Protein AF-K0JUK2-F1 (afdb_monomer)

Nearest PDB structures (foldseek):
  8p5g-assembly1_A  TM=8.159E-01  e=8.945E-15  Homo sapiens
  4c0t-assembly1_A  TM=7.786E-01  e=2.431E-13  Candida albicans SC5314
  4fr4-assembly3_C  TM=7.291E-01  e=4.539E-14  Homo sapiens
  4nif-assembly1_E  TM=7.071E-01  e=3.846E-12  Homo sapiens
  5nk5-assembly1_A  TM=7.119E-01  e=9.146E-12  Homo sapiens

Structure (mmCIF, N/CA/C/O backbone):
data_AF-K0JUK2-F1
#
_entry.id   AF-K0JUK2-F1
#
loop_
_atom_site.group_PDB
_atom_site.id
_atom_site.type_symbol
_atom_site.label_atom_id
_atom_site.label_alt_id
_atom_site.label_comp_id
_atom_site.label_asym_id
_atom_site.label_entity_id
_atom_site.label_seq_id
_atom_site.pdbx_PDB_ins_code
_atom_site.Cartn_x
_atom_site.Cartn_y
_atom_site.Cartn_z
_atom_site.occupancy
_atom_site.B_iso_or_equiv
_atom_site.auth_seq_id
_atom_site.auth_comp_id
_atom_site.auth_asym_id
_atom_site.auth_atom_id
_atom_site.pdbx_PDB_model_num
ATOM 1 N N . MET A 1 1 ? -3.966 -28.705 -1.233 1.00 78.25 1 MET A N 1
ATOM 2 C CA . MET A 1 1 ? -3.662 -28.950 0.194 1.00 78.25 1 MET A CA 1
ATOM 3 C C . MET A 1 1 ? -4.334 -30.261 0.580 1.00 78.25 1 MET A C 1
ATOM 5 O O . MET A 1 1 ? -5.478 -30.440 0.177 1.00 78.25 1 MET A O 1
ATOM 9 N N . PRO A 1 2 ? -3.663 -31.212 1.251 1.00 81.81 2 PRO A N 1
ATOM 10 C CA . PRO A 1 2 ? -4.298 -32.480 1.618 1.00 81.81 2 PRO A CA 1
ATOM 11 C C . PRO A 1 2 ? -5.577 -32.243 2.434 1.00 81.81 2 PRO A C 1
ATOM 13 O O . PRO A 1 2 ? -5.557 -31.454 3.370 1.00 81.81 2 PRO A O 1
ATOM 16 N N . GLY A 1 3 ? -6.685 -32.890 2.063 1.00 89.56 3 GLY A N 1
ATOM 17 C CA . GLY A 1 3 ? -7.969 -32.775 2.773 1.00 89.56 3 GLY A CA 1
ATOM 18 C C . GLY A 1 3 ? -8.834 -31.555 2.426 1.00 89.56 3 GLY A C 1
ATOM 19 O O . GLY A 1 3 ? -9.978 -31.505 2.877 1.00 89.56 3 GLY A O 1
ATOM 20 N N . TYR A 1 4 ? -8.350 -30.623 1.595 1.00 95.06 4 TYR A N 1
ATOM 21 C CA . TYR A 1 4 ? -9.084 -29.411 1.214 1.00 95.06 4 TYR A CA 1
ATOM 22 C C . TYR A 1 4 ? -9.078 -29.189 -0.303 1.00 95.06 4 TYR A C 1
ATOM 24 O O . TYR A 1 4 ? -8.020 -29.212 -0.941 1.00 95.06 4 TYR A O 1
ATOM 32 N N . SER A 1 5 ? -10.253 -28.921 -0.873 1.00 94.81 5 SER A N 1
ATOM 33 C CA . SER A 1 5 ? -10.425 -28.527 -2.273 1.00 94.81 5 SER A CA 1
ATOM 34 C C . SER A 1 5 ? -10.605 -27.017 -2.366 1.00 94.81 5 SER A C 1
ATOM 36 O O . SER A 1 5 ? -11.587 -26.489 -1.854 1.00 94.81 5 SER A O 1
ATOM 38 N N . ILE A 1 6 ? -9.666 -26.318 -3.005 1.00 95.19 6 ILE A N 1
ATOM 39 C CA . ILE A 1 6 ? -9.760 -24.866 -3.210 1.00 95.19 6 ILE A CA 1
ATOM 40 C C . ILE A 1 6 ? -10.859 -24.572 -4.234 1.00 95.19 6 ILE A C 1
ATOM 42 O O . ILE A 1 6 ? -10.893 -25.202 -5.290 1.00 95.19 6 ILE A O 1
ATOM 46 N N . VAL A 1 7 ? -11.738 -23.625 -3.914 1.00 93.69 7 VAL A N 1
ATOM 47 C CA . VAL A 1 7 ? -12.842 -23.187 -4.776 1.00 93.69 7 VAL A CA 1
ATOM 48 C C . VAL A 1 7 ? -12.440 -21.914 -5.514 1.00 93.69 7 VAL A C 1
ATOM 50 O O . VAL A 1 7 ? -12.345 -21.910 -6.737 1.00 93.69 7 VAL A O 1
ATOM 53 N N . ASP A 1 8 ? -12.158 -20.846 -4.771 1.00 92.56 8 ASP A N 1
ATOM 54 C CA . ASP A 1 8 ? -11.755 -19.546 -5.305 1.00 92.56 8 ASP A CA 1
ATOM 55 C C . ASP A 1 8 ? -10.981 -18.726 -4.261 1.00 92.56 8 ASP A C 1
ATOM 57 O O . ASP A 1 8 ? -10.713 -19.174 -3.142 1.00 92.56 8 ASP A O 1
ATOM 61 N N . VAL A 1 9 ? -10.551 -17.531 -4.663 1.00 91.31 9 VAL A N 1
ATOM 62 C CA . VAL A 1 9 ? -9.894 -16.558 -3.787 1.00 91.31 9 VAL A CA 1
ATOM 63 C C . VAL A 1 9 ? -10.959 -15.619 -3.226 1.00 91.31 9 VAL A C 1
ATOM 65 O O . VAL A 1 9 ? -11.607 -14.915 -3.993 1.00 91.31 9 VAL A O 1
ATOM 68 N N . VAL A 1 10 ? -11.087 -15.577 -1.898 1.00 81.69 10 VAL A N 1
ATOM 69 C CA . VAL A 1 10 ? -12.001 -14.669 -1.174 1.00 81.69 10 VAL A CA 1
ATOM 70 C C . VAL A 1 10 ? -11.372 -13.291 -1.026 1.00 81.69 10 VAL A C 1
ATOM 72 O O . VAL A 1 10 ? -12.044 -12.274 -1.140 1.00 81.69 10 VAL A O 1
ATOM 75 N N . GLY A 1 11 ? -10.059 -13.245 -0.799 1.00 69.00 11 GLY A N 1
ATOM 76 C CA . GLY A 1 11 ? -9.346 -11.990 -0.631 1.00 69.00 11 GLY A CA 1
ATOM 77 C C . GLY A 1 11 ? -7.841 -12.167 -0.728 1.00 69.00 11 GLY A C 1
ATOM 78 O O . GLY A 1 11 ? -7.279 -13.194 -0.354 1.00 69.00 11 GLY A O 1
ATOM 79 N N . ARG A 1 12 ? -7.163 -11.141 -1.234 1.00 72.81 12 ARG A N 1
ATOM 80 C CA . ARG A 1 12 ? -5.703 -11.008 -1.123 1.00 72.81 12 ARG A CA 1
ATOM 81 C C . ARG A 1 12 ? -5.414 -9.995 -0.017 1.00 72.81 12 ARG A C 1
ATOM 83 O O . ARG A 1 12 ? -6.243 -9.112 0.191 1.00 72.81 12 ARG A O 1
ATOM 90 N N . GLY A 1 13 ? -4.289 -10.122 0.680 1.00 56.16 13 GLY A N 1
ATOM 91 C CA . GLY A 1 13 ? -3.854 -9.374 1.868 1.00 56.16 13 GLY A CA 1
ATOM 92 C C . GLY A 1 13 ? -2.366 -9.008 1.789 1.00 56.16 13 GLY A C 1
ATOM 93 O O . GLY A 1 13 ? -1.621 -9.697 1.099 1.00 56.16 13 GLY A O 1
ATOM 94 N N . GLY A 1 14 ? -1.901 -7.998 2.539 1.00 49.03 14 GLY A N 1
ATOM 95 C CA . GLY A 1 14 ? -0.453 -7.762 2.725 1.00 49.03 14 GLY A CA 1
ATOM 96 C C . GLY A 1 14 ? 0.261 -8.937 3.418 1.00 49.03 14 GLY A C 1
ATOM 97 O O . GLY A 1 14 ? 1.453 -9.152 3.232 1.00 49.03 14 GLY A O 1
ATOM 98 N N . PHE A 1 15 ? -0.500 -9.759 4.148 1.00 57.62 15 PHE A N 1
ATOM 99 C CA . PHE A 1 15 ? -0.013 -10.920 4.896 1.00 57.62 15 PHE A CA 1
ATOM 100 C C . PHE A 1 15 ? -0.373 -12.265 4.260 1.00 57.62 15 PHE A C 1
ATOM 102 O O . PHE A 1 15 ? -0.250 -13.277 4.937 1.00 57.62 15 PHE A O 1
ATOM 109 N N . GLY A 1 16 ? -0.877 -12.314 3.019 1.00 71.44 16 GLY A N 1
ATOM 110 C CA . GLY A 1 16 ? -1.243 -13.592 2.398 1.00 71.44 16 GLY A CA 1
ATOM 111 C C . GLY A 1 16 ? -2.456 -13.574 1.475 1.00 71.44 16 GLY A C 1
ATOM 112 O O . GLY A 1 16 ? -2.998 -12.527 1.128 1.00 71.44 16 GLY A O 1
ATOM 113 N N . VAL A 1 17 ? -2.908 -14.763 1.087 1.00 82.75 17 VAL A N 1
ATOM 114 C CA . VAL A 1 17 ? -4.116 -14.976 0.277 1.00 82.75 17 VAL A CA 1
ATOM 115 C C . VAL A 1 17 ? -5.107 -15.828 1.061 1.00 82.75 17 VAL A C 1
ATOM 117 O O . VAL A 1 17 ? -4.730 -16.860 1.611 1.00 82.75 17 VAL A O 1
ATOM 120 N N . VAL A 1 18 ? -6.368 -15.402 1.101 1.00 88.69 18 VAL A N 1
ATOM 121 C CA . VAL A 1 18 ? -7.483 -16.140 1.697 1.00 88.69 18 VAL A CA 1
ATOM 122 C C . VAL A 1 18 ? -8.274 -16.820 0.587 1.00 88.69 18 VAL A C 1
ATOM 124 O O . VAL A 1 18 ? -8.777 -16.169 -0.330 1.00 88.69 18 VAL A O 1
ATOM 127 N N . TYR A 1 19 ? -8.384 -18.137 0.678 1.00 93.06 19 TYR A N 1
ATOM 128 C CA . TYR A 1 19 ? -9.115 -18.984 -0.253 1.00 93.06 19 TYR A CA 1
ATOM 129 C C . TYR A 1 19 ? -10.406 -19.477 0.383 1.00 93.06 19 TYR A C 1
ATOM 131 O O . TYR A 1 19 ? -10.408 -19.852 1.554 1.00 93.06 19 TYR A O 1
ATOM 139 N N . ARG A 1 20 ? -11.476 -19.569 -0.402 1.00 95.19 20 ARG A N 1
ATOM 140 C CA . ARG A 1 20 ? -12.616 -20.414 -0.057 1.00 95.19 20 ARG A CA 1
ATOM 141 C C . ARG A 1 20 ? -12.252 -21.835 -0.439 1.00 95.19 20 ARG A C 1
ATOM 143 O O . ARG A 1 20 ? -11.764 -22.081 -1.545 1.00 95.19 20 ARG A O 1
ATOM 150 N N . ALA A 1 21 ? -12.483 -22.774 0.459 1.00 96.31 21 ALA A N 1
ATOM 151 C CA . ALA A 1 21 ? -12.208 -24.176 0.211 1.00 96.31 21 ALA A CA 1
ATOM 152 C C . ALA A 1 21 ? -13.293 -25.061 0.816 1.00 96.31 21 ALA A C 1
ATOM 154 O O . ALA A 1 21 ? -14.003 -24.655 1.729 1.00 96.31 21 ALA A O 1
ATOM 155 N N . VAL A 1 22 ? -13.381 -26.294 0.330 1.00 96.44 22 VAL A N 1
ATOM 156 C CA . VAL A 1 22 ? -14.213 -27.345 0.917 1.00 96.44 22 VAL A CA 1
ATOM 157 C C . VAL A 1 22 ? -13.307 -28.347 1.620 1.00 96.44 22 VAL A C 1
ATOM 159 O O . VAL A 1 22 ? -12.409 -28.925 1.001 1.00 96.44 22 VAL A O 1
ATOM 162 N N . GLN A 1 23 ? -13.534 -28.569 2.912 1.00 95.81 23 GLN A N 1
ATOM 163 C CA . GLN A 1 23 ? -12.942 -29.668 3.664 1.00 95.81 23 GLN A CA 1
ATOM 164 C C . GLN A 1 23 ? -13.607 -30.981 3.234 1.00 95.81 23 GLN A C 1
ATOM 166 O O . GLN A 1 23 ? -14.760 -31.250 3.567 1.00 95.81 23 GLN A O 1
ATOM 171 N N . VAL A 1 24 ? -12.863 -31.807 2.498 1.00 93.44 24 VAL A N 1
ATOM 172 C CA . VAL A 1 24 ? -13.400 -32.944 1.726 1.00 93.44 24 VAL A CA 1
ATOM 173 C C . VAL A 1 24 ? -14.033 -34.018 2.614 1.00 93.44 24 VAL A C 1
ATOM 175 O O . VAL A 1 24 ? -15.006 -34.653 2.227 1.00 93.44 24 VAL A O 1
ATOM 178 N N . THR A 1 25 ? -13.494 -34.237 3.812 1.00 92.12 25 THR A N 1
ATOM 179 C CA . THR A 1 25 ? -13.929 -35.323 4.707 1.00 92.12 25 THR A CA 1
ATOM 180 C C . THR A 1 25 ? -15.320 -35.120 5.299 1.00 92.12 25 THR A C 1
ATOM 182 O O . THR A 1 25 ? -15.962 -36.097 5.677 1.00 92.12 25 THR A O 1
ATOM 185 N N . VAL A 1 26 ? -15.765 -33.870 5.416 1.00 93.25 26 VAL A N 1
ATOM 186 C CA . VAL A 1 26 ? -17.010 -33.490 6.102 1.00 93.25 26 VAL A CA 1
ATOM 187 C C . VAL A 1 26 ? -17.897 -32.579 5.255 1.00 93.25 26 VAL A C 1
ATOM 189 O O . VAL A 1 26 ? -18.898 -32.087 5.764 1.00 93.25 26 VAL A O 1
ATOM 192 N N . ASP A 1 27 ? -17.514 -32.343 3.998 1.00 93.50 27 ASP A N 1
ATOM 193 C CA . ASP A 1 27 ? -18.201 -31.464 3.048 1.00 93.50 27 ASP A CA 1
ATOM 194 C C . ASP A 1 27 ? -18.532 -30.079 3.639 1.00 93.50 27 ASP A C 1
ATOM 196 O O . ASP A 1 27 ? -19.664 -29.601 3.621 1.00 93.50 27 ASP A O 1
ATOM 200 N N . ARG A 1 28 ? -17.522 -29.451 4.257 1.00 94.56 28 ARG A N 1
ATOM 201 C CA . ARG A 1 28 ? -17.659 -28.160 4.948 1.00 94.56 28 ARG A CA 1
ATOM 202 C C . ARG A 1 28 ? -16.904 -27.068 4.212 1.00 94.56 28 ARG A C 1
ATOM 204 O O . ARG A 1 28 ? -15.703 -27.205 3.992 1.00 94.56 28 ARG A O 1
ATOM 211 N N . GLU A 1 29 ? -17.571 -25.957 3.924 1.00 95.38 29 GLU A N 1
ATOM 212 C CA . GLU A 1 29 ? -16.891 -24.752 3.450 1.00 95.38 29 GLU A CA 1
ATOM 213 C C . GLU A 1 29 ? -16.076 -24.089 4.567 1.00 95.38 29 GLU A C 1
ATOM 215 O O . GLU A 1 29 ? -16.545 -23.910 5.694 1.00 95.38 29 GLU A O 1
ATOM 220 N N . VAL A 1 30 ? -14.841 -23.723 4.240 1.00 95.69 30 VAL A N 1
ATOM 221 C CA . VAL A 1 30 ? -13.867 -23.100 5.135 1.00 95.69 30 VAL A CA 1
ATOM 222 C C . VAL A 1 30 ? -13.140 -21.973 4.409 1.00 95.69 30 VAL A C 1
ATOM 224 O O . VAL A 1 30 ? -13.023 -21.976 3.179 1.00 95.69 30 VAL A O 1
ATOM 227 N N . ALA A 1 31 ? -12.617 -21.022 5.173 1.00 94.31 31 ALA A N 1
ATOM 228 C CA . ALA A 1 31 ? -11.640 -20.068 4.675 1.00 94.31 31 ALA A CA 1
ATOM 229 C C . ALA A 1 31 ? -10.229 -20.575 5.004 1.00 94.31 31 ALA A C 1
ATOM 231 O O . ALA A 1 31 ? -9.961 -21.030 6.114 1.00 94.31 31 ALA A O 1
ATOM 232 N N . ILE A 1 32 ? -9.317 -20.520 4.036 1.00 93.56 32 ILE A N 1
ATOM 233 C CA . ILE A 1 32 ? -7.914 -20.903 4.209 1.00 93.56 32 ILE A CA 1
ATOM 234 C C . ILE A 1 32 ? -7.046 -19.691 3.917 1.00 93.56 32 ILE A C 1
ATOM 236 O O . ILE A 1 32 ? -6.901 -19.293 2.763 1.00 93.56 32 ILE A O 1
ATOM 240 N N . LYS A 1 33 ? -6.439 -19.121 4.954 1.00 89.94 33 LYS A N 1
ATOM 241 C CA . LYS A 1 33 ? -5.459 -18.042 4.826 1.00 89.94 33 LYS A CA 1
ATOM 242 C C . LYS A 1 33 ? -4.069 -18.647 4.685 1.00 89.94 33 LYS A C 1
ATOM 244 O O . LYS A 1 33 ? -3.645 -19.395 5.557 1.00 89.94 33 LYS A O 1
ATOM 249 N N . VAL A 1 34 ? -3.366 -18.328 3.604 1.00 88.81 34 VAL A N 1
ATOM 250 C CA . VAL A 1 34 ? -1.977 -18.738 3.346 1.00 88.81 34 VAL A CA 1
ATOM 251 C C . VAL A 1 34 ? -1.093 -17.502 3.412 1.00 88.81 34 VAL A C 1
ATOM 253 O O . VAL A 1 34 ? -1.304 -16.581 2.625 1.00 88.81 34 VAL A O 1
ATOM 256 N N . ASP A 1 35 ? -0.125 -17.478 4.329 1.00 81.69 35 ASP A N 1
ATOM 257 C CA . ASP A 1 35 ? 0.781 -16.339 4.510 1.00 81.69 35 ASP A CA 1
ATOM 258 C C . ASP A 1 35 ? 1.781 -16.238 3.346 1.00 81.69 35 ASP A C 1
ATOM 260 O O . ASP A 1 35 ? 2.184 -17.242 2.754 1.00 81.69 35 ASP A O 1
ATOM 264 N N . SER A 1 36 ? 2.158 -15.014 2.980 1.00 71.88 36 SER A N 1
ATOM 265 C CA . SER A 1 36 ? 3.154 -14.763 1.930 1.00 71.88 36 SER A CA 1
ATOM 266 C C . SER A 1 36 ? 4.585 -15.000 2.420 1.00 71.88 36 SER A C 1
ATOM 268 O O . SER A 1 36 ? 5.475 -15.257 1.610 1.00 71.88 36 SER A O 1
ATOM 270 N N . ARG A 1 37 ? 4.818 -14.909 3.734 1.00 70.75 37 ARG A N 1
ATOM 271 C CA . ARG A 1 37 ? 6.123 -15.119 4.360 1.00 70.75 37 ARG A CA 1
ATOM 272 C C . ARG A 1 37 ? 6.421 -16.606 4.459 1.00 70.75 37 ARG A C 1
ATOM 274 O O . ARG A 1 37 ? 5.569 -17.408 4.835 1.00 70.75 37 ARG A O 1
ATOM 281 N N . VAL A 1 38 ? 7.657 -16.962 4.143 1.00 72.19 38 VAL A N 1
ATOM 282 C CA . VAL A 1 38 ? 8.151 -18.331 4.268 1.00 72.19 38 VAL A CA 1
ATOM 283 C C . VAL A 1 38 ? 8.816 -18.471 5.628 1.00 72.19 38 VAL A C 1
ATOM 285 O O . VAL A 1 38 ? 9.658 -17.658 6.000 1.00 72.19 38 VAL A O 1
ATOM 288 N N . VAL A 1 39 ? 8.440 -19.508 6.362 1.00 71.25 39 VAL A N 1
ATOM 289 C CA . VAL A 1 39 ? 9.137 -19.922 7.574 1.00 71.25 39 VAL A CA 1
ATOM 290 C C . VAL A 1 39 ? 10.355 -20.737 7.150 1.00 71.25 39 VAL A C 1
ATOM 292 O O . VAL A 1 39 ? 10.210 -21.814 6.571 1.00 71.25 39 VAL A O 1
ATOM 295 N N . LEU A 1 40 ? 11.549 -20.191 7.385 1.00 65.38 40 LEU A N 1
ATOM 296 C CA . LEU A 1 40 ? 12.809 -20.757 6.890 1.00 65.38 40 LEU A CA 1
ATOM 297 C C . LEU A 1 40 ? 13.461 -21.733 7.878 1.00 65.38 40 LEU A C 1
ATOM 299 O O . LEU A 1 40 ? 14.225 -22.597 7.448 1.00 65.38 40 LEU A O 1
ATOM 303 N N . ASP A 1 41 ? 13.152 -21.628 9.174 1.00 74.38 41 ASP A N 1
ATOM 304 C CA . ASP A 1 41 ? 13.715 -22.488 10.214 1.00 74.38 41 ASP A CA 1
ATOM 305 C C . ASP A 1 41 ? 12.657 -23.181 11.101 1.00 74.38 41 ASP A C 1
ATOM 307 O O . ASP A 1 41 ? 11.458 -22.880 11.105 1.00 74.38 41 ASP A O 1
ATOM 311 N N . GLU A 1 42 ? 13.111 -24.191 11.845 1.00 74.62 42 GLU A N 1
ATOM 312 C CA . GLU A 1 42 ? 12.264 -24.991 12.734 1.00 74.62 42 GLU A CA 1
ATOM 313 C C . GLU A 1 42 ? 11.819 -24.240 13.998 1.00 74.62 42 GLU A C 1
ATOM 315 O O . GLU A 1 42 ? 10.821 -24.612 14.625 1.00 74.62 42 GLU A O 1
ATOM 320 N N . ASP A 1 43 ? 12.533 -23.189 14.395 1.00 73.19 43 ASP A N 1
ATOM 321 C CA . ASP A 1 43 ? 12.201 -22.384 15.570 1.00 73.19 43 ASP A CA 1
ATOM 322 C C . ASP A 1 43 ? 11.003 -21.477 15.294 1.00 73.19 43 ASP A C 1
ATOM 324 O O . ASP A 1 43 ? 10.039 -21.456 16.070 1.00 73.19 43 ASP A O 1
ATOM 328 N N . ASP A 1 44 ? 10.997 -20.837 14.134 1.00 69.94 44 ASP A N 1
ATOM 329 C CA . ASP A 1 44 ? 9.899 -20.056 13.594 1.00 69.94 44 ASP A CA 1
ATOM 330 C C . ASP A 1 44 ? 8.662 -20.909 13.364 1.00 69.94 44 ASP A C 1
ATOM 332 O O . ASP A 1 44 ? 7.554 -20.515 13.740 1.00 69.94 44 ASP A O 1
ATOM 336 N N . ARG A 1 45 ? 8.838 -22.134 12.854 1.00 79.44 45 ARG A N 1
ATOM 337 C CA . ARG A 1 45 ? 7.727 -23.078 12.695 1.00 79.44 45 ARG A CA 1
ATOM 338 C C . ARG A 1 45 ? 7.106 -23.437 14.039 1.00 79.44 45 ARG A C 1
ATOM 340 O O . ARG A 1 45 ? 5.882 -23.423 14.187 1.00 79.44 45 ARG A O 1
ATOM 347 N N . ARG A 1 46 ? 7.932 -23.745 15.045 1.00 78.31 46 ARG A N 1
ATOM 348 C CA . ARG A 1 46 ? 7.461 -24.050 16.406 1.00 78.31 46 ARG A CA 1
ATOM 349 C C . ARG A 1 46 ? 6.784 -22.850 17.059 1.00 78.31 46 ARG A C 1
ATOM 351 O O . ARG A 1 46 ? 5.794 -23.034 17.770 1.00 78.31 46 ARG A O 1
ATOM 358 N N . ARG A 1 47 ? 7.290 -21.640 16.820 1.00 75.00 47 ARG A N 1
ATOM 359 C CA . ARG A 1 47 ? 6.700 -20.384 17.293 1.00 75.00 47 ARG A CA 1
ATOM 360 C C . ARG A 1 47 ? 5.332 -20.133 16.665 1.00 75.00 47 ARG A C 1
ATOM 362 O O . ARG A 1 47 ? 4.375 -19.978 17.420 1.00 75.00 47 ARG A O 1
ATOM 369 N N . PHE A 1 48 ? 5.224 -20.205 15.339 1.00 80.62 48 PHE A N 1
ATOM 370 C CA . PHE A 1 48 ? 3.957 -20.073 14.618 1.00 80.62 48 PHE A CA 1
ATOM 371 C C . PHE A 1 48 ? 2.912 -21.064 15.139 1.00 80.62 48 PHE A C 1
ATOM 373 O O . PHE A 1 48 ? 1.822 -20.671 15.543 1.00 80.62 48 PHE A O 1
ATOM 380 N N . LEU A 1 49 ? 3.261 -22.353 15.221 1.00 81.44 49 LEU A N 1
ATOM 381 C CA . LEU A 1 49 ? 2.330 -23.379 15.697 1.00 81.44 49 LEU A CA 1
ATOM 382 C C . LEU A 1 49 ? 1.931 -23.177 17.165 1.00 81.44 49 LEU A C 1
ATOM 384 O O . LEU A 1 49 ? 0.814 -23.520 17.548 1.00 81.44 49 LEU A O 1
ATOM 388 N N . ARG A 1 50 ? 2.814 -22.630 18.008 1.00 78.88 50 ARG A N 1
ATOM 389 C CA . ARG A 1 50 ? 2.481 -22.289 19.399 1.00 78.88 50 ARG A CA 1
ATOM 390 C C . ARG A 1 50 ? 1.469 -21.146 19.464 1.00 78.88 50 ARG A C 1
ATOM 392 O O . ARG A 1 50 ? 0.532 -21.233 20.252 1.00 78.88 50 ARG A O 1
ATOM 399 N N . GLU A 1 51 ? 1.648 -20.110 18.652 1.00 76.25 51 GLU A N 1
ATOM 400 C CA . GLU A 1 51 ? 0.740 -18.959 18.582 1.00 76.25 51 GLU A CA 1
ATOM 401 C C . GLU A 1 51 ? -0.613 -19.347 17.981 1.00 76.25 51 GLU A C 1
ATOM 403 O O . GLU A 1 51 ? -1.647 -19.062 18.580 1.00 76.25 51 GLU A O 1
ATOM 408 N N . ALA A 1 52 ? -0.617 -20.119 16.892 1.00 81.50 52 ALA A N 1
ATOM 409 C CA . ALA A 1 52 ? -1.836 -20.665 16.302 1.00 81.50 52 ALA A CA 1
ATOM 410 C C . ALA A 1 52 ? -2.608 -21.554 17.292 1.00 81.50 52 ALA A C 1
ATOM 412 O O . ALA A 1 52 ? -3.826 -21.460 17.389 1.00 81.50 52 ALA A O 1
ATOM 413 N N . ARG A 1 53 ? -1.918 -22.370 18.103 1.00 81.81 53 ARG A N 1
ATOM 414 C CA . ARG A 1 53 ? -2.563 -23.146 19.181 1.00 81.81 53 ARG A CA 1
ATOM 415 C C . ARG A 1 53 ? -3.149 -22.264 20.278 1.00 81.81 53 ARG A C 1
ATOM 417 O O . ARG A 1 53 ? -4.170 -22.635 20.846 1.00 81.81 53 ARG A O 1
ATOM 424 N N . ALA A 1 54 ? -2.498 -21.151 20.615 1.00 78.12 54 ALA A N 1
ATOM 425 C CA . ALA A 1 54 ? -3.018 -20.212 21.603 1.00 78.12 54 ALA A CA 1
ATOM 426 C C . ALA A 1 54 ? -4.296 -19.535 21.086 1.00 78.12 54 ALA A C 1
ATOM 428 O O . ALA A 1 54 ? -5.296 -19.536 21.796 1.00 78.12 54 ALA A O 1
ATOM 429 N N . ALA A 1 55 ? -4.296 -19.077 19.830 1.00 79.00 55 ALA A N 1
ATOM 430 C CA . ALA A 1 55 ? -5.488 -18.555 19.163 1.00 79.00 55 ALA A CA 1
ATOM 431 C C . ALA A 1 55 ? -6.595 -19.619 19.044 1.00 79.00 55 ALA A C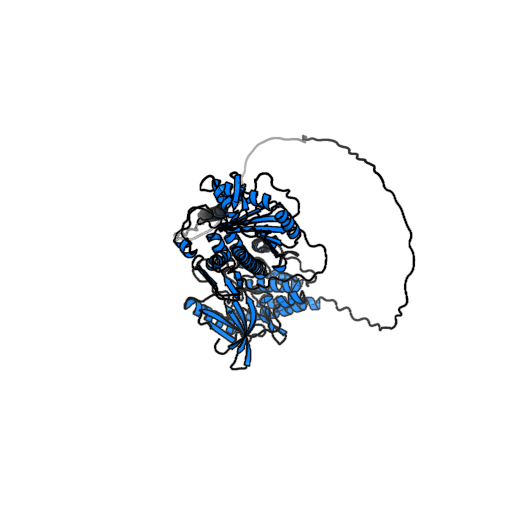 1
ATOM 433 O O . ALA A 1 55 ? -7.754 -19.343 19.326 1.00 79.00 55 ALA A O 1
ATOM 434 N N . GLY A 1 56 ? -6.237 -20.869 18.735 1.00 83.25 56 GLY A N 1
ATOM 435 C CA . GLY A 1 56 ? -7.186 -21.980 18.635 1.00 83.25 56 GLY A CA 1
ATOM 436 C C . GLY A 1 56 ? -7.951 -22.281 19.928 1.00 83.25 56 GLY A C 1
ATOM 437 O O . GLY A 1 56 ? -9.068 -22.784 19.851 1.00 83.25 56 GLY A O 1
ATOM 438 N N . ARG A 1 57 ? -7.412 -21.928 21.108 1.00 85.00 57 ARG A N 1
ATOM 439 C CA . ARG A 1 57 ? -8.122 -22.056 22.400 1.00 85.00 57 ARG A CA 1
ATOM 440 C C . ARG A 1 57 ? -9.300 -21.094 22.548 1.00 85.00 57 ARG A C 1
ATOM 442 O O . ARG A 1 57 ? -10.111 -21.301 23.442 1.00 85.00 57 ARG A O 1
ATOM 449 N N . LEU A 1 58 ? -9.371 -20.068 21.704 1.00 84.56 58 LEU A N 1
ATOM 450 C CA . LEU A 1 58 ? -10.482 -19.120 21.658 1.00 84.56 58 LEU A CA 1
ATOM 451 C C . LEU A 1 58 ? -11.635 -19.608 20.774 1.00 84.56 58 LEU A C 1
ATOM 453 O O . LEU A 1 58 ? -12.718 -19.026 20.823 1.00 84.56 58 LEU A O 1
ATOM 457 N N . SER A 1 59 ? -11.423 -20.679 19.999 1.00 79.94 59 SER A N 1
ATOM 458 C CA . SER A 1 59 ? -12.476 -21.285 19.178 1.00 79.94 59 SER A CA 1
ATOM 459 C C . SER A 1 59 ? -13.623 -21.763 20.069 1.00 79.94 59 SER A C 1
ATOM 461 O O . SER A 1 59 ? -13.399 -22.395 21.105 1.00 79.94 59 SER A O 1
ATOM 463 N N . GLY A 1 60 ? -14.854 -21.462 19.665 1.00 81.56 60 GLY A N 1
ATOM 464 C CA . GLY A 1 60 ? -16.066 -21.683 20.452 1.00 81.56 60 GLY A CA 1
ATOM 465 C C . GLY A 1 60 ? -16.572 -20.456 21.217 1.00 81.56 60 GLY A C 1
ATOM 466 O O . GLY A 1 60 ? -17.689 -20.501 21.736 1.00 81.56 60 GLY A O 1
ATOM 467 N N . HIS A 1 61 ? -15.818 -19.352 21.267 1.00 91.69 61 HIS A N 1
ATOM 468 C CA . HIS A 1 61 ? -16.373 -18.078 21.721 1.00 91.69 61 HIS A CA 1
ATOM 469 C C . HIS A 1 61 ? -17.299 -17.487 20.634 1.00 91.69 61 HIS A C 1
ATOM 471 O O . HIS A 1 61 ? -16.858 -17.347 19.496 1.00 91.69 61 HIS A O 1
ATOM 477 N N . PRO A 1 62 ? -18.543 -17.060 20.943 1.00 91.50 62 PRO A N 1
ATOM 478 C CA . PRO A 1 62 ? -19.517 -16.615 19.929 1.00 91.50 62 PRO A CA 1
ATOM 479 C C . PRO A 1 62 ? -19.081 -15.434 19.051 1.00 91.50 62 PRO A C 1
ATOM 481 O O . PRO A 1 62 ? -19.661 -15.203 17.992 1.00 91.50 62 PRO A O 1
ATOM 484 N N . HIS A 1 63 ? -18.100 -14.664 19.524 1.00 95.12 63 HIS A N 1
ATOM 485 C CA . HIS A 1 63 ? -17.573 -13.464 18.868 1.00 95.12 63 HIS A CA 1
ATOM 486 C C . HIS A 1 63 ? -16.094 -13.576 18.474 1.00 95.12 63 HIS A C 1
ATOM 488 O O . HIS A 1 63 ? -15.432 -12.563 18.261 1.00 95.12 63 HIS A O 1
ATOM 494 N N . VAL A 1 64 ? -15.572 -14.799 18.370 1.00 93.56 64 VAL A N 1
ATOM 495 C CA . VAL A 1 64 ? -14.256 -15.099 17.790 1.00 93.56 64 VAL A CA 1
ATOM 496 C C . VAL A 1 64 ? -14.469 -15.993 16.578 1.00 93.56 64 VAL A C 1
ATOM 498 O O . VAL A 1 64 ? -15.247 -16.937 16.644 1.00 93.56 64 VAL A O 1
ATOM 501 N N . VAL A 1 65 ? -13.793 -15.695 15.470 1.00 92.75 65 VAL A N 1
ATOM 502 C CA . VAL A 1 65 ? -13.819 -16.569 14.292 1.00 92.75 65 VAL A CA 1
ATOM 503 C C . VAL A 1 65 ? -13.073 -17.860 14.616 1.00 92.75 65 VAL A C 1
ATOM 505 O O . VAL A 1 65 ? -11.905 -17.823 15.011 1.00 92.75 65 VAL A O 1
ATOM 508 N N . ASP A 1 66 ? -13.742 -18.999 14.443 1.00 90.62 66 ASP A N 1
ATOM 509 C CA . ASP A 1 66 ? -13.166 -20.299 14.782 1.00 90.62 66 ASP A CA 1
ATOM 510 C C . ASP A 1 66 ? -11.928 -20.613 13.929 1.00 90.62 66 ASP A C 1
ATOM 512 O O . ASP A 1 66 ? -11.948 -20.485 12.701 1.00 90.62 66 ASP A O 1
ATOM 516 N N . LEU A 1 67 ? -10.872 -21.110 14.580 1.00 90.38 67 LEU A N 1
ATOM 517 C CA . LEU A 1 67 ? -9.682 -21.656 13.930 1.00 90.38 67 LEU A CA 1
ATOM 518 C C . LEU A 1 67 ? -9.749 -23.187 13.974 1.00 90.38 67 LEU A C 1
ATOM 520 O O . LEU A 1 67 ? -9.564 -23.803 15.023 1.00 90.38 67 LEU A O 1
ATOM 524 N N . TYR A 1 68 ? -10.001 -23.810 12.826 1.00 89.62 68 TYR A N 1
ATOM 525 C CA . TYR A 1 68 ? -10.153 -25.260 12.711 1.00 89.62 68 TYR A CA 1
ATOM 526 C C . TYR A 1 68 ? -8.820 -26.001 12.627 1.00 89.62 68 TYR A C 1
ATOM 528 O O . TYR A 1 68 ? -8.689 -27.087 13.189 1.00 89.62 68 TYR A O 1
ATOM 536 N N . ASP A 1 69 ? -7.847 -25.445 11.907 1.00 88.88 69 ASP A N 1
ATOM 537 C CA . ASP A 1 69 ? -6.546 -26.077 11.691 1.00 88.88 69 ASP A CA 1
ATOM 538 C C . ASP A 1 69 ? -5.474 -25.027 11.377 1.00 88.88 69 ASP A C 1
ATOM 540 O O . ASP A 1 69 ? -5.771 -23.915 10.938 1.00 88.88 69 ASP A O 1
ATOM 544 N N . ALA A 1 70 ? -4.211 -25.376 11.590 1.00 89.25 70 ALA A N 1
ATOM 545 C CA . ALA A 1 70 ? -3.073 -24.536 11.253 1.00 89.25 70 ALA A CA 1
ATOM 546 C C . ALA A 1 70 ? -1.866 -25.402 10.901 1.00 89.25 70 ALA A C 1
ATOM 548 O O . ALA A 1 70 ? -1.583 -26.408 11.555 1.00 89.25 70 ALA A O 1
ATOM 549 N N . GLY A 1 71 ? -1.102 -24.981 9.902 1.00 88.06 71 GLY A N 1
ATOM 550 C CA . GLY A 1 71 ? 0.051 -25.743 9.454 1.00 88.06 71 GLY A CA 1
ATOM 551 C C . GLY A 1 71 ? 1.005 -24.933 8.599 1.00 88.06 71 GLY A C 1
ATOM 552 O O . GLY A 1 71 ? 0.907 -23.713 8.497 1.00 88.06 71 GLY A O 1
ATOM 553 N N . VAL A 1 72 ? 1.954 -25.635 7.993 1.00 87.12 72 VAL A N 1
ATOM 554 C CA . VAL A 1 72 ? 2.923 -25.062 7.059 1.00 87.12 72 VAL A CA 1
ATOM 555 C C . VAL A 1 72 ? 2.904 -25.904 5.790 1.00 87.12 72 VAL A C 1
ATOM 557 O O . VAL A 1 72 ? 2.914 -27.135 5.852 1.00 87.12 72 VAL A O 1
ATOM 560 N N . LEU A 1 73 ? 2.814 -25.239 4.644 1.00 87.31 73 LEU A N 1
ATOM 561 C CA . LEU A 1 73 ? 2.850 -25.860 3.326 1.00 87.31 73 LEU A CA 1
ATOM 562 C C . LEU A 1 73 ? 4.250 -26.428 3.014 1.00 87.31 73 LEU A C 1
ATOM 564 O O . LEU A 1 73 ? 5.233 -26.026 3.637 1.00 87.31 73 LEU A O 1
ATOM 568 N N . PRO A 1 74 ? 4.384 -27.334 2.025 1.00 84.31 74 PRO A N 1
ATOM 569 C CA . PRO A 1 74 ? 5.686 -27.884 1.628 1.00 84.31 74 PRO A CA 1
ATOM 570 C C . PRO A 1 74 ? 6.712 -26.838 1.171 1.00 84.31 74 PRO A C 1
ATOM 572 O O . PRO A 1 74 ? 7.908 -27.092 1.234 1.00 84.31 74 PRO A O 1
ATOM 575 N N . ASP A 1 75 ? 6.246 -25.676 0.713 1.00 81.25 75 ASP A N 1
ATOM 576 C CA . ASP A 1 75 ? 7.070 -24.532 0.310 1.00 81.25 75 ASP A CA 1
ATOM 577 C C . ASP A 1 75 ? 7.430 -23.596 1.483 1.00 81.25 75 ASP A C 1
ATOM 579 O O . ASP A 1 75 ? 7.985 -22.524 1.266 1.00 81.25 75 ASP A O 1
ATOM 583 N N . GLY A 1 76 ? 7.107 -23.991 2.720 1.00 82.75 76 GLY A N 1
ATOM 584 C CA . GLY A 1 76 ? 7.432 -23.264 3.946 1.00 82.75 76 GLY A CA 1
ATOM 585 C C . GLY A 1 76 ? 6.451 -22.149 4.312 1.00 82.75 76 GLY A C 1
ATOM 586 O O . GLY A 1 76 ? 6.645 -21.492 5.334 1.00 82.75 76 GLY A O 1
ATOM 587 N N . ARG A 1 77 ? 5.379 -21.925 3.542 1.00 87.06 77 ARG A N 1
ATOM 588 C CA . ARG A 1 77 ? 4.380 -20.894 3.868 1.00 87.06 77 ARG A CA 1
ATOM 589 C C . ARG A 1 77 ? 3.383 -21.367 4.935 1.00 87.06 77 ARG A C 1
ATOM 591 O O . ARG A 1 77 ? 2.766 -22.422 4.757 1.00 87.06 77 ARG A O 1
ATOM 598 N N . PRO A 1 78 ? 3.179 -20.614 6.030 1.00 86.94 78 PRO A N 1
ATOM 599 C CA . PRO A 1 78 ? 2.127 -20.887 7.002 1.00 86.94 78 PRO A CA 1
ATOM 600 C C . PRO A 1 78 ? 0.729 -20.832 6.388 1.00 86.94 78 PRO A C 1
ATOM 602 O O . PRO A 1 78 ? 0.456 -20.023 5.500 1.00 86.94 78 PRO A O 1
ATOM 605 N N . TYR A 1 79 ? -0.182 -21.653 6.903 1.00 89.88 79 TYR A N 1
ATOM 606 C CA . TYR A 1 79 ? -1.601 -21.551 6.600 1.00 89.88 79 TYR A CA 1
ATOM 607 C C . TYR A 1 79 ? -2.470 -21.727 7.846 1.00 89.88 79 TYR A C 1
ATOM 609 O O . TYR A 1 79 ? -2.091 -22.396 8.809 1.00 89.88 79 TYR A O 1
ATOM 617 N N . LEU A 1 80 ? -3.660 -21.136 7.792 1.00 89.75 80 LEU A N 1
ATOM 618 C CA . LEU A 1 80 ? -4.696 -21.183 8.817 1.00 89.75 80 LEU A CA 1
ATOM 619 C C . LEU A 1 80 ? -6.011 -21.559 8.145 1.00 89.75 80 LEU A C 1
ATOM 621 O O . LEU A 1 80 ? -6.382 -20.952 7.141 1.00 89.75 80 LEU A O 1
ATOM 625 N N . VAL A 1 81 ? -6.710 -22.539 8.698 1.00 92.44 81 VAL A N 1
ATOM 626 C CA . VAL A 1 81 ? -8.047 -22.952 8.269 1.00 92.44 81 VAL A CA 1
ATOM 627 C C . VAL A 1 81 ? -9.036 -22.443 9.300 1.00 92.44 81 VAL A C 1
ATOM 629 O O . VAL A 1 81 ? -8.939 -22.793 10.473 1.00 92.44 81 VAL A O 1
ATOM 632 N N . MET A 1 82 ? -9.983 -21.626 8.867 1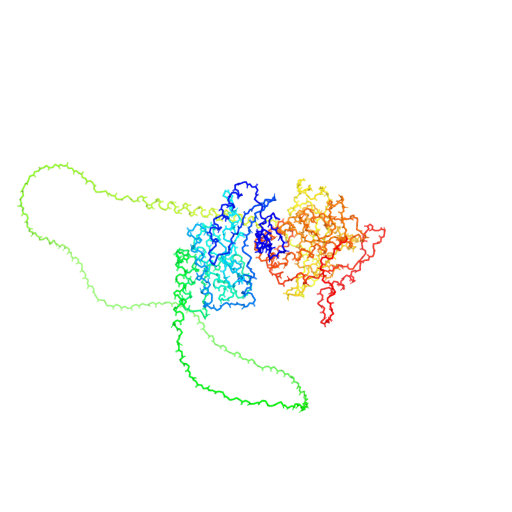.00 92.81 82 MET A N 1
ATOM 633 C CA . MET A 1 82 ? -10.902 -20.889 9.728 1.00 92.81 82 MET A CA 1
ATOM 634 C C . MET A 1 82 ? -12.347 -20.993 9.232 1.00 92.81 82 MET A C 1
ATOM 636 O O . MET A 1 82 ? -12.605 -21.433 8.103 1.00 92.81 82 MET A O 1
ATOM 640 N N . GLU A 1 83 ? -13.294 -20.598 10.082 1.00 93.06 83 GLU A N 1
ATOM 641 C CA . GLU A 1 83 ? -14.692 -20.427 9.684 1.00 93.06 83 GLU A CA 1
ATOM 642 C C . GLU A 1 83 ? -14.794 -19.500 8.463 1.00 93.06 83 GLU A C 1
ATOM 644 O O . GLU A 1 83 ? -14.162 -18.446 8.396 1.00 93.06 83 GLU A O 1
ATOM 649 N N . LEU A 1 84 ? -15.606 -19.896 7.478 1.00 93.75 84 LEU A N 1
ATOM 650 C CA . LEU A 1 84 ? -15.939 -19.027 6.357 1.00 93.75 84 LEU A CA 1
ATOM 651 C C . LEU A 1 84 ? -17.044 -18.044 6.769 1.00 93.75 84 LEU A C 1
ATOM 653 O O . LEU A 1 84 ? -18.218 -18.410 6.866 1.00 93.75 84 LEU A O 1
ATOM 657 N N . CYS A 1 85 ? -16.674 -16.782 6.963 1.00 93.88 85 CYS A N 1
ATOM 658 C CA . CYS A 1 85 ? -17.619 -15.699 7.220 1.00 93.88 85 CYS A CA 1
ATOM 659 C C . CYS A 1 85 ? -18.177 -15.139 5.901 1.00 93.88 85 CYS A C 1
ATOM 661 O O . CYS A 1 85 ? -17.517 -14.371 5.207 1.00 93.88 85 CYS A O 1
ATOM 663 N N . THR A 1 86 ? -19.394 -15.543 5.531 1.00 90.44 86 THR A N 1
ATOM 664 C CA . THR A 1 86 ? -19.997 -15.219 4.224 1.00 90.44 86 THR A CA 1
ATOM 665 C C . THR A 1 86 ? -20.584 -13.810 4.120 1.00 90.44 86 THR A C 1
ATOM 667 O O . THR A 1 86 ? -20.926 -13.386 3.023 1.00 90.44 86 THR A O 1
ATOM 670 N N . GLY A 1 87 ? -20.751 -13.099 5.237 1.00 88.56 87 GLY A N 1
ATOM 671 C CA . GLY A 1 87 ? -21.336 -11.756 5.284 1.00 88.56 87 GLY A CA 1
ATOM 672 C C . GLY A 1 87 ? -20.326 -10.616 5.115 1.00 88.56 87 GLY A C 1
ATOM 673 O O . GLY A 1 87 ? -20.697 -9.466 5.322 1.00 88.56 87 GLY A O 1
ATOM 674 N N . GLY A 1 88 ? -19.070 -10.922 4.774 1.00 90.00 88 GLY A N 1
ATOM 675 C CA . GLY A 1 88 ? -18.004 -9.927 4.630 1.00 90.00 88 GLY A CA 1
ATOM 676 C C . GLY A 1 88 ? -17.494 -9.393 5.970 1.00 90.00 88 GLY A C 1
ATOM 677 O O . GLY A 1 88 ? -17.683 -10.013 7.020 1.00 90.00 88 GLY A O 1
ATOM 678 N N . SER A 1 89 ? -16.813 -8.251 5.928 1.00 92.31 89 SER A N 1
ATOM 679 C CA . SER A 1 89 ? -16.282 -7.547 7.096 1.00 92.31 89 SER A CA 1
ATOM 680 C C . SER A 1 89 ? -17.093 -6.294 7.435 1.00 92.31 89 SER A C 1
ATOM 682 O O . SER A 1 89 ? -17.847 -5.769 6.614 1.00 92.31 89 SER A O 1
ATOM 684 N N . LEU A 1 90 ? -16.902 -5.747 8.639 1.00 94.06 90 LEU A N 1
ATOM 685 C CA . LEU A 1 90 ? -17.476 -4.445 8.978 1.00 94.06 90 LEU A CA 1
ATOM 686 C C . LEU A 1 90 ? -16.887 -3.297 8.155 1.00 94.06 90 LEU A C 1
ATOM 688 O O . LEU A 1 90 ? -17.512 -2.245 8.071 1.00 94.06 90 LEU A O 1
ATOM 692 N N . PHE A 1 91 ? -15.707 -3.475 7.554 1.00 89.62 91 PHE A N 1
ATOM 693 C CA . PHE A 1 91 ? -15.186 -2.509 6.589 1.00 89.62 91 PHE A CA 1
ATOM 694 C C . PHE A 1 91 ? -16.066 -2.467 5.338 1.00 89.62 91 PHE A C 1
ATOM 696 O O . PHE A 1 91 ? -16.486 -1.386 4.938 1.00 89.62 91 PHE A O 1
ATOM 703 N N . ASP A 1 92 ? -16.413 -3.632 4.786 1.00 86.31 92 ASP A N 1
ATOM 704 C CA . ASP A 1 92 ? -17.295 -3.734 3.617 1.00 86.31 92 ASP A CA 1
ATOM 705 C C . ASP A 1 92 ? -18.674 -3.141 3.944 1.00 86.31 92 ASP A C 1
ATOM 707 O O . ASP A 1 92 ? -19.175 -2.269 3.239 1.00 86.31 92 ASP A O 1
ATOM 711 N N . ARG A 1 93 ? -19.234 -3.490 5.113 1.00 90.38 93 ARG A N 1
ATOM 712 C CA . ARG A 1 93 ? -20.503 -2.924 5.601 1.00 90.38 93 ARG A CA 1
ATOM 713 C C . ARG A 1 93 ? -20.464 -1.401 5.762 1.00 90.38 93 ARG A C 1
ATOM 715 O O . ARG A 1 93 ? -21.482 -0.747 5.521 1.00 90.38 93 ARG A O 1
ATOM 722 N N . LEU A 1 94 ? -19.345 -0.844 6.225 1.00 87.88 94 LEU A N 1
ATOM 723 C CA . LEU A 1 94 ? -19.185 0.600 6.400 1.00 87.88 94 LEU A CA 1
ATOM 724 C C . LEU A 1 94 ? -19.118 1.320 5.049 1.00 87.88 94 LEU A C 1
ATOM 726 O O . LEU A 1 94 ? -19.693 2.396 4.919 1.00 87.88 94 LEU A O 1
ATOM 730 N N . GLN A 1 95 ? -18.468 0.721 4.049 1.00 82.94 95 GLN A N 1
ATOM 731 C CA . GLN A 1 95 ? -18.396 1.278 2.697 1.00 82.94 95 GLN A CA 1
ATOM 732 C C . GLN A 1 95 ? -19.739 1.201 1.968 1.00 82.94 95 GLN A C 1
ATOM 734 O O . GLN A 1 95 ? -20.176 2.182 1.372 1.00 82.94 95 GLN A O 1
ATOM 739 N N . ASP A 1 96 ? -20.421 0.059 2.058 1.00 86.44 96 ASP A N 1
ATOM 740 C CA . ASP A 1 96 ? -21.633 -0.197 1.277 1.00 86.44 96 ASP A CA 1
ATOM 741 C C . ASP A 1 96 ? -22.866 0.529 1.826 1.00 86.44 96 ASP A C 1
ATOM 743 O O . ASP A 1 96 ? -23.728 0.975 1.069 1.00 86.44 96 ASP A O 1
ATOM 747 N N . ALA A 1 97 ? -22.981 0.627 3.152 1.00 90.19 97 ALA A N 1
ATOM 748 C CA . ALA A 1 97 ? -24.183 1.135 3.816 1.00 90.19 97 ALA A CA 1
ATOM 749 C C . ALA A 1 97 ? -23.905 2.261 4.825 1.00 90.19 97 ALA A C 1
ATOM 751 O O . ALA A 1 97 ? -24.818 2.691 5.532 1.00 90.19 97 ALA A O 1
ATOM 752 N N . GLY A 1 98 ? -22.669 2.760 4.884 1.00 91.50 98 GLY A N 1
ATOM 753 C CA . GLY A 1 98 ? -22.302 3.900 5.717 1.00 91.50 98 GLY A CA 1
ATOM 754 C C . GLY A 1 98 ? -22.276 3.601 7.223 1.00 91.50 98 GLY A C 1
ATOM 755 O O . GLY A 1 98 ? -22.321 2.432 7.636 1.00 91.50 98 GLY A O 1
ATOM 756 N N . PRO A 1 99 ? -22.184 4.658 8.055 1.00 94.06 99 PRO A N 1
ATOM 757 C CA . PRO A 1 99 ? -22.041 4.536 9.502 1.00 94.06 99 PRO A CA 1
ATOM 758 C C . PRO A 1 99 ? -23.176 3.755 10.178 1.00 94.06 99 PRO A C 1
ATOM 760 O O . PRO A 1 99 ? -24.327 3.766 9.737 1.00 94.06 99 PRO A O 1
ATOM 763 N N . LEU A 1 100 ? -22.848 3.083 11.280 1.00 94.38 100 LEU A N 1
ATOM 764 C CA . LEU A 1 100 ? -23.791 2.353 12.116 1.00 94.38 100 LEU A CA 1
ATOM 765 C C . LEU A 1 100 ? -24.514 3.293 13.092 1.00 94.38 100 LEU A C 1
ATOM 767 O O . LEU A 1 100 ? -23.896 4.211 13.642 1.00 94.38 100 LEU A O 1
ATOM 771 N N . PRO A 1 101 ? -25.793 3.018 13.405 1.00 95.38 101 PRO A N 1
ATOM 772 C CA . PRO A 1 101 ? -26.457 3.624 14.549 1.00 95.38 101 PRO A CA 1
ATOM 773 C C . PRO A 1 101 ? -25.652 3.401 15.834 1.00 95.38 101 PRO A C 1
ATOM 775 O O . PRO A 1 101 ? -25.139 2.308 16.077 1.00 95.38 101 PRO A O 1
ATOM 778 N N . VAL A 1 102 ? -25.594 4.417 16.698 1.00 95.06 102 VAL A N 1
ATOM 779 C CA . VAL A 1 102 ? -24.789 4.380 17.932 1.00 95.06 102 VAL A CA 1
ATOM 780 C C . VAL A 1 102 ? -25.126 3.171 18.806 1.00 95.06 102 VAL A C 1
ATOM 782 O O . VAL A 1 102 ? -24.221 2.490 19.278 1.00 95.06 102 VAL A O 1
ATOM 785 N N . ALA A 1 103 ? -26.413 2.858 18.981 1.00 94.31 103 ALA A N 1
ATOM 786 C CA . ALA A 1 103 ? -26.848 1.706 19.771 1.00 94.31 103 ALA A CA 1
ATOM 787 C C . ALA A 1 103 ? -26.326 0.373 19.201 1.00 94.31 103 ALA A C 1
ATOM 789 O O . ALA A 1 103 ? -25.887 -0.498 19.954 1.00 94.31 103 ALA A O 1
ATOM 790 N N . GLU A 1 104 ? -26.315 0.231 17.872 1.00 95.06 104 GLU A N 1
ATOM 791 C CA . GLU A 1 104 ? -25.780 -0.954 17.198 1.00 95.06 104 GLU A CA 1
ATOM 792 C C . GLU A 1 104 ? -24.260 -1.052 17.379 1.00 95.06 104 GLU A C 1
ATOM 794 O O . GLU A 1 104 ? -23.751 -2.112 17.750 1.00 95.06 104 GLU A O 1
ATOM 799 N N . ALA A 1 105 ? -23.540 0.060 17.200 1.00 95.94 105 ALA A N 1
ATOM 800 C CA . ALA A 1 105 ? -22.098 0.118 17.415 1.00 95.94 105 ALA A CA 1
ATOM 801 C C . ALA A 1 105 ? -21.719 -0.200 18.873 1.00 95.94 105 ALA A C 1
ATOM 803 O O . ALA A 1 105 ? -20.785 -0.965 19.107 1.00 95.94 105 ALA A O 1
ATOM 804 N N . CYS A 1 106 ? -22.461 0.309 19.860 1.00 96.62 106 CYS A N 1
ATOM 805 C CA . CYS A 1 106 ? -22.248 -0.017 21.272 1.00 96.62 106 CYS A CA 1
ATOM 806 C C . CYS A 1 106 ? -22.484 -1.505 21.555 1.00 96.62 106 CYS A C 1
ATOM 808 O O . CYS A 1 106 ? -21.636 -2.154 22.169 1.00 96.62 106 CYS A O 1
ATOM 810 N N . ALA A 1 107 ? -23.595 -2.073 21.072 1.00 95.75 107 ALA A N 1
ATOM 811 C CA . ALA A 1 107 ? -23.896 -3.495 21.244 1.00 95.75 107 ALA A CA 1
ATOM 812 C C . ALA A 1 107 ? -22.822 -4.394 20.607 1.00 95.75 107 ALA A C 1
ATOM 814 O O . ALA A 1 107 ? -22.470 -5.438 21.159 1.00 95.75 107 ALA A O 1
ATOM 815 N N . LEU A 1 108 ? -22.275 -3.982 19.463 1.00 96.75 108 LEU A N 1
ATOM 816 C CA . LEU A 1 108 ? -21.139 -4.631 18.815 1.00 96.75 108 LEU A CA 1
ATOM 817 C C . LEU A 1 108 ? -19.860 -4.495 19.646 1.00 96.75 108 LEU A C 1
ATOM 819 O O . LEU A 1 108 ? -19.181 -5.489 19.893 1.00 96.75 108 LEU A O 1
ATOM 823 N N . GLY A 1 109 ? -19.554 -3.289 20.122 1.00 97.25 109 GLY A N 1
ATOM 824 C CA . GLY A 1 109 ? -18.381 -3.006 20.946 1.00 97.25 109 GLY A CA 1
ATOM 825 C C . GLY A 1 109 ? -18.333 -3.842 22.218 1.00 97.25 109 GLY A C 1
ATOM 826 O O . GLY A 1 109 ? -17.283 -4.390 22.540 1.00 97.25 109 GLY A O 1
ATOM 827 N N . VAL A 1 110 ? -19.475 -4.026 22.885 1.00 98.06 110 VAL A N 1
ATOM 828 C CA . VAL A 1 110 ? -19.604 -4.904 24.059 1.00 98.06 110 VAL A CA 1
ATOM 829 C C . VAL A 1 110 ? -19.239 -6.351 23.708 1.00 98.06 110 VAL A C 1
ATOM 831 O O . VAL A 1 110 ? -18.441 -6.970 24.406 1.00 98.06 110 VAL A O 1
ATOM 834 N N . LYS A 1 111 ? -19.760 -6.879 22.595 1.00 97.00 111 LYS A N 1
ATOM 835 C CA . LYS A 1 111 ? -19.499 -8.255 22.133 1.00 97.00 111 LYS A CA 1
ATOM 836 C C . LYS A 1 111 ? -18.032 -8.494 21.768 1.00 97.00 111 LYS A C 1
ATOM 838 O O . LYS A 1 111 ? -17.471 -9.536 22.099 1.00 97.00 111 LYS A O 1
ATOM 843 N N . ILE A 1 112 ? -17.399 -7.530 21.098 1.00 97.81 112 ILE A N 1
ATOM 844 C CA . ILE A 1 112 ? -15.982 -7.627 20.725 1.00 97.81 112 ILE A CA 1
ATOM 845 C C . ILE A 1 112 ? -15.077 -7.434 21.950 1.00 97.81 112 ILE A C 1
ATOM 847 O O . ILE A 1 112 ? -14.087 -8.147 22.089 1.00 97.81 112 ILE A O 1
ATOM 851 N N . ALA A 1 113 ? -15.425 -6.544 22.883 1.00 97.94 113 ALA A N 1
ATOM 852 C CA . ALA A 1 113 ? -14.693 -6.392 24.142 1.00 97.94 113 ALA A CA 1
ATOM 853 C C . ALA A 1 113 ? -14.765 -7.656 25.020 1.00 97.94 113 ALA A C 1
ATOM 855 O O . ALA A 1 113 ? -13.794 -7.997 25.697 1.00 97.94 113 ALA A O 1
ATOM 856 N N . ASP A 1 114 ? -15.879 -8.387 24.970 1.00 97.06 114 ASP A N 1
ATOM 857 C CA . ASP A 1 114 ? -16.018 -9.699 25.607 1.00 97.06 114 ASP A CA 1
ATOM 858 C C . ASP A 1 114 ? -15.063 -10.742 24.997 1.00 97.06 114 ASP A C 1
ATOM 860 O O . ASP A 1 114 ? -14.305 -11.391 25.719 1.00 97.06 114 ASP A O 1
ATOM 864 N N . ALA A 1 115 ? -14.977 -10.801 23.662 1.00 95.31 115 ALA A N 1
ATOM 865 C CA . ALA A 1 115 ? -14.006 -11.648 22.962 1.00 95.31 115 ALA A CA 1
ATOM 866 C C . ALA A 1 115 ? -12.548 -11.301 23.318 1.00 95.31 115 ALA A C 1
ATOM 868 O O . ALA A 1 115 ? -11.724 -12.194 23.520 1.00 95.31 115 ALA A O 1
ATOM 869 N N . LEU A 1 116 ? -12.222 -10.008 23.431 1.00 95.81 116 LEU A N 1
ATOM 870 C CA . LEU A 1 116 ? -10.895 -9.558 23.866 1.00 95.81 116 LEU A CA 1
ATOM 871 C C . LEU A 1 116 ? -10.602 -9.945 25.315 1.00 95.81 116 LEU A C 1
ATOM 873 O O . LEU A 1 116 ? -9.474 -10.313 25.621 1.00 95.81 116 LEU A O 1
ATOM 877 N N . THR A 1 117 ? -11.608 -9.910 26.188 1.00 96.31 117 THR A N 1
ATOM 878 C CA . THR A 1 117 ? -11.465 -10.334 27.585 1.00 96.31 117 THR A CA 1
ATOM 879 C C . THR A 1 117 ? -11.072 -11.811 27.645 1.00 96.31 117 THR A C 1
ATOM 881 O O . THR A 1 117 ? -10.047 -12.141 28.241 1.00 96.31 117 THR A O 1
ATOM 884 N N . ALA A 1 118 ? -11.792 -12.680 26.927 1.00 93.62 118 ALA A N 1
ATOM 885 C CA . ALA A 1 118 ? -11.460 -14.104 26.824 1.00 93.62 118 ALA A CA 1
ATOM 886 C C . ALA A 1 118 ? -10.053 -14.343 26.235 1.00 93.62 118 ALA A C 1
ATOM 888 O O . ALA A 1 118 ? -9.311 -15.209 26.704 1.00 93.62 118 ALA A O 1
ATOM 889 N N . ALA A 1 119 ? -9.648 -13.551 25.235 1.00 91.75 119 ALA A N 1
ATOM 890 C CA . ALA A 1 119 ? -8.304 -13.610 24.657 1.00 91.75 119 ALA A CA 1
ATOM 891 C C . ALA A 1 119 ? -7.206 -13.219 25.654 1.00 91.75 119 ALA A C 1
ATOM 893 O O . ALA A 1 119 ? -6.205 -13.929 25.798 1.00 91.75 119 ALA A O 1
ATOM 894 N N . HIS A 1 120 ? -7.405 -12.120 26.380 1.00 92.94 120 HIS A N 1
ATOM 895 C CA . HIS A 1 120 ? -6.443 -11.611 27.355 1.00 92.94 120 HIS A CA 1
ATOM 896 C C . HIS A 1 120 ? -6.263 -12.577 28.534 1.00 92.94 120 HIS A C 1
ATOM 898 O O . HIS A 1 120 ? -5.134 -12.756 28.992 1.00 92.94 120 HIS A O 1
ATOM 904 N N . GLU A 1 121 ? -7.321 -13.269 28.966 1.00 91.38 121 GLU A N 1
ATOM 905 C CA . GLU A 1 121 ? -7.269 -14.290 30.028 1.00 91.38 121 GLU A CA 1
ATOM 906 C C . GLU A 1 121 ? -6.370 -15.484 29.681 1.00 91.38 121 GLU A C 1
ATOM 908 O O . GLU A 1 121 ? -5.690 -16.033 30.552 1.00 91.38 121 GLU A O 1
ATOM 913 N N . VAL A 1 122 ? -6.307 -15.867 28.403 1.00 87.56 122 VAL A N 1
ATOM 914 C CA . VAL A 1 122 ? -5.410 -16.931 27.922 1.00 87.56 122 VAL A CA 1
ATOM 915 C C . VAL A 1 122 ? -4.050 -16.402 27.445 1.00 87.56 122 VAL A C 1
ATOM 917 O O . VAL A 1 122 ? -3.246 -17.165 26.902 1.00 87.56 122 VAL A O 1
ATOM 920 N N . GLY A 1 123 ? -3.771 -15.113 27.668 1.00 85.38 123 GLY A N 1
ATOM 921 C CA . GLY A 1 123 ? -2.499 -14.460 27.351 1.00 85.38 123 GLY A CA 1
ATOM 922 C C . GLY A 1 123 ? -2.308 -14.105 25.874 1.00 85.38 123 GLY A C 1
ATOM 923 O O . GLY A 1 123 ? -1.171 -13.914 25.439 1.00 85.38 123 GLY A O 1
ATOM 924 N N . VAL A 1 124 ? -3.388 -14.032 25.092 1.00 86.69 124 VAL A N 1
ATOM 925 C CA . VAL A 1 124 ? -3.362 -13.673 23.668 1.00 86.69 124 VAL A CA 1
ATOM 926 C C . VAL A 1 124 ? -3.788 -12.216 23.503 1.00 86.69 124 VAL A C 1
ATOM 928 O O . VAL A 1 124 ? -4.869 -11.836 23.927 1.00 86.69 124 VAL A O 1
ATOM 931 N N . LEU A 1 125 ? -2.949 -11.403 22.856 1.00 87.56 125 LEU A N 1
ATOM 932 C CA . LEU A 1 125 ? -3.286 -10.034 22.439 1.00 87.56 125 LEU A CA 1
ATOM 933 C C . LEU A 1 125 ? -3.656 -10.025 20.954 1.00 87.56 125 LEU A C 1
ATOM 935 O O . LEU A 1 125 ? -3.024 -10.738 20.171 1.00 87.56 125 LEU A O 1
ATOM 939 N N . HIS A 1 126 ? -4.615 -9.190 20.558 1.00 88.94 126 HIS A N 1
ATOM 940 C CA . HIS A 1 126 ? -5.080 -9.136 19.174 1.00 88.94 126 HIS A CA 1
ATOM 941 C C . HIS A 1 126 ? -4.128 -8.352 18.258 1.00 88.94 126 HIS A C 1
ATOM 943 O O . HIS A 1 126 ? -3.685 -8.880 17.239 1.00 88.94 126 HIS A O 1
ATOM 949 N N . ARG A 1 127 ? -3.761 -7.121 18.649 1.00 84.50 127 ARG A N 1
ATOM 950 C CA . ARG A 1 127 ? -2.774 -6.219 18.009 1.00 84.50 127 ARG A CA 1
ATOM 951 C C . ARG A 1 127 ? -3.154 -5.561 16.677 1.00 84.50 127 ARG A C 1
ATOM 953 O O . ARG A 1 127 ? -2.507 -4.587 16.313 1.00 84.50 127 ARG A O 1
ATOM 960 N N . ASP A 1 128 ? -4.180 -6.034 15.972 1.00 84.19 128 ASP A N 1
ATOM 961 C CA . ASP A 1 128 ? -4.653 -5.413 14.715 1.00 84.19 128 ASP A CA 1
ATOM 962 C C . ASP A 1 128 ? -6.189 -5.301 14.673 1.00 84.19 128 ASP A C 1
ATOM 964 O O . ASP A 1 128 ? -6.848 -5.838 13.789 1.00 84.19 128 ASP A O 1
ATOM 968 N N . ILE A 1 129 ? -6.806 -4.687 15.687 1.00 92.19 129 ILE A N 1
ATOM 969 C CA . ILE A 1 129 ? -8.272 -4.523 15.716 1.00 92.19 129 ILE A CA 1
ATOM 970 C C . ILE A 1 129 ? -8.666 -3.375 14.785 1.00 92.19 129 ILE A C 1
ATOM 972 O O . ILE A 1 129 ? -8.172 -2.258 14.925 1.00 92.19 129 ILE A O 1
ATOM 976 N N . LYS A 1 130 ? -9.560 -3.667 13.837 1.00 91.56 130 LYS A N 1
ATOM 977 C CA . LYS A 1 130 ? -10.087 -2.731 12.835 1.00 91.56 130 LYS A CA 1
ATOM 978 C C . LYS A 1 130 ? -11.371 -3.290 12.212 1.00 91.56 130 LYS A C 1
ATOM 980 O O . LYS A 1 130 ? -11.574 -4.506 12.287 1.00 91.56 130 LYS A O 1
ATOM 985 N N . PRO A 1 131 ? -12.191 -2.477 11.517 1.00 92.94 131 PRO A N 1
ATOM 986 C CA . PRO A 1 131 ? -13.419 -2.961 10.879 1.00 92.94 131 PRO A CA 1
ATOM 987 C C . PRO A 1 131 ? -13.206 -4.163 9.943 1.00 92.94 131 PRO A C 1
ATOM 989 O O . PRO A 1 131 ? -14.017 -5.082 9.929 1.00 92.94 131 PRO A O 1
ATOM 992 N N . ALA A 1 132 ? -12.085 -4.211 9.216 1.00 88.69 132 ALA A N 1
ATOM 993 C CA . ALA A 1 132 ? -11.780 -5.301 8.283 1.00 88.69 132 ALA A CA 1
ATOM 994 C C . ALA A 1 132 ? -11.535 -6.665 8.962 1.00 88.69 132 ALA A C 1
ATOM 996 O O . ALA A 1 132 ? -11.672 -7.695 8.312 1.00 88.69 132 ALA A O 1
ATOM 997 N N . ASN A 1 133 ? -11.198 -6.679 10.258 1.00 91.94 133 ASN A N 1
ATOM 998 C CA . ASN A 1 133 ? -10.954 -7.910 11.020 1.00 91.94 133 ASN A CA 1
ATOM 999 C C . ASN A 1 133 ? -12.168 -8.327 11.867 1.00 91.94 133 ASN A C 1
ATOM 1001 O O . ASN A 1 133 ? -12.105 -9.330 12.574 1.00 91.94 133 ASN A O 1
ATOM 1005 N N . ILE A 1 134 ? -13.278 -7.584 11.803 1.00 95.38 134 ILE A N 1
ATOM 1006 C CA . ILE A 1 134 ? -14.548 -7.990 12.409 1.00 95.38 134 ILE A CA 1
ATOM 1007 C C . ILE A 1 134 ? -15.442 -8.494 11.282 1.00 95.38 134 ILE A C 1
ATOM 1009 O O . ILE A 1 134 ? -15.938 -7.715 10.468 1.00 95.38 134 ILE A O 1
ATOM 1013 N N . LEU A 1 135 ? -15.602 -9.810 11.214 1.00 94.44 135 LEU A N 1
ATOM 1014 C CA . LEU A 1 135 ? -16.293 -10.503 10.137 1.00 94.44 135 LEU A CA 1
ATOM 1015 C C . LEU A 1 135 ? -17.731 -10.841 10.520 1.00 94.44 135 LEU A C 1
ATOM 1017 O O . LEU A 1 135 ? -18.057 -11.001 11.696 1.00 94.44 135 LEU A O 1
ATOM 1021 N N . VAL A 1 136 ? -18.585 -10.979 9.512 1.00 93.62 136 VAL A N 1
ATOM 1022 C CA . VAL A 1 136 ? -19.989 -11.361 9.660 1.00 93.62 136 VAL A CA 1
ATOM 1023 C C . VAL A 1 136 ? -20.165 -12.785 9.147 1.00 93.62 136 VAL A C 1
ATOM 1025 O O . VAL A 1 136 ? -19.938 -13.077 7.970 1.00 93.62 136 VAL A O 1
ATOM 1028 N N . ASN A 1 137 ? -20.566 -13.703 10.023 1.00 89.94 137 ASN A N 1
ATOM 1029 C CA . ASN A 1 137 ? -20.799 -15.085 9.617 1.00 89.94 137 ASN A CA 1
ATOM 1030 C C . ASN A 1 137 ? -22.179 -15.284 8.964 1.00 89.94 137 ASN A C 1
ATOM 1032 O O . ASN A 1 137 ? -23.004 -14.371 8.883 1.00 89.94 137 ASN A O 1
ATOM 1036 N N . ARG A 1 138 ? -22.455 -16.513 8.512 1.00 89.00 138 ARG A N 1
ATOM 1037 C CA . ARG A 1 138 ? -23.723 -16.875 7.846 1.00 89.00 138 ARG A CA 1
ATOM 1038 C C . ARG A 1 138 ? -24.981 -16.681 8.704 1.00 89.00 138 ARG A C 1
ATOM 1040 O O . ARG A 1 138 ? -26.085 -16.732 8.175 1.00 89.00 138 ARG A O 1
ATOM 1047 N N . TYR A 1 139 ? -24.820 -16.497 10.013 1.00 89.06 139 TYR A N 1
ATOM 1048 C CA . TYR A 1 139 ? -25.901 -16.252 10.968 1.00 89.06 139 TYR A CA 1
ATOM 1049 C C . TYR A 1 139 ? -26.013 -14.773 11.359 1.00 89.06 139 TYR A C 1
ATOM 1051 O O . TYR A 1 139 ? -26.668 -14.456 12.349 1.00 89.06 139 TYR A O 1
ATOM 1059 N N . SER A 1 140 ? -25.355 -13.876 10.614 1.00 87.94 140 SER A N 1
ATOM 1060 C CA . SER A 1 140 ? -25.308 -12.435 10.893 1.00 87.94 140 SER A CA 1
ATOM 1061 C C . SER A 1 140 ? -24.698 -12.095 12.258 1.00 87.94 140 SER A C 1
ATOM 1063 O O . SER A 1 140 ? -24.995 -11.052 12.839 1.00 87.94 140 SER A O 1
ATOM 1065 N N . MET A 1 141 ? -23.835 -12.971 12.778 1.00 90.88 141 MET A N 1
ATOM 1066 C CA . MET A 1 141 ? -23.091 -12.734 14.010 1.00 90.88 141 MET A CA 1
ATOM 1067 C C . MET A 1 141 ? -21.711 -12.165 13.691 1.00 90.88 141 MET A C 1
ATOM 1069 O O . MET A 1 141 ? -21.053 -12.603 12.745 1.00 90.88 141 MET A O 1
ATOM 1073 N N . TYR A 1 142 ? -21.280 -11.202 14.506 1.00 93.25 142 TYR A N 1
ATOM 1074 C CA . TYR A 1 142 ? -19.955 -10.594 14.423 1.00 93.25 142 TYR A CA 1
ATOM 1075 C C . TYR A 1 142 ? -18.913 -11.473 15.112 1.00 93.25 142 TYR A C 1
ATOM 1077 O O . TYR A 1 142 ? -19.116 -11.863 16.265 1.00 93.25 142 TYR A O 1
ATOM 1085 N N . GLY A 1 143 ? -17.801 -11.734 14.429 1.00 93.56 143 GLY A N 1
ATOM 1086 C CA . GLY A 1 143 ? -16.655 -12.471 14.950 1.00 93.56 143 GLY A CA 1
ATOM 1087 C C . GLY A 1 143 ? -15.349 -11.729 14.690 1.00 93.56 143 GLY A C 1
ATOM 1088 O O . GLY A 1 143 ? -15.115 -11.239 13.588 1.00 93.56 143 GLY A O 1
ATOM 1089 N N . LEU A 1 144 ? -14.489 -11.648 15.703 1.00 94.06 144 LEU A N 1
ATOM 1090 C CA . LEU A 1 144 ? -13.145 -11.096 15.573 1.00 94.06 144 LEU A CA 1
ATOM 1091 C C . LEU A 1 144 ? -12.204 -12.153 14.970 1.00 94.06 144 LEU A C 1
ATOM 1093 O O . LEU A 1 144 ? -12.110 -13.269 15.489 1.00 94.06 144 LEU A O 1
ATOM 1097 N N . ALA A 1 145 ? -11.537 -11.810 13.872 1.00 90.06 145 ALA A N 1
ATOM 1098 C CA . ALA A 1 145 ? -10.591 -12.656 13.145 1.00 90.06 145 ALA A CA 1
ATOM 1099 C C . ALA A 1 145 ? -9.145 -12.163 13.318 1.00 90.06 145 ALA A C 1
ATOM 1101 O O . ALA A 1 145 ? -8.925 -11.027 13.708 1.00 90.06 145 ALA A O 1
ATOM 1102 N N . ASP A 1 146 ? -8.158 -12.985 12.943 1.00 79.38 146 ASP A N 1
ATOM 1103 C CA . ASP A 1 146 ? -6.737 -12.595 12.857 1.00 79.38 146 ASP A CA 1
ATOM 1104 C C . ASP A 1 146 ? -6.026 -12.249 14.188 1.00 79.38 146 ASP A C 1
ATOM 1106 O O . ASP A 1 146 ? -5.093 -11.445 14.226 1.00 79.38 146 ASP A O 1
ATOM 1110 N N . PHE A 1 147 ? -6.369 -12.945 15.278 1.00 74.69 147 PHE A N 1
ATOM 1111 C CA . PHE A 1 147 ? -5.671 -12.827 16.567 1.00 74.69 147 PHE A CA 1
ATOM 1112 C C . PHE A 1 147 ? -4.152 -13.034 16.461 1.00 74.69 147 PHE A C 1
ATOM 1114 O O . PHE A 1 147 ? -3.693 -14.158 16.285 1.00 74.69 147 PHE A O 1
ATOM 1121 N N . GLY A 1 148 ? -3.359 -11.975 16.666 1.00 59.66 148 GLY A N 1
ATOM 1122 C CA . GLY A 1 148 ? -1.956 -12.058 17.095 1.00 59.66 148 GLY A CA 1
ATOM 1123 C C . GLY A 1 148 ? -0.948 -12.728 16.146 1.00 59.66 148 GLY A C 1
ATOM 1124 O O . GLY A 1 148 ? 0.229 -12.805 16.492 1.00 59.66 148 GLY A O 1
ATOM 1125 N N . LEU A 1 149 ? -1.342 -13.160 14.944 1.00 56.91 149 LEU A N 1
ATOM 1126 C CA . LEU A 1 149 ? -0.482 -13.917 14.012 1.00 56.91 149 LEU A CA 1
ATOM 1127 C C . LEU A 1 149 ? 0.489 -13.033 13.199 1.00 56.91 149 LEU A C 1
ATOM 1129 O O . LEU A 1 149 ? 1.256 -13.514 12.365 1.00 56.91 149 LEU A O 1
ATOM 1133 N N . ALA A 1 150 ? 0.523 -11.729 13.486 1.00 47.69 150 ALA A N 1
ATOM 1134 C CA . ALA A 1 150 ? 1.555 -10.809 13.008 1.00 47.69 150 ALA A CA 1
ATOM 1135 C C . ALA A 1 150 ? 2.893 -10.935 13.778 1.00 47.69 150 ALA A C 1
ATOM 1137 O O . ALA A 1 150 ? 3.880 -10.312 13.395 1.00 47.69 150 ALA A O 1
ATOM 1138 N N . ALA A 1 151 ? 2.960 -11.754 14.836 1.00 37.91 151 ALA A N 1
ATOM 1139 C CA . ALA A 1 151 ? 4.100 -11.855 15.754 1.00 37.91 151 ALA A CA 1
ATOM 1140 C C . ALA A 1 151 ? 5.281 -12.734 15.281 1.00 37.91 151 ALA A C 1
ATOM 1142 O O . ALA A 1 151 ? 6.151 -13.082 16.080 1.00 37.91 151 ALA A O 1
ATOM 1143 N N . LEU A 1 152 ? 5.398 -13.007 13.977 1.00 38.81 152 LEU A N 1
ATOM 1144 C CA . LEU A 1 152 ? 6.614 -13.595 13.392 1.00 38.81 152 LEU A CA 1
ATOM 1145 C C . LEU A 1 152 ? 7.834 -12.642 13.397 1.00 38.81 152 LEU A C 1
ATOM 1147 O O . LEU A 1 152 ? 8.873 -12.980 12.841 1.00 38.81 152 LEU A O 1
ATOM 1151 N N . ALA A 1 153 ? 7.768 -11.482 14.060 1.00 34.50 153 ALA A N 1
ATOM 1152 C CA . ALA A 1 153 ? 8.925 -10.610 14.272 1.00 34.50 153 ALA A CA 1
ATOM 1153 C C . ALA A 1 153 ? 9.978 -11.311 15.154 1.00 34.50 153 ALA A C 1
ATOM 1155 O O . ALA A 1 153 ? 9.698 -11.693 16.291 1.00 34.50 153 ALA A O 1
ATOM 1156 N N . GLU A 1 154 ? 11.163 -11.567 14.599 1.00 35.09 154 GLU A N 1
ATOM 1157 C CA . GLU A 1 154 ? 12.274 -12.289 15.235 1.00 35.09 154 GLU A CA 1
ATOM 1158 C C . GLU A 1 154 ? 12.727 -11.682 16.579 1.00 35.09 154 GLU A C 1
ATOM 1160 O O . GLU A 1 154 ? 12.787 -10.458 16.715 1.00 35.09 154 GLU A O 1
ATOM 1165 N N . PRO A 1 155 ? 13.131 -12.495 17.573 1.00 29.11 155 PRO A N 1
ATOM 1166 C CA . PRO A 1 155 ? 13.891 -12.003 18.711 1.00 29.11 155 PRO A CA 1
ATOM 1167 C C . PRO A 1 155 ? 15.374 -11.873 18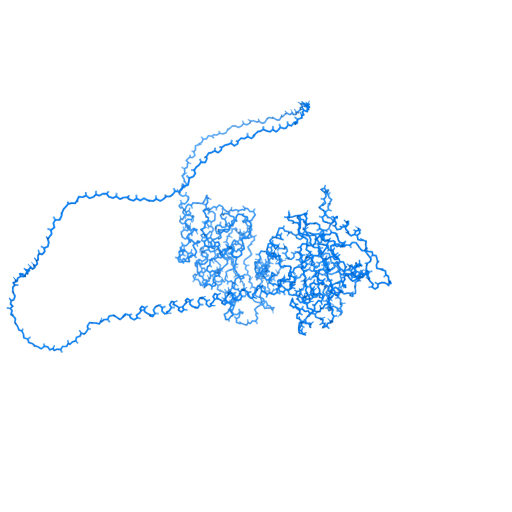.327 1.00 29.11 155 PRO A C 1
ATOM 1169 O O . PRO A 1 155 ? 16.064 -12.877 18.188 1.00 29.11 155 PRO A O 1
ATOM 1172 N N . GLY A 1 156 ? 15.882 -10.641 18.203 1.00 35.38 156 GLY A N 1
ATOM 1173 C CA . GLY A 1 156 ? 17.329 -10.374 18.098 1.00 35.38 156 GLY A CA 1
ATOM 1174 C C . GLY A 1 156 ? 17.809 -9.637 16.843 1.00 35.38 156 GLY A C 1
ATOM 1175 O O . GLY A 1 156 ? 18.989 -9.302 16.769 1.00 35.38 156 GLY A O 1
ATOM 1176 N N . ARG A 1 157 ? 16.921 -9.310 15.900 1.00 30.72 157 ARG A N 1
ATOM 1177 C CA . ARG A 1 157 ? 17.153 -8.278 14.879 1.00 30.72 157 ARG A CA 1
ATOM 1178 C C . ARG A 1 157 ? 16.305 -7.058 15.209 1.00 30.72 157 ARG A C 1
ATOM 1180 O O . ARG A 1 157 ? 15.111 -7.194 15.447 1.00 30.72 157 ARG A O 1
ATOM 1187 N N . GLU A 1 158 ? 16.940 -5.889 15.252 1.00 30.73 158 GLU A N 1
ATOM 1188 C CA . GLU A 1 158 ? 16.287 -4.593 15.451 1.00 30.73 158 GLU A CA 1
ATOM 1189 C C . GLU A 1 158 ? 15.097 -4.457 14.491 1.00 30.73 158 GLU A C 1
ATOM 1191 O O . GLU A 1 158 ? 15.225 -4.555 13.267 1.00 30.73 158 GLU A O 1
ATOM 1196 N N . SER A 1 159 ? 13.910 -4.338 15.082 1.00 29.80 159 SER A N 1
ATOM 1197 C CA . SER A 1 159 ? 12.633 -4.569 14.425 1.00 29.80 159 SER A CA 1
ATOM 1198 C C . SER A 1 159 ? 12.239 -3.434 13.479 1.00 29.80 159 SER A C 1
ATOM 1200 O O . SER A 1 159 ? 11.417 -2.583 13.805 1.00 29.80 159 SER A O 1
ATOM 1202 N N . SER A 1 160 ? 12.742 -3.483 12.247 1.00 26.12 160 SER A N 1
ATOM 1203 C CA . SER A 1 160 ? 12.148 -2.785 11.094 1.00 26.12 160 SER A CA 1
ATOM 1204 C C . SER A 1 160 ? 10.802 -3.402 10.664 1.00 26.12 160 SER A C 1
ATOM 1206 O O . SER A 1 160 ? 10.072 -2.799 9.884 1.00 26.12 160 SER A O 1
ATOM 1208 N N . ALA A 1 161 ? 10.456 -4.594 11.170 1.00 28.47 161 ALA A N 1
ATOM 1209 C CA . ALA A 1 161 ? 9.288 -5.380 10.755 1.00 28.47 161 ALA A CA 1
ATOM 1210 C C . ALA A 1 161 ? 8.038 -5.218 11.653 1.00 28.47 161 ALA A C 1
ATOM 1212 O O . ALA A 1 161 ? 7.007 -5.829 11.381 1.00 28.47 161 ALA A O 1
ATOM 1213 N N . SER A 1 162 ? 8.098 -4.404 12.716 1.00 30.52 162 SER A N 1
ATOM 1214 C CA . SER A 1 162 ? 6.954 -4.180 13.625 1.00 30.52 162 SER A CA 1
ATOM 1215 C C . SER A 1 162 ? 5.999 -3.071 13.161 1.00 30.52 162 SER A C 1
ATOM 1217 O O . SER A 1 162 ? 4.889 -2.976 13.674 1.00 30.52 162 SER A O 1
ATOM 1219 N N . LEU A 1 163 ? 6.410 -2.241 12.194 1.00 30.25 163 LEU A N 1
ATOM 1220 C CA . LEU A 1 163 ? 5.596 -1.144 11.646 1.00 30.25 163 LEU A CA 1
ATOM 1221 C C . LEU A 1 163 ? 4.739 -1.582 10.447 1.00 30.25 163 LEU A C 1
ATOM 1223 O O . LEU A 1 163 ? 3.719 -0.965 10.169 1.00 30.25 163 LEU A O 1
ATOM 1227 N N . THR A 1 164 ? 5.107 -2.684 9.788 1.00 30.00 164 THR A N 1
ATOM 1228 C CA . THR A 1 164 ? 4.386 -3.276 8.646 1.00 30.00 164 THR A CA 1
ATOM 1229 C C . THR A 1 164 ? 3.058 -3.929 9.057 1.00 30.00 164 THR A C 1
ATOM 1231 O O . THR A 1 164 ? 2.207 -4.180 8.212 1.00 30.00 164 THR A O 1
ATOM 1234 N N . ALA A 1 165 ? 2.877 -4.226 10.351 1.00 33.09 165 ALA A N 1
ATOM 1235 C CA . ALA A 1 165 ? 1.723 -4.945 10.902 1.00 33.09 165 ALA A CA 1
ATOM 1236 C C . ALA A 1 165 ? 0.587 -4.047 11.417 1.00 33.09 165 ALA A C 1
ATOM 1238 O O . ALA A 1 165 ? -0.478 -4.555 11.761 1.00 33.09 165 ALA A O 1
ATOM 1239 N N . LEU A 1 166 ? 0.806 -2.735 11.507 1.00 43.75 166 LEU A N 1
ATOM 1240 C CA . LEU A 1 166 ? -0.176 -1.811 12.057 1.00 43.75 166 LEU A CA 1
ATOM 1241 C C . LEU A 1 166 ? -0.963 -1.179 10.921 1.00 43.75 166 LEU A C 1
ATOM 1243 O O . LEU A 1 166 ? -0.383 -0.584 10.021 1.00 43.75 166 LEU A O 1
ATOM 1247 N N . THR A 1 167 ? -2.289 -1.255 10.996 1.00 62.62 167 THR A N 1
ATOM 1248 C CA . THR A 1 167 ? -3.159 -0.349 10.240 1.00 62.62 167 THR A CA 1
ATOM 1249 C C . THR A 1 167 ? -3.115 1.001 10.959 1.00 62.62 167 THR A C 1
ATOM 1251 O O . THR A 1 167 ? -3.776 1.127 11.994 1.00 62.62 167 THR A O 1
ATOM 1254 N N . PRO A 1 168 ? -2.340 2.005 10.495 1.00 73.12 168 PRO A N 1
ATOM 1255 C CA . PRO A 1 168 ? -1.950 3.138 11.342 1.00 73.12 168 PRO A CA 1
ATOM 1256 C C . PRO A 1 168 ? -3.146 3.935 11.872 1.00 73.12 168 PRO A C 1
ATOM 1258 O O . PRO A 1 168 ? -3.096 4.480 12.964 1.00 73.12 168 PRO A O 1
ATOM 1261 N N . ALA A 1 169 ? -4.254 3.920 11.132 1.00 81.19 169 ALA A N 1
ATOM 1262 C CA . ALA A 1 169 ? -5.502 4.581 11.488 1.00 81.19 169 ALA A CA 1
ATOM 1263 C C . ALA A 1 169 ? -6.161 4.111 12.796 1.00 81.19 169 ALA A C 1
ATOM 1265 O O . ALA A 1 169 ? -6.910 4.871 13.406 1.00 81.19 169 ALA A O 1
ATOM 1266 N N . TYR A 1 170 ? -5.907 2.871 13.218 1.00 89.69 170 TYR A N 1
ATOM 1267 C CA . TYR A 1 170 ? -6.503 2.276 14.422 1.00 89.69 170 TYR A CA 1
ATOM 1268 C C . TYR A 1 170 ? -5.456 1.955 15.494 1.00 89.69 170 TYR A C 1
ATOM 1270 O O . TYR A 1 170 ? -5.805 1.551 16.603 1.00 89.69 170 TYR A O 1
ATOM 1278 N N . ALA A 1 171 ? -4.173 2.117 15.167 1.00 88.88 171 ALA A N 1
ATOM 1279 C CA . ALA A 1 171 ? -3.079 1.799 16.064 1.00 88.88 171 ALA A CA 1
ATOM 1280 C C . ALA A 1 171 ? -2.956 2.855 17.176 1.00 88.88 171 ALA A C 1
ATOM 1282 O O . ALA A 1 171 ? -3.125 4.049 16.918 1.00 88.88 171 ALA A O 1
ATOM 1283 N N . PRO A 1 172 ? -2.651 2.445 18.417 1.00 90.50 172 PRO A N 1
ATOM 1284 C CA . PRO A 1 172 ? -2.411 3.392 19.491 1.00 90.50 172 PRO A CA 1
ATOM 1285 C C . PRO A 1 172 ? -1.035 4.074 19.352 1.00 90.50 172 PRO A C 1
ATOM 1287 O O . PRO A 1 172 ? -0.121 3.494 18.759 1.00 90.50 172 PRO A O 1
ATOM 1290 N N . PRO A 1 173 ? -0.839 5.266 19.947 1.00 87.50 173 PRO A N 1
ATOM 1291 C CA . PRO A 1 173 ? 0.398 6.043 19.822 1.00 87.50 173 PRO A CA 1
ATOM 1292 C C . PRO A 1 173 ? 1.671 5.268 20.199 1.00 87.50 173 PRO A C 1
ATOM 1294 O O . PRO A 1 173 ? 2.706 5.388 19.542 1.00 87.50 173 PRO A O 1
ATOM 1297 N N . GLU A 1 174 ? 1.611 4.448 21.249 1.00 86.19 174 GLU A N 1
ATOM 1298 C CA . GLU A 1 174 ? 2.739 3.641 21.724 1.00 86.19 174 GLU A CA 1
ATOM 1299 C C . GLU A 1 174 ? 3.160 2.534 20.743 1.00 86.19 174 GLU A C 1
ATOM 1301 O O . GLU A 1 174 ? 4.310 2.088 20.771 1.00 86.19 174 GLU A O 1
ATOM 1306 N N . ALA A 1 175 ? 2.279 2.131 19.819 1.00 82.56 175 ALA A N 1
ATOM 1307 C CA . ALA A 1 175 ? 2.603 1.136 18.803 1.00 82.56 175 ALA A CA 1
ATOM 1308 C C . ALA A 1 175 ? 3.649 1.664 17.801 1.00 82.56 175 ALA A C 1
ATOM 1310 O O . ALA A 1 175 ? 4.503 0.907 17.340 1.00 82.56 175 ALA A O 1
ATOM 1311 N N . PHE A 1 176 ? 3.662 2.977 17.537 1.00 78.38 176 PHE A N 1
ATOM 1312 C CA . PHE A 1 176 ? 4.664 3.629 16.680 1.00 78.38 176 PHE A CA 1
ATOM 1313 C C . PHE A 1 176 ? 6.018 3.825 17.372 1.00 78.38 176 PHE A C 1
ATOM 1315 O O . PHE A 1 176 ? 7.035 4.001 16.705 1.00 78.38 176 PHE A O 1
ATOM 1322 N N . ARG A 1 177 ? 6.048 3.758 18.708 1.00 72.94 177 ARG A N 1
ATOM 1323 C CA . ARG A 1 177 ? 7.272 3.845 19.525 1.00 72.94 177 ARG A CA 1
ATOM 1324 C C . ARG A 1 177 ? 7.917 2.480 19.779 1.00 72.94 177 ARG A C 1
ATOM 1326 O O . ARG A 1 177 ? 8.907 2.402 20.499 1.00 72.94 177 ARG A O 1
ATOM 1333 N N . GLN A 1 178 ? 7.360 1.418 19.189 1.00 60.53 178 GLN A N 1
ATOM 1334 C CA . GLN A 1 178 ? 7.782 0.028 19.385 1.00 60.53 178 GLN A CA 1
ATOM 1335 C C . GLN A 1 178 ? 7.760 -0.418 20.858 1.00 60.53 178 GLN A C 1
ATOM 1337 O O . GLN A 1 178 ? 8.549 -1.266 21.282 1.00 60.53 178 GLN A O 1
ATOM 1342 N N . GLU A 1 179 ? 6.847 0.144 21.653 1.00 72.56 179 GLU A N 1
ATOM 1343 C CA . GLU A 1 179 ? 6.632 -0.300 23.028 1.00 72.56 179 GLU A CA 1
ATOM 1344 C C . GLU A 1 179 ? 6.004 -1.706 23.056 1.00 72.56 179 GLU A C 1
ATOM 1346 O O . GLU A 1 179 ? 5.431 -2.187 22.074 1.00 72.56 179 GLU A O 1
ATOM 1351 N N . LYS A 1 180 ? 6.128 -2.410 24.190 1.00 71.81 180 LYS A N 1
ATOM 1352 C CA . LYS A 1 180 ? 5.555 -3.757 24.323 1.00 71.81 180 LYS A CA 1
ATOM 1353 C C . LYS A 1 180 ? 4.026 -3.682 24.194 1.00 71.81 180 LYS A C 1
ATOM 1355 O O . LYS A 1 180 ? 3.420 -2.941 24.964 1.00 71.81 180 LYS A O 1
ATOM 1360 N N . PRO A 1 181 ? 3.394 -4.477 23.309 1.00 75.31 181 PRO A N 1
ATOM 1361 C CA . PRO A 1 181 ? 1.939 -4.513 23.195 1.00 75.31 181 PRO A CA 1
ATOM 1362 C C . PRO A 1 181 ? 1.268 -4.867 24.527 1.00 75.31 181 PRO A C 1
ATOM 1364 O O . PRO A 1 181 ? 1.744 -5.747 25.249 1.00 75.31 181 PRO A O 1
ATOM 1367 N N . THR A 1 182 ? 0.147 -4.214 24.829 1.00 88.38 182 THR A N 1
ATOM 1368 C CA . THR A 1 182 ? -0.616 -4.393 26.074 1.00 88.38 182 THR A CA 1
ATOM 1369 C C . THR A 1 182 ? -2.100 -4.627 25.786 1.00 88.38 182 THR A C 1
ATOM 1371 O O . THR A 1 182 ? -2.584 -4.332 24.697 1.00 88.38 182 THR A O 1
ATOM 1374 N N . ALA A 1 183 ? -2.856 -5.105 26.778 1.00 91.69 183 ALA A N 1
ATOM 1375 C CA . ALA A 1 183 ? -4.319 -5.178 26.687 1.00 91.69 183 ALA A CA 1
ATOM 1376 C C . ALA A 1 183 ? -4.958 -3.797 26.427 1.00 91.69 183 ALA A C 1
ATOM 1378 O O . ALA A 1 183 ? -5.962 -3.688 25.729 1.00 91.69 183 ALA A O 1
ATOM 1379 N N . GLN A 1 184 ? -4.341 -2.727 26.937 1.00 95.38 184 GLN A N 1
ATOM 1380 C CA . GLN A 1 184 ? -4.799 -1.348 26.743 1.00 95.38 184 GLN A CA 1
ATOM 1381 C C . GLN A 1 184 ? -4.600 -0.846 25.304 1.00 95.38 184 GLN A C 1
ATOM 1383 O O . GLN A 1 184 ? -5.300 0.075 24.876 1.00 95.38 184 GLN A O 1
ATOM 1388 N N . ALA A 1 185 ? -3.671 -1.444 24.551 1.00 92.81 185 ALA A N 1
ATOM 1389 C CA . ALA A 1 185 ? -3.518 -1.196 23.120 1.00 92.81 185 ALA A CA 1
ATOM 1390 C C . ALA A 1 185 ? -4.708 -1.767 22.328 1.00 92.81 185 ALA A C 1
ATOM 1392 O O . ALA A 1 185 ? -5.251 -1.087 21.459 1.00 92.81 185 ALA A O 1
ATOM 1393 N N . ASP A 1 186 ? -5.172 -2.971 22.682 1.00 94.31 186 ASP A N 1
ATOM 1394 C CA . ASP A 1 186 ? -6.372 -3.572 22.086 1.00 94.31 186 ASP A CA 1
ATOM 1395 C C . ASP A 1 186 ? -7.638 -2.762 22.436 1.00 94.31 186 ASP A C 1
ATOM 1397 O O . ASP A 1 186 ? -8.483 -2.521 21.574 1.00 94.31 186 ASP A O 1
ATOM 1401 N N . VAL A 1 187 ? -7.749 -2.261 23.674 1.00 97.75 187 VAL A N 1
ATOM 1402 C CA . VAL A 1 187 ? -8.849 -1.362 24.083 1.00 97.75 187 VAL A CA 1
ATOM 1403 C C . VAL A 1 187 ? -8.883 -0.090 23.231 1.00 97.75 187 VAL A C 1
ATOM 1405 O O . VAL A 1 187 ? -9.950 0.303 22.758 1.00 97.75 187 VAL A O 1
ATOM 1408 N N . TYR A 1 188 ? -7.727 0.537 22.998 1.00 96.62 188 TYR A N 1
ATOM 1409 C CA . TYR A 1 188 ? -7.635 1.714 22.132 1.00 96.62 188 TYR A CA 1
ATOM 1410 C C . TYR A 1 188 ? -8.092 1.399 20.706 1.00 96.62 188 TYR A C 1
ATOM 1412 O O . TYR A 1 188 ? -8.922 2.116 20.148 1.00 96.62 188 TYR A O 1
ATOM 1420 N N . ALA A 1 189 ? -7.574 0.317 20.121 1.00 95.50 189 ALA A N 1
ATOM 1421 C CA . ALA A 1 189 ? -7.878 -0.057 18.744 1.00 95.50 189 ALA A CA 1
ATOM 1422 C C . ALA A 1 189 ? -9.367 -0.404 18.556 1.00 95.50 189 ALA A C 1
ATOM 1424 O O . ALA A 1 189 ? -9.971 -0.040 17.542 1.00 95.50 189 ALA A O 1
ATOM 1425 N N . LEU A 1 190 ? -10.002 -1.021 19.561 1.00 97.50 190 LEU A N 1
ATOM 1426 C CA . LEU A 1 190 ? -11.450 -1.224 19.574 1.00 97.50 190 LEU A CA 1
ATOM 1427 C C . LEU A 1 190 ? -12.212 0.107 19.641 1.00 97.50 190 LEU A C 1
ATOM 1429 O O . LEU A 1 190 ? -13.145 0.308 18.867 1.00 97.50 190 LEU A O 1
ATOM 1433 N N . ALA A 1 191 ? -11.811 1.046 20.498 1.00 97.56 191 ALA A N 1
ATOM 1434 C CA . ALA A 1 191 ? -12.458 2.357 20.566 1.00 97.56 191 ALA A CA 1
ATOM 1435 C C . ALA A 1 191 ? -12.303 3.159 19.260 1.00 97.56 191 ALA A C 1
ATOM 1437 O O . ALA A 1 191 ? -13.265 3.773 18.797 1.00 97.56 191 ALA A O 1
ATOM 1438 N N . ALA A 1 192 ? -11.135 3.096 18.612 1.00 96.00 192 ALA A N 1
ATOM 1439 C CA . ALA A 1 192 ? -10.903 3.694 17.296 1.00 96.00 192 ALA A CA 1
ATOM 1440 C C . ALA A 1 192 ? -11.771 3.038 16.208 1.00 96.00 192 ALA A C 1
ATOM 1442 O O . ALA A 1 192 ? -12.304 3.718 15.330 1.00 96.00 192 ALA A O 1
ATOM 1443 N N . THR A 1 193 ? -11.960 1.720 16.297 1.00 96.44 193 THR A N 1
ATOM 1444 C CA . THR A 1 193 ? -12.859 0.962 15.418 1.00 96.44 193 THR A CA 1
ATOM 1445 C C . THR A 1 193 ? -14.308 1.407 15.595 1.00 96.44 193 THR A C 1
ATOM 1447 O O . THR A 1 193 ? -14.973 1.708 14.609 1.00 96.44 193 THR A O 1
ATOM 1450 N N . LEU A 1 194 ? -14.791 1.527 16.835 1.00 97.06 194 LEU A N 1
ATOM 1451 C CA . LEU A 1 194 ? -16.145 2.005 17.127 1.00 97.06 194 LEU A CA 1
ATOM 1452 C C . LEU A 1 194 ? -16.360 3.448 16.667 1.00 97.06 194 LEU A C 1
ATOM 1454 O O . LEU A 1 194 ? -17.392 3.744 16.072 1.00 97.06 194 LEU A O 1
ATOM 1458 N N . HIS A 1 195 ? -15.371 4.323 16.861 1.00 95.19 195 HIS A N 1
ATOM 1459 C CA . HIS A 1 195 ? -15.404 5.681 16.319 1.00 95.19 195 HIS A CA 1
ATOM 1460 C C . HIS A 1 195 ? -15.613 5.666 14.798 1.00 95.19 195 HIS A C 1
ATOM 1462 O O . HIS A 1 195 ? -16.481 6.377 14.293 1.00 95.19 195 HIS A O 1
ATOM 1468 N N . ALA A 1 196 ? -14.868 4.832 14.066 1.00 93.56 196 ALA A N 1
ATOM 1469 C CA . ALA A 1 196 ? -15.025 4.703 12.617 1.00 93.56 196 ALA A CA 1
ATOM 1470 C C . ALA A 1 196 ? -16.382 4.148 12.203 1.00 93.56 196 ALA A C 1
ATOM 1472 O O . ALA A 1 196 ? -16.977 4.655 11.258 1.00 93.56 196 ALA A O 1
ATOM 1473 N N . LEU A 1 197 ? -16.906 3.167 12.930 1.00 95.12 197 LEU A N 1
ATOM 1474 C CA . LEU A 1 197 ? -18.229 2.626 12.646 1.00 95.12 197 LEU A CA 1
ATOM 1475 C C . LEU A 1 197 ? -19.335 3.656 12.890 1.00 95.12 197 LEU A C 1
ATOM 1477 O O . LEU A 1 197 ? -20.295 3.675 12.136 1.00 95.12 197 LEU A O 1
ATOM 1481 N N . ILE A 1 198 ? -19.201 4.528 13.891 1.00 95.31 198 ILE A N 1
ATOM 1482 C CA . ILE A 1 198 ? -20.213 5.542 14.230 1.00 95.31 198 ILE A CA 1
ATOM 1483 C C . ILE A 1 198 ? -20.128 6.774 13.320 1.00 95.31 198 ILE A C 1
ATOM 1485 O O . ILE A 1 198 ? -21.148 7.357 12.965 1.00 95.31 198 ILE A O 1
ATOM 1489 N N . THR A 1 199 ? -18.918 7.198 12.953 1.00 92.06 199 THR A N 1
ATOM 1490 C CA . THR A 1 199 ? -18.694 8.468 12.235 1.00 92.06 199 THR A CA 1
ATOM 1491 C C . THR A 1 199 ? -18.353 8.295 10.759 1.00 92.06 199 THR A C 1
ATOM 1493 O O . THR A 1 199 ? -18.264 9.283 10.035 1.00 92.06 199 THR A O 1
ATOM 1496 N N . GLY A 1 200 ? -18.115 7.061 10.310 1.00 89.56 200 GLY A N 1
ATOM 1497 C CA . GLY A 1 200 ? -17.590 6.753 8.979 1.00 89.56 200 GLY A CA 1
ATOM 1498 C C . GLY A 1 200 ? -16.065 6.812 8.874 1.00 89.56 200 GLY A C 1
ATOM 1499 O O . GLY A 1 200 ? -15.521 6.402 7.853 1.00 89.56 200 GLY A O 1
ATOM 1500 N N . ARG A 1 201 ? -15.353 7.301 9.902 1.00 87.19 201 ARG A N 1
ATOM 1501 C CA . ARG A 1 201 ? -13.906 7.566 9.823 1.00 87.19 201 ARG A CA 1
ATOM 1502 C C . ARG A 1 201 ? -13.142 7.327 11.132 1.00 87.19 201 ARG A C 1
ATOM 1504 O O . ARG A 1 201 ? -13.700 7.507 12.215 1.00 87.19 201 ARG A O 1
ATOM 1511 N N . PRO A 1 202 ? -11.855 6.949 11.075 1.00 89.56 202 PRO A N 1
ATOM 1512 C CA . PRO A 1 202 ? -11.026 6.785 12.271 1.00 89.56 202 PRO A CA 1
ATOM 1513 C C . PRO A 1 202 ? -10.911 8.081 13.099 1.00 89.56 202 PRO A C 1
ATOM 1515 O O . PRO A 1 202 ? -11.127 9.180 12.575 1.00 89.56 202 PRO A O 1
ATOM 1518 N N . PRO A 1 203 ? -10.568 7.990 14.396 1.00 89.69 203 PRO A N 1
ATOM 1519 C CA . PRO A 1 203 ? -10.459 9.165 15.253 1.00 89.69 203 PRO A CA 1
ATOM 1520 C C . PRO A 1 203 ? -9.363 10.109 14.752 1.00 89.69 203 PRO A C 1
ATOM 1522 O O . PRO A 1 203 ? -8.260 9.668 14.441 1.00 89.69 203 PRO A O 1
ATOM 1525 N N . ARG A 1 204 ? -9.651 11.418 14.754 1.00 87.06 204 ARG A N 1
ATOM 1526 C CA . ARG A 1 204 ? -8.736 12.509 14.350 1.00 87.06 204 ARG A CA 1
ATOM 1527 C C . ARG A 1 204 ? -8.411 12.586 12.850 1.00 87.06 204 ARG A C 1
ATOM 1529 O O . ARG A 1 204 ? -7.659 13.465 12.449 1.00 87.06 204 ARG A O 1
ATOM 1536 N N . PHE A 1 205 ? -8.986 11.717 12.018 1.00 81.75 205 PHE A N 1
ATOM 1537 C CA . PHE A 1 205 ? -8.749 11.748 10.574 1.00 81.75 205 PHE A CA 1
ATOM 1538 C C . PHE A 1 205 ? -9.493 12.922 9.899 1.00 81.75 205 PHE A C 1
ATOM 1540 O O . PHE A 1 205 ? -10.652 13.193 10.253 1.00 81.75 205 PHE A O 1
ATOM 1547 N N . PRO A 1 206 ? -8.859 13.606 8.924 1.00 72.38 206 PRO A N 1
ATOM 1548 C CA . PRO A 1 206 ? -9.459 14.730 8.206 1.00 72.38 206 PRO A CA 1
ATOM 1549 C C . PRO A 1 206 ? -10.695 14.308 7.392 1.00 72.38 206 PRO A C 1
ATOM 1551 O O . PRO A 1 206 ? -10.909 13.128 7.123 1.00 72.38 206 PRO A O 1
ATOM 1554 N N . GLU A 1 207 ? -11.541 15.280 7.029 1.00 66.12 207 GLU A N 1
ATOM 1555 C CA . GLU A 1 207 ? -12.762 15.039 6.230 1.00 66.12 207 GLU A CA 1
ATOM 1556 C C . GLU A 1 207 ? -12.474 14.680 4.773 1.00 66.12 207 GLU A C 1
ATOM 1558 O O . GLU A 1 207 ? -13.258 13.968 4.152 1.00 66.12 207 GLU A O 1
ATOM 1563 N N . ALA A 1 208 ? -11.348 15.152 4.243 1.00 53.94 208 ALA A N 1
ATOM 1564 C CA . ALA A 1 208 ? -10.896 14.870 2.892 1.00 53.94 208 ALA A CA 1
ATOM 1565 C C . ALA A 1 208 ? -9.429 14.429 2.912 1.00 53.94 208 ALA A C 1
ATOM 1567 O O . ALA A 1 208 ? -8.625 14.944 3.691 1.00 53.94 208 ALA A O 1
ATOM 1568 N N . GLY A 1 209 ? -9.094 13.496 2.021 1.00 52.09 209 GLY A N 1
ATOM 1569 C CA . GLY A 1 209 ? -7.756 12.923 1.905 1.00 52.09 209 GLY A CA 1
ATOM 1570 C C . GLY A 1 209 ? -7.477 11.794 2.900 1.00 52.09 209 GLY A C 1
ATOM 1571 O O . GLY A 1 209 ? -8.211 11.560 3.858 1.00 52.09 209 GLY A O 1
ATOM 1572 N N . VAL A 1 210 ? -6.390 11.066 2.649 1.00 55.84 210 VAL A N 1
ATOM 1573 C CA . VAL A 1 210 ? -5.875 10.036 3.558 1.00 55.84 210 VAL A CA 1
ATOM 1574 C C . VAL A 1 210 ? -4.610 10.592 4.209 1.00 55.84 210 VAL A C 1
ATOM 1576 O O . VAL A 1 210 ? -3.647 10.857 3.478 1.00 55.84 210 VAL A O 1
ATOM 1579 N N . PRO A 1 211 ? -4.592 10.789 5.542 1.00 63.47 211 PRO A N 1
ATOM 1580 C CA . PRO A 1 211 ? -3.451 11.388 6.214 1.00 63.47 211 PRO A CA 1
ATOM 1581 C C . PRO A 1 211 ? -2.215 10.498 6.071 1.00 63.47 211 PRO A C 1
ATOM 1583 O O . PRO A 1 211 ? -2.291 9.267 6.123 1.00 63.47 211 PRO A O 1
ATOM 1586 N N . SER A 1 212 ? -1.060 11.128 5.876 1.00 63.59 212 SER A N 1
ATOM 1587 C CA . SER A 1 212 ? 0.222 10.415 5.782 1.00 63.59 212 SER A CA 1
ATOM 1588 C C . SER A 1 212 ? 0.615 9.783 7.127 1.00 63.59 212 SER A C 1
ATOM 1590 O O . SER A 1 212 ? 0.153 10.214 8.177 1.00 63.59 212 SER A O 1
ATOM 1592 N N . LEU A 1 213 ? 1.510 8.788 7.153 1.00 67.62 213 LEU A N 1
ATOM 1593 C CA . LEU A 1 213 ? 1.947 8.184 8.424 1.00 67.62 213 LEU A CA 1
ATOM 1594 C C . LEU A 1 213 ? 2.537 9.209 9.428 1.00 67.62 213 LEU A C 1
ATOM 1596 O O . LEU A 1 213 ? 2.146 9.166 10.595 1.00 67.62 213 LEU A O 1
ATOM 1600 N N . PRO A 1 214 ? 3.408 10.163 9.030 1.00 67.06 214 PRO A N 1
ATOM 1601 C CA . PRO A 1 214 ? 3.861 11.224 9.934 1.00 67.06 214 PRO A CA 1
ATOM 1602 C C . PRO A 1 214 ? 2.718 12.110 10.429 1.00 67.06 214 PRO A C 1
ATOM 1604 O O . PRO A 1 214 ? 2.735 12.558 11.571 1.00 67.06 214 PRO A O 1
ATOM 1607 N N . GLU A 1 215 ? 1.719 12.355 9.584 1.00 73.88 215 GLU A N 1
ATOM 1608 C CA . GLU A 1 215 ? 0.527 13.105 9.961 1.00 73.88 215 GLU A CA 1
ATOM 1609 C C . GLU A 1 215 ? -0.313 12.332 10.975 1.00 73.88 215 GLU A C 1
ATOM 1611 O O . GLU A 1 215 ? -0.654 12.904 11.995 1.00 73.88 215 GLU A O 1
ATOM 1616 N N . ILE A 1 216 ? -0.542 11.029 10.792 1.00 76.06 216 ILE A N 1
ATOM 1617 C CA . ILE A 1 216 ? -1.221 10.167 11.776 1.00 76.06 216 ILE A CA 1
ATOM 1618 C C . ILE A 1 216 ? -0.491 10.194 13.125 1.00 76.06 216 ILE A C 1
ATOM 1620 O O . ILE A 1 216 ? -1.121 10.373 14.166 1.00 76.06 216 ILE A O 1
ATOM 1624 N N . ILE A 1 217 ? 0.843 10.087 13.110 1.00 79.88 217 ILE A N 1
ATOM 1625 C CA . ILE A 1 217 ? 1.660 10.176 14.328 1.00 79.88 217 ILE A CA 1
ATOM 1626 C C . ILE A 1 217 ? 1.459 11.529 15.020 1.00 79.88 217 ILE A C 1
ATOM 1628 O O . ILE A 1 217 ? 1.281 11.561 16.234 1.00 79.88 217 ILE A O 1
ATOM 1632 N N . ARG A 1 218 ? 1.447 12.634 14.265 1.00 82.69 218 ARG A N 1
ATOM 1633 C CA . ARG A 1 218 ? 1.187 13.978 14.809 1.00 82.69 218 ARG A CA 1
ATOM 1634 C C . ARG A 1 218 ? -0.246 14.138 15.305 1.00 82.69 218 ARG A C 1
ATOM 1636 O O . ARG A 1 218 ? -0.459 14.746 16.347 1.00 82.69 218 ARG A O 1
ATOM 1643 N N . LEU A 1 219 ? -1.218 13.573 14.592 1.00 85.31 219 LEU A N 1
ATOM 1644 C CA . LEU A 1 219 ? -2.630 13.645 14.949 1.00 85.31 219 LEU A CA 1
ATOM 1645 C C . LEU A 1 219 ? -2.880 13.013 16.317 1.00 85.31 219 LEU A C 1
ATOM 1647 O O . LEU A 1 219 ? -3.765 13.472 17.016 1.00 85.31 219 LEU A O 1
ATOM 1651 N N . HIS A 1 220 ? -2.100 12.030 16.771 1.00 85.50 220 HIS A N 1
ATOM 1652 C CA . HIS A 1 220 ? -2.265 11.472 18.120 1.00 85.50 220 HIS A CA 1
ATOM 1653 C C . HIS A 1 220 ? -2.083 12.472 19.274 1.00 85.50 220 HIS A C 1
ATOM 1655 O O . HIS A 1 220 ? -2.578 12.199 20.373 1.00 85.50 220 HIS A O 1
ATOM 1661 N N . ASP A 1 221 ? -1.417 13.601 19.034 1.00 83.12 221 ASP A N 1
ATOM 1662 C CA . ASP A 1 221 ? -1.274 14.683 20.011 1.00 83.12 221 ASP A CA 1
ATOM 1663 C C . ASP A 1 221 ? -2.459 15.669 19.978 1.00 83.12 221 ASP A C 1
ATOM 1665 O O . ASP A 1 221 ? -2.639 16.454 20.909 1.00 83.12 221 ASP A O 1
ATOM 1669 N N . GLU A 1 222 ? -3.307 15.601 18.949 1.00 86.69 222 GLU A N 1
ATOM 1670 C CA . GLU A 1 222 ? -4.514 16.417 18.824 1.00 86.69 222 GLU A CA 1
ATOM 1671 C C . GLU A 1 222 ? -5.672 15.842 19.664 1.00 86.69 222 GLU A C 1
ATOM 1673 O O . GLU A 1 222 ? -5.769 14.621 19.880 1.00 86.69 222 GLU A O 1
ATOM 1678 N N . PRO A 1 223 ? -6.603 16.686 20.144 1.00 85.69 223 PRO A N 1
ATOM 1679 C CA . PRO A 1 223 ? -7.807 16.200 20.803 1.00 85.69 223 PRO A CA 1
ATOM 1680 C C . PRO A 1 223 ? -8.648 15.360 19.833 1.00 85.69 223 PRO A C 1
ATOM 1682 O O . PRO A 1 223 ? -8.757 15.659 18.644 1.00 85.69 223 PRO A O 1
ATOM 1685 N N . VAL A 1 224 ? -9.282 14.302 20.346 1.00 86.31 224 VAL A N 1
ATOM 1686 C CA . VAL A 1 224 ? -10.285 13.573 19.558 1.00 86.31 224 VAL A CA 1
ATOM 1687 C C . VAL A 1 224 ? -11.457 14.525 19.287 1.00 86.31 224 VAL A C 1
ATOM 1689 O O . VAL A 1 224 ? -11.948 15.138 20.241 1.00 86.31 224 VAL A O 1
ATOM 1692 N N . PRO A 1 225 ? -11.911 14.669 18.027 1.00 81.94 225 PRO A N 1
ATOM 1693 C CA . PRO A 1 225 ? -13.055 15.510 17.700 1.00 81.94 225 PRO A CA 1
ATOM 1694 C C . PRO A 1 225 ? -14.299 15.139 18.511 1.00 81.94 225 PRO A C 1
ATOM 1696 O O . PRO A 1 225 ? -14.504 13.977 18.869 1.00 81.94 225 PRO A O 1
ATOM 1699 N N . ALA A 1 226 ? -15.152 16.130 18.772 1.00 80.00 226 ALA A N 1
ATOM 1700 C CA . ALA A 1 226 ? -16.456 15.873 19.367 1.00 80.00 226 ALA A CA 1
ATOM 1701 C C . ALA A 1 226 ? -17.271 14.923 18.474 1.00 80.00 226 ALA A C 1
ATOM 1703 O O . ALA A 1 226 ? -17.161 14.962 17.248 1.00 80.00 226 ALA A O 1
ATOM 1704 N N . LEU A 1 227 ? -18.110 14.100 19.101 1.00 86.31 227 LEU A N 1
ATOM 1705 C CA . LEU A 1 227 ? -18.992 13.146 18.434 1.00 86.31 227 LEU A CA 1
ATOM 1706 C C . LEU A 1 227 ? -20.437 13.680 18.437 1.00 86.31 227 LEU A C 1
ATOM 1708 O O . LEU A 1 227 ? -21.234 13.290 19.295 1.00 86.31 227 LEU A O 1
ATOM 1712 N N . PRO A 1 228 ? -20.801 14.617 17.537 1.00 81.25 228 PRO A N 1
ATOM 1713 C CA . PRO A 1 228 ? -22.154 15.157 17.492 1.00 81.25 228 PRO A CA 1
ATOM 1714 C C . PRO A 1 228 ? -23.164 14.042 17.195 1.00 81.25 228 PRO A C 1
ATOM 1716 O O . PRO A 1 228 ? -22.948 13.208 16.320 1.00 81.25 228 PRO A O 1
ATOM 1719 N N . GLY A 1 229 ? -24.274 14.027 17.933 1.00 84.69 229 GLY A N 1
ATOM 1720 C CA . GLY A 1 229 ? -25.302 12.987 17.810 1.00 84.69 229 GLY A CA 1
ATOM 1721 C C . GLY A 1 229 ? -25.004 11.693 18.577 1.00 84.69 229 GLY A C 1
ATOM 1722 O O . GLY A 1 229 ? -25.839 10.790 18.570 1.00 84.69 229 GLY A O 1
ATOM 1723 N N . VAL A 1 230 ? -23.867 11.602 19.276 1.00 92.75 230 VAL A N 1
ATOM 1724 C CA . VAL A 1 230 ? -23.548 10.492 20.184 1.00 92.75 230 VAL A CA 1
ATOM 1725 C C . VAL A 1 230 ? -23.863 10.908 21.630 1.00 92.75 230 VAL A C 1
ATOM 1727 O O . VAL A 1 230 ? -23.463 11.998 22.041 1.00 92.75 230 VAL A O 1
ATOM 1730 N N . PRO A 1 231 ? -24.558 10.073 22.429 1.00 94.25 231 PRO A N 1
ATOM 1731 C CA . PRO A 1 231 ? -24.829 10.356 23.837 1.00 94.25 231 PRO A CA 1
ATOM 1732 C C . PRO A 1 231 ? -23.551 10.667 24.626 1.00 94.25 231 PRO A C 1
ATOM 1734 O O . PRO A 1 231 ? -22.508 10.042 24.412 1.00 94.25 231 PRO A O 1
ATOM 1737 N N . GLU A 1 232 ? -23.633 11.609 25.567 1.00 92.50 232 GLU A N 1
ATOM 1738 C CA . GLU A 1 232 ? -22.472 12.088 26.333 1.00 92.50 232 GLU A CA 1
ATOM 1739 C C . GLU A 1 232 ? -21.780 10.955 27.104 1.00 92.50 232 GLU A C 1
ATOM 1741 O O . GLU A 1 232 ? -20.556 10.840 27.060 1.00 92.50 232 GLU A O 1
ATOM 1746 N N . ALA A 1 233 ? -22.559 10.057 27.718 1.00 94.12 233 ALA A N 1
ATOM 1747 C CA . ALA A 1 233 ? -22.037 8.889 28.425 1.00 94.12 233 ALA A CA 1
ATOM 1748 C C . ALA A 1 233 ? -21.199 7.978 27.505 1.00 94.12 233 ALA A C 1
ATOM 1750 O O . ALA A 1 233 ? -20.099 7.562 27.869 1.00 94.12 233 ALA A O 1
ATOM 1751 N N . VAL A 1 234 ? -21.673 7.715 26.280 1.00 95.19 234 VAL A N 1
ATOM 1752 C CA . VAL A 1 234 ? -20.952 6.894 25.288 1.00 95.19 234 VAL A CA 1
ATOM 1753 C C . VAL A 1 234 ? -19.694 7.618 24.807 1.00 95.19 234 VAL A C 1
ATOM 1755 O O . VAL A 1 234 ? -18.621 7.019 24.722 1.00 95.19 234 VAL A O 1
ATOM 1758 N N . THR A 1 235 ? -19.803 8.923 24.551 1.00 95.12 235 THR A N 1
ATOM 1759 C CA . THR A 1 235 ? -18.670 9.768 24.155 1.00 95.12 235 THR A CA 1
ATOM 1760 C C . THR A 1 235 ? -17.570 9.741 25.217 1.00 95.12 235 THR A C 1
ATOM 1762 O O . THR A 1 235 ? -16.407 9.527 24.882 1.00 95.12 235 THR A O 1
ATOM 1765 N N . ALA A 1 236 ? -17.917 9.873 26.500 1.00 94.81 236 ALA A N 1
ATOM 1766 C CA . ALA A 1 236 ? -16.955 9.840 27.599 1.00 94.81 236 ALA A CA 1
ATOM 1767 C C . ALA A 1 236 ? -16.179 8.512 27.670 1.00 94.81 236 ALA A C 1
ATOM 1769 O O . ALA A 1 236 ? -14.960 8.518 27.861 1.00 94.81 236 ALA A O 1
ATOM 1770 N N . VAL A 1 237 ? -16.859 7.378 27.461 1.00 97.19 237 VAL A N 1
ATOM 1771 C CA . VAL A 1 237 ? -16.227 6.047 27.435 1.00 97.19 237 VAL A CA 1
ATOM 1772 C C . VAL A 1 237 ? -15.260 5.911 26.255 1.00 97.19 237 VAL A C 1
ATOM 1774 O O . VAL A 1 237 ? -14.117 5.486 26.439 1.00 97.19 237 VAL A O 1
ATOM 1777 N N . LEU A 1 238 ? -15.675 6.319 25.049 1.00 96.19 238 LEU A N 1
ATOM 1778 C CA . LEU A 1 238 ? -14.817 6.261 23.860 1.00 96.19 238 LEU A CA 1
ATOM 1779 C C . LEU A 1 238 ? -13.593 7.176 23.990 1.00 96.19 238 LEU A C 1
ATOM 1781 O O . LEU A 1 238 ? -12.476 6.747 23.705 1.00 96.19 238 LEU A O 1
ATOM 1785 N N . LEU A 1 239 ? -13.773 8.410 24.471 1.00 94.88 239 LEU A N 1
ATOM 1786 C CA . LEU A 1 239 ? -12.676 9.361 24.668 1.00 94.88 239 LEU A CA 1
ATOM 1787 C C . LEU A 1 239 ? -11.661 8.866 25.702 1.00 94.88 239 LEU A C 1
ATOM 1789 O O . LEU A 1 239 ? -10.457 8.986 25.476 1.00 94.88 239 LEU A O 1
ATOM 1793 N N . LYS A 1 240 ? -12.126 8.252 26.798 1.00 96.12 240 LYS A N 1
ATOM 1794 C CA . LYS A 1 240 ? -11.241 7.637 27.793 1.00 96.12 240 LYS A CA 1
ATOM 1795 C C . LYS A 1 240 ? -10.414 6.502 27.187 1.00 96.12 240 LYS A C 1
ATOM 1797 O O . LYS A 1 240 ? -9.212 6.423 27.425 1.00 96.12 240 LYS A O 1
ATOM 1802 N N . ALA A 1 241 ? -11.026 5.634 26.383 1.00 97.12 241 ALA A N 1
ATOM 1803 C CA . ALA A 1 241 ? -10.312 4.553 25.703 1.00 97.12 241 ALA A CA 1
ATOM 1804 C C . ALA A 1 241 ? -9.331 5.053 24.618 1.00 97.12 241 ALA A C 1
ATOM 1806 O O . ALA A 1 241 ? -8.317 4.402 24.374 1.00 97.12 241 ALA A O 1
ATOM 1807 N N . LEU A 1 242 ? -9.589 6.222 24.019 1.00 96.06 242 LEU A N 1
ATOM 1808 C CA . LEU A 1 242 ? -8.752 6.877 23.001 1.00 96.06 242 LEU A CA 1
ATOM 1809 C C . LEU A 1 242 ? -7.672 7.820 23.566 1.00 96.06 242 LEU A C 1
ATOM 1811 O O . LEU A 1 242 ? -7.029 8.552 22.798 1.00 96.06 242 LEU A O 1
ATOM 1815 N N . ALA A 1 243 ? -7.461 7.815 24.886 1.00 94.44 243 ALA A N 1
ATOM 1816 C CA . ALA A 1 243 ? -6.432 8.619 25.534 1.00 94.44 243 ALA A CA 1
ATOM 1817 C C . ALA A 1 243 ? -5.028 8.258 25.017 1.00 94.44 243 ALA A C 1
ATOM 1819 O O . ALA A 1 243 ? -4.697 7.084 24.835 1.00 94.44 243 ALA A O 1
ATOM 1820 N N . THR A 1 244 ? -4.183 9.266 24.793 1.00 90.25 244 THR A N 1
ATOM 1821 C CA . THR A 1 244 ? -2.823 9.066 24.268 1.00 90.25 244 THR A CA 1
ATOM 1822 C C . THR A 1 244 ? -1.958 8.268 25.247 1.00 90.25 244 THR A C 1
ATOM 1824 O O . THR A 1 244 ? -1.234 7.370 24.827 1.00 90.25 244 THR A O 1
ATOM 1827 N N . ASP A 1 245 ? -2.091 8.531 26.549 1.00 90.38 245 ASP A N 1
ATOM 1828 C CA . ASP A 1 245 ? -1.431 7.782 27.625 1.00 90.38 245 ASP A CA 1
ATOM 1829 C C . ASP A 1 245 ? -2.221 6.500 27.975 1.00 90.38 245 ASP A C 1
ATOM 1831 O O . ASP A 1 245 ? -3.374 6.605 28.414 1.00 90.38 245 ASP A O 1
ATOM 1835 N N . PRO A 1 246 ? -1.628 5.294 27.838 1.00 91.88 246 PRO A N 1
ATOM 1836 C CA . PRO A 1 246 ? -2.273 4.037 28.218 1.00 91.88 246 PRO A CA 1
ATOM 1837 C C . PRO A 1 246 ? -2.784 4.017 29.663 1.00 91.88 246 PRO A C 1
ATOM 1839 O O . PRO A 1 246 ? -3.845 3.451 29.924 1.00 91.88 246 PRO A O 1
ATOM 1842 N N . ALA A 1 247 ? -2.102 4.682 30.602 1.00 92.44 247 ALA A N 1
ATOM 1843 C CA . ALA A 1 247 ? -2.504 4.709 32.010 1.00 92.44 247 ALA A CA 1
ATOM 1844 C C . ALA A 1 247 ? -3.835 5.446 32.254 1.00 92.44 247 ALA A C 1
ATOM 1846 O O . ALA A 1 247 ? -4.468 5.249 33.291 1.00 92.44 247 ALA A O 1
ATOM 1847 N N . GLN A 1 248 ? -4.273 6.277 31.304 1.00 94.31 248 GLN A N 1
ATOM 1848 C CA . GLN A 1 248 ? -5.538 7.016 31.373 1.00 94.31 248 GLN A CA 1
ATOM 1849 C C . GLN A 1 248 ? -6.714 6.243 30.754 1.00 94.31 248 GLN A C 1
ATOM 1851 O O . GLN A 1 248 ? -7.871 6.638 30.924 1.00 94.31 248 GLN A O 1
ATOM 1856 N N . ARG A 1 249 ? -6.437 5.129 30.063 1.00 95.94 249 ARG A N 1
ATOM 1857 C CA . ARG A 1 249 ? -7.449 4.273 29.433 1.00 95.94 249 ARG A CA 1
ATOM 1858 C C . ARG A 1 249 ? -8.121 3.356 30.456 1.00 95.94 249 ARG A C 1
ATOM 1860 O O . ARG A 1 249 ? -7.773 3.319 31.635 1.00 95.94 249 ARG A O 1
ATOM 1867 N N . HIS A 1 250 ? -9.110 2.590 30.002 1.00 96.88 250 HIS A N 1
ATOM 1868 C CA . HIS A 1 250 ? -9.627 1.467 30.785 1.00 96.88 250 HIS A CA 1
ATOM 1869 C C . HIS A 1 250 ? -8.500 0.452 31.038 1.00 96.88 250 HIS A C 1
ATOM 1871 O O . HIS A 1 250 ? -7.648 0.234 30.173 1.00 96.88 250 HIS A O 1
ATOM 1877 N N . ALA A 1 251 ? -8.459 -0.134 32.236 1.00 94.62 251 ALA A N 1
ATOM 1878 C CA . ALA A 1 251 ? -7.364 -1.022 32.626 1.00 94.62 251 ALA A CA 1
ATOM 1879 C C . ALA A 1 251 ? -7.413 -2.363 31.874 1.00 94.62 251 ALA A C 1
ATOM 1881 O O . ALA A 1 251 ? -6.368 -2.954 31.602 1.00 94.62 251 ALA A O 1
ATOM 1882 N N . SER A 1 252 ? -8.612 -2.811 31.493 1.00 97.25 252 SER A N 1
ATOM 1883 C CA . SER A 1 252 ? -8.843 -4.053 30.757 1.00 97.25 252 SER A CA 1
ATOM 1884 C C . SER A 1 252 ? -9.963 -3.928 29.718 1.00 97.25 252 SER A C 1
ATOM 1886 O O . SER A 1 252 ? -10.753 -2.979 29.734 1.00 97.25 252 SER A O 1
ATOM 1888 N N . ALA A 1 253 ? -10.056 -4.918 28.823 1.00 97.31 253 ALA A N 1
ATOM 1889 C CA . ALA A 1 253 ? -11.182 -5.050 27.900 1.00 97.31 253 ALA A CA 1
ATOM 1890 C C . ALA A 1 253 ? -12.521 -5.255 28.634 1.00 97.31 253 ALA A C 1
ATOM 1892 O O . ALA A 1 253 ? -13.535 -4.723 28.187 1.00 97.31 253 ALA A O 1
ATOM 1893 N N . ALA A 1 254 ? -12.516 -5.929 29.790 1.00 98.12 254 ALA A N 1
ATOM 1894 C CA . ALA A 1 254 ? -13.699 -6.101 30.632 1.00 98.12 254 ALA A CA 1
ATOM 1895 C C . ALA A 1 254 ? -14.190 -4.761 31.204 1.00 98.12 254 ALA A C 1
ATOM 1897 O O . ALA A 1 254 ? -15.372 -4.446 31.103 1.00 98.12 254 ALA A O 1
ATOM 1898 N N . ASP A 1 255 ? -13.277 -3.921 31.707 1.00 98.00 255 ASP A N 1
ATOM 1899 C CA . ASP A 1 255 ? -13.634 -2.587 32.215 1.00 98.00 255 ASP A CA 1
ATOM 1900 C C . ASP A 1 255 ? -14.197 -1.683 31.112 1.00 98.00 255 ASP A C 1
ATOM 1902 O O . ASP A 1 255 ? -15.044 -0.827 31.371 1.00 98.00 255 ASP A O 1
ATOM 1906 N N . PHE A 1 256 ? -13.699 -1.829 29.881 1.00 98.44 256 PHE A N 1
ATOM 1907 C CA . PHE A 1 256 ? -14.231 -1.111 28.725 1.00 98.44 256 PHE A CA 1
ATOM 1908 C C . PHE A 1 256 ? -15.613 -1.640 28.320 1.00 98.44 256 PHE A C 1
ATOM 1910 O O . PHE A 1 256 ? -16.524 -0.842 28.104 1.00 98.44 256 PHE A O 1
ATOM 1917 N N . ARG A 1 257 ? -15.793 -2.968 28.275 1.00 98.19 257 ARG A N 1
ATOM 1918 C CA . ARG A 1 257 ? -17.074 -3.636 27.996 1.00 98.19 257 ARG A CA 1
ATOM 1919 C C . ARG A 1 257 ? -18.166 -3.153 28.946 1.00 98.19 257 ARG A C 1
ATOM 1921 O O . ARG A 1 257 ? -19.227 -2.729 28.492 1.00 98.19 257 ARG A O 1
ATOM 1928 N N . ASP A 1 258 ? -17.896 -3.205 30.247 1.00 98.06 258 ASP A N 1
ATOM 1929 C CA . ASP A 1 258 ? -18.880 -2.900 31.284 1.00 98.06 258 ASP A CA 1
ATOM 1930 C C . ASP A 1 258 ? -19.230 -1.403 31.285 1.00 98.06 258 ASP A C 1
ATOM 1932 O O . ASP A 1 258 ? -20.402 -1.038 31.386 1.00 98.06 258 ASP A O 1
ATOM 1936 N N . ALA A 1 259 ? -18.236 -0.530 31.072 1.00 98.00 259 ALA A N 1
ATOM 1937 C CA . ALA A 1 259 ? -18.462 0.907 30.928 1.00 98.00 259 ALA A CA 1
ATOM 1938 C C . ALA A 1 259 ? -19.284 1.252 29.675 1.00 98.00 259 ALA A C 1
ATOM 1940 O O . ALA A 1 259 ? -20.196 2.073 29.749 1.00 98.00 259 ALA A O 1
ATOM 1941 N N . LEU A 1 260 ? -18.996 0.614 28.535 1.00 97.75 260 LEU A N 1
ATOM 1942 C CA . LEU A 1 260 ? -19.735 0.829 27.290 1.00 97.75 260 LEU A CA 1
ATOM 1943 C C . LEU A 1 260 ? -21.184 0.331 27.399 1.00 97.75 260 LEU A C 1
ATOM 1945 O O . LEU A 1 260 ? -22.100 1.005 26.931 1.00 97.75 260 LEU A O 1
ATOM 1949 N N . ALA A 1 261 ? -21.400 -0.815 28.053 1.00 96.81 261 ALA A N 1
ATOM 1950 C CA . ALA A 1 261 ? -22.732 -1.355 28.308 1.00 96.81 261 ALA A CA 1
ATOM 1951 C C . ALA A 1 261 ? -23.559 -0.436 29.224 1.00 96.81 261 ALA A C 1
ATOM 1953 O O . ALA A 1 261 ? -24.718 -0.153 28.919 1.00 96.81 261 ALA A O 1
ATOM 1954 N N . ALA A 1 262 ? -22.964 0.072 30.308 1.00 95.88 262 ALA A N 1
ATOM 1955 C CA . ALA A 1 262 ? -23.623 1.024 31.200 1.00 95.88 262 ALA A CA 1
ATOM 1956 C C . ALA A 1 262 ? -23.984 2.331 30.473 1.00 95.88 262 ALA A C 1
ATOM 1958 O O . ALA A 1 262 ? -25.129 2.775 30.539 1.00 95.88 262 ALA A O 1
ATOM 1959 N N . ALA A 1 263 ? -23.048 2.893 29.703 1.00 93.88 263 ALA A N 1
ATOM 1960 C CA . ALA A 1 263 ? -23.271 4.118 28.938 1.00 93.88 263 ALA A CA 1
ATOM 1961 C C . ALA A 1 263 ? -24.379 3.980 27.876 1.00 93.88 263 ALA A C 1
ATOM 1963 O O . ALA A 1 263 ? -25.126 4.928 27.635 1.00 93.88 263 ALA A O 1
ATOM 1964 N N . ALA A 1 264 ? -24.508 2.805 27.251 1.00 91.31 264 ALA A N 1
ATOM 1965 C CA . ALA A 1 264 ? -25.585 2.528 26.301 1.00 91.31 264 ALA A CA 1
ATOM 1966 C C . ALA A 1 264 ? -26.967 2.486 26.982 1.00 91.31 264 ALA A C 1
ATOM 1968 O O . ALA A 1 264 ? -27.924 3.048 26.456 1.00 91.31 264 ALA A O 1
ATOM 1969 N N . LEU A 1 265 ? -27.068 1.893 28.178 1.00 90.25 265 LEU A N 1
ATOM 1970 C CA . LEU A 1 265 ? -28.314 1.866 28.959 1.00 90.25 265 LEU A CA 1
ATOM 1971 C C . LEU A 1 265 ? -28.722 3.263 29.459 1.00 90.25 265 LEU A C 1
ATOM 1973 O O . LEU A 1 265 ? -29.905 3.611 29.471 1.00 90.25 265 LEU A O 1
ATOM 1977 N N . GLU A 1 266 ? -27.751 4.086 29.858 1.00 88.25 266 GLU A N 1
ATOM 1978 C CA . GLU A 1 266 ? -27.998 5.480 30.245 1.00 88.25 266 GLU A CA 1
ATOM 1979 C C . GLU A 1 266 ? -28.522 6.313 29.066 1.00 88.25 266 GLU A C 1
ATOM 1981 O O . GLU A 1 266 ? -29.468 7.084 29.222 1.00 88.25 266 GLU A O 1
ATOM 1986 N N . ALA A 1 267 ? -27.975 6.111 27.865 1.00 81.19 267 ALA A N 1
ATOM 1987 C CA . ALA A 1 267 ? -28.451 6.777 26.654 1.00 81.19 267 ALA A CA 1
ATOM 1988 C C . ALA A 1 267 ? -29.912 6.433 26.307 1.00 81.19 267 ALA A C 1
ATOM 1990 O O . ALA A 1 267 ? -30.680 7.319 25.923 1.00 81.19 267 ALA A O 1
ATOM 1991 N N . ASP A 1 268 ? -30.310 5.172 26.491 1.00 77.81 268 ASP A N 1
ATOM 1992 C CA . ASP A 1 268 ? -31.686 4.724 26.251 1.00 77.81 268 ASP A CA 1
ATOM 1993 C C . ASP A 1 268 ? -32.674 5.311 27.274 1.00 77.81 268 ASP A C 1
ATOM 1995 O O . ASP A 1 268 ? -33.813 5.635 26.934 1.00 77.81 268 ASP A O 1
ATOM 1999 N N . THR A 1 269 ? -32.245 5.504 28.526 1.00 72.50 269 THR A N 1
ATOM 2000 C CA . THR A 1 269 ? -33.092 6.064 29.598 1.00 72.50 269 THR A CA 1
ATOM 2001 C C . THR A 1 269 ? -33.164 7.594 29.598 1.00 72.50 269 THR A C 1
ATOM 2003 O O . THR A 1 269 ? -34.143 8.156 30.089 1.00 72.50 269 THR A O 1
ATOM 2006 N N . ALA A 1 270 ? -32.172 8.275 29.015 1.00 59.31 270 ALA A N 1
ATOM 2007 C CA . ALA A 1 270 ? -32.129 9.732 28.885 1.00 59.31 270 ALA A CA 1
ATOM 2008 C C . ALA A 1 270 ? -32.977 10.283 27.719 1.00 59.31 270 ALA A C 1
ATOM 2010 O O . ALA A 1 270 ? -33.155 11.499 27.617 1.00 59.31 270 ALA A O 1
ATOM 2011 N N . THR A 1 271 ? -33.537 9.422 26.860 1.00 48.06 271 THR A N 1
ATOM 2012 C CA . THR A 1 271 ? -34.517 9.835 25.843 1.00 48.06 271 THR A CA 1
ATOM 2013 C C . THR A 1 271 ? -35.869 10.094 26.522 1.00 48.06 271 THR A C 1
ATOM 2015 O O . THR A 1 271 ? -36.479 9.149 27.028 1.00 48.06 271 THR A O 1
ATOM 2018 N N . PRO A 1 272 ? -36.404 11.332 26.554 1.00 42.94 272 PRO A N 1
ATOM 2019 C CA . PRO A 1 272 ? -37.719 11.561 27.131 1.00 42.94 272 PRO A CA 1
ATOM 2020 C C . PRO A 1 272 ? -38.780 10.881 26.261 1.00 42.94 272 PRO A C 1
ATOM 2022 O O . PRO A 1 272 ? -39.008 11.256 25.109 1.00 42.94 272 PRO A O 1
ATOM 2025 N N . ALA A 1 273 ? -39.460 9.891 26.839 1.00 39.75 273 ALA A N 1
ATOM 2026 C CA . ALA A 1 273 ? -40.692 9.338 26.303 1.00 39.75 273 ALA A CA 1
ATOM 2027 C C . ALA A 1 273 ? -41.724 10.468 26.149 1.00 39.75 273 ALA A C 1
ATOM 2029 O O . ALA A 1 273 ? -42.356 10.892 27.115 1.00 39.75 273 ALA A O 1
ATOM 2030 N N . THR A 1 274 ? -41.898 10.967 24.926 1.00 35.00 274 THR A N 1
ATOM 2031 C CA . THR A 1 274 ? -43.089 11.743 24.571 1.00 35.00 274 THR A CA 1
ATOM 2032 C C . THR A 1 274 ? -44.225 10.740 24.361 1.00 35.00 274 THR A C 1
ATOM 2034 O O . THR A 1 274 ? -44.097 9.872 23.495 1.00 35.00 274 THR A O 1
ATOM 2037 N N . PRO A 1 275 ? -45.321 10.782 25.140 1.00 47.50 275 PRO A N 1
ATOM 2038 C CA . PRO A 1 275 ? -46.421 9.856 24.940 1.00 47.50 275 PRO A CA 1
ATOM 2039 C C . PRO A 1 275 ? -47.170 10.196 23.648 1.00 47.50 275 PRO A C 1
ATOM 2041 O O . PRO A 1 275 ? -47.422 11.357 23.327 1.00 47.50 275 PRO A O 1
ATOM 2044 N N . ALA A 1 276 ? -47.525 9.140 22.921 1.00 41.41 276 ALA A N 1
ATOM 2045 C CA . ALA A 1 276 ? -48.323 9.167 21.708 1.00 41.41 276 ALA A CA 1
ATOM 2046 C C . ALA A 1 276 ? -49.662 9.903 21.909 1.00 41.41 276 ALA A C 1
ATOM 2048 O O . ALA A 1 276 ? -50.448 9.560 22.792 1.00 41.41 276 ALA A O 1
ATOM 2049 N N . GLY A 1 277 ? -49.926 10.882 21.039 1.00 36.62 277 GLY A N 1
ATOM 2050 C CA . GLY A 1 277 ? -51.224 11.525 20.853 1.00 36.62 277 GLY A CA 1
ATOM 2051 C C . GLY A 1 277 ? -51.801 11.158 19.488 1.00 36.62 277 GLY A C 1
ATOM 2052 O O . GLY A 1 277 ? -51.308 11.582 18.450 1.00 36.62 277 GLY A O 1
ATOM 2053 N N . THR A 1 278 ? -52.836 10.333 19.521 1.00 41.06 278 THR A N 1
ATOM 2054 C CA . THR A 1 278 ? -53.670 9.812 18.435 1.00 41.06 278 THR A CA 1
ATOM 2055 C C . THR A 1 278 ? -54.335 10.915 17.591 1.00 41.06 278 THR A C 1
ATOM 2057 O O . THR A 1 278 ? -55.025 11.756 18.160 1.00 41.06 278 THR A O 1
ATOM 2060 N N . ALA A 1 279 ? -54.252 10.853 16.251 1.00 34.34 279 ALA A N 1
ATOM 2061 C CA . ALA A 1 279 ? -55.322 11.295 15.336 1.00 34.34 279 ALA A CA 1
ATOM 2062 C C . ALA A 1 279 ? -55.146 10.731 13.903 1.00 34.34 279 ALA A C 1
ATOM 2064 O O . ALA A 1 279 ? -54.074 10.780 13.312 1.00 34.34 279 ALA A O 1
ATOM 2065 N N . THR A 1 280 ? -56.246 10.174 13.401 1.00 33.88 280 THR A N 1
ATOM 2066 C CA . THR A 1 280 ? -56.497 9.298 12.234 1.00 33.88 280 THR A CA 1
ATOM 2067 C C . THR A 1 280 ? -56.549 10.043 10.868 1.00 33.88 280 THR A C 1
ATOM 2069 O O . THR A 1 280 ? -56.691 11.265 10.871 1.00 33.88 280 THR A O 1
ATOM 2072 N N . PRO A 1 281 ? -56.475 9.354 9.697 1.00 47.25 281 PRO A N 1
ATOM 2073 C CA . PRO A 1 281 ? -56.255 9.958 8.372 1.00 47.25 281 PRO A CA 1
ATOM 2074 C C . PRO A 1 281 ? -57.519 10.124 7.490 1.00 47.25 281 PRO A C 1
ATOM 2076 O O . PRO A 1 281 ? -58.515 9.427 7.670 1.00 47.25 281 PRO A O 1
ATOM 2079 N N . GLY A 1 282 ? -57.433 10.979 6.458 1.00 33.09 282 GLY A N 1
ATOM 2080 C CA . GLY A 1 282 ? -58.338 11.047 5.289 1.00 33.09 282 GLY A CA 1
ATOM 2081 C C . GLY A 1 282 ? -57.568 11.620 4.082 1.00 33.09 282 GLY A C 1
ATOM 2082 O O . GLY A 1 282 ? -56.994 12.692 4.204 1.00 33.09 282 GLY A O 1
ATOM 2083 N N . THR A 1 283 ? -57.216 10.831 3.059 1.00 33.38 283 THR A N 1
ATOM 2084 C CA . THR A 1 283 ? -57.964 10.386 1.852 1.00 33.38 283 THR A CA 1
ATOM 2085 C C . THR A 1 283 ? -58.118 11.437 0.732 1.00 33.38 283 THR A C 1
ATOM 2087 O O . THR A 1 283 ? -58.829 12.416 0.916 1.00 33.38 283 THR A O 1
ATOM 2090 N N . ALA A 1 284 ? -57.560 11.075 -0.446 1.00 31.23 284 ALA A N 1
ATOM 2091 C CA . ALA A 1 284 ? -57.911 11.445 -1.839 1.00 31.23 284 ALA A CA 1
ATOM 2092 C C . ALA A 1 284 ? -57.670 12.905 -2.297 1.00 31.23 284 ALA A C 1
ATOM 2094 O O . ALA A 1 284 ? -57.886 13.835 -1.541 1.00 31.23 284 ALA A O 1
ATOM 2095 N N . ALA A 1 285 ? -57.295 13.236 -3.539 1.00 30.47 285 ALA A N 1
ATOM 2096 C CA . ALA A 1 285 ? -56.948 12.511 -4.765 1.00 30.47 285 ALA A CA 1
ATOM 2097 C C . ALA A 1 285 ? -56.319 13.520 -5.761 1.00 30.47 285 ALA A C 1
ATOM 2099 O O . ALA A 1 285 ? -56.583 14.719 -5.685 1.00 30.47 285 ALA A O 1
ATOM 2100 N N . THR A 1 286 ? -55.525 13.025 -6.713 1.00 32.94 286 THR A N 1
ATOM 2101 C CA . THR A 1 286 ? -55.085 13.726 -7.940 1.00 32.94 286 THR A CA 1
ATOM 2102 C C . THR A 1 286 ? -56.285 13.998 -8.870 1.00 32.94 286 THR A C 1
ATOM 2104 O O . THR A 1 286 ? -57.266 13.251 -8.826 1.00 32.94 286 THR A O 1
ATOM 2107 N N . PRO A 1 287 ? -56.213 15.006 -9.760 1.00 39.91 287 PRO A N 1
ATOM 2108 C CA . PRO A 1 287 ? -55.944 14.651 -11.155 1.00 39.91 287 PRO A CA 1
ATOM 2109 C C . PRO A 1 287 ? -54.967 15.592 -11.882 1.00 39.91 287 PRO A C 1
ATOM 2111 O O . PRO A 1 287 ? -54.777 16.753 -11.533 1.00 39.91 287 PRO A O 1
ATOM 2114 N N . ALA A 1 288 ? -54.360 15.017 -12.918 1.00 30.64 288 ALA A N 1
ATOM 2115 C CA . ALA A 1 288 ? -53.523 15.640 -13.933 1.00 30.64 288 ALA A CA 1
ATOM 2116 C C . ALA A 1 288 ? -54.337 16.491 -14.926 1.00 30.64 288 ALA A C 1
ATOM 2118 O O . ALA A 1 288 ? -55.527 16.241 -15.121 1.00 30.64 288 ALA A O 1
ATOM 2119 N N . GLY A 1 289 ? -53.672 17.410 -15.636 1.00 28.55 289 GLY A N 1
ATOM 2120 C CA . GLY A 1 289 ? -54.235 18.003 -16.850 1.00 28.55 289 GLY A CA 1
ATOM 2121 C C . GLY A 1 289 ? -53.497 19.220 -17.413 1.00 28.55 289 GLY A C 1
ATOM 2122 O O . GLY A 1 289 ? -53.737 20.328 -16.958 1.00 28.55 289 GLY A O 1
ATOM 2123 N N . ALA A 1 290 ? -52.706 18.959 -18.459 1.00 31.30 290 ALA A N 1
ATOM 2124 C CA . ALA A 1 290 ? -52.540 19.752 -19.686 1.00 31.30 290 ALA A CA 1
ATOM 2125 C C . ALA A 1 290 ? -51.923 21.170 -19.638 1.00 31.30 290 ALA A C 1
ATOM 2127 O O . ALA A 1 290 ? -52.601 22.161 -19.398 1.00 31.30 290 ALA A O 1
ATOM 2128 N N . ASP A 1 291 ? -50.644 21.187 -20.021 1.00 33.50 291 ASP A N 1
ATOM 2129 C CA . ASP A 1 291 ? -50.046 21.870 -21.181 1.00 33.50 291 ASP A CA 1
ATOM 2130 C C . ASP A 1 291 ? -50.002 23.408 -21.357 1.00 33.50 291 ASP A C 1
ATOM 2132 O O . ASP A 1 291 ? -50.841 24.152 -20.851 1.00 33.50 291 ASP A O 1
ATOM 2136 N N . PRO A 1 292 ? -48.968 23.878 -22.098 1.00 57.31 292 PRO A N 1
ATOM 2137 C CA . PRO A 1 292 ? -48.430 25.232 -22.073 1.00 57.31 292 PRO A CA 1
ATOM 2138 C C . PRO A 1 292 ? -48.697 26.006 -23.374 1.00 57.31 292 PRO A C 1
ATOM 2140 O O . PRO A 1 292 ? -49.013 25.415 -24.401 1.00 57.31 292 PRO A O 1
ATOM 2143 N N . ALA A 1 293 ? -48.491 27.322 -23.328 1.00 29.06 293 ALA A N 1
ATOM 2144 C CA . ALA A 1 293 ? -48.257 28.255 -24.444 1.00 29.06 293 ALA A CA 1
ATOM 2145 C C . ALA A 1 293 ? -48.474 29.669 -23.862 1.00 29.06 293 ALA A C 1
ATOM 2147 O O . ALA A 1 293 ? -49.330 29.847 -23.006 1.00 29.06 293 ALA A O 1
ATOM 2148 N N . GLU A 1 294 ? -47.768 30.735 -24.208 1.00 30.66 294 GLU A N 1
ATOM 2149 C CA . GLU A 1 294 ? -46.954 30.999 -25.381 1.00 30.66 294 GLU A CA 1
ATOM 2150 C C . GLU A 1 294 ? -46.208 32.324 -25.155 1.00 30.66 294 GLU A C 1
ATOM 2152 O O . GLU A 1 294 ? -46.696 33.213 -24.458 1.00 30.66 294 GLU A O 1
ATOM 2157 N N . THR A 1 295 ? -45.080 32.434 -25.858 1.00 29.12 295 THR A N 1
ATOM 2158 C CA . THR A 1 295 ? -44.506 33.642 -26.481 1.00 29.12 295 THR A CA 1
ATOM 2159 C C . THR A 1 295 ? -44.027 34.778 -25.569 1.00 29.12 295 THR A C 1
ATOM 2161 O O . THR A 1 295 ? -44.799 35.407 -24.859 1.00 29.12 295 THR A O 1
ATOM 2164 N N . ALA A 1 296 ? -42.715 35.019 -25.463 1.00 28.44 296 ALA A N 1
ATOM 2165 C CA . ALA A 1 296 ? -41.795 35.513 -26.505 1.00 28.44 296 ALA A CA 1
ATOM 2166 C C . ALA A 1 296 ? -42.124 36.946 -26.938 1.00 28.44 296 ALA A C 1
ATOM 2168 O O . ALA A 1 296 ? -43.129 37.163 -27.600 1.00 28.44 296 ALA A O 1
ATOM 2169 N N . ASP A 1 297 ? -41.280 37.901 -26.548 1.00 29.80 297 ASP A N 1
ATOM 2170 C CA . ASP A 1 297 ? -40.392 38.667 -27.444 1.00 29.80 297 ASP A CA 1
ATOM 2171 C C . ASP A 1 297 ? -39.600 39.666 -26.565 1.00 29.80 297 ASP A C 1
ATOM 2173 O O . ASP A 1 297 ? -40.159 40.247 -25.640 1.00 29.80 297 ASP A O 1
ATOM 2177 N N . SER A 1 298 ? -38.261 39.689 -26.633 1.00 31.11 298 SER A N 1
ATOM 2178 C CA . SER A 1 298 ? -37.468 40.598 -27.491 1.00 31.11 298 SER A CA 1
ATOM 2179 C C . SER A 1 298 ? -37.461 42.036 -26.959 1.00 31.11 298 SER A C 1
ATOM 2181 O O . SER A 1 298 ? -38.488 42.570 -26.572 1.00 31.11 298 SER A O 1
ATOM 2183 N N . ALA A 1 299 ? -36.373 42.789 -26.914 1.00 28.59 299 ALA A N 1
ATOM 2184 C CA . ALA A 1 299 ? -34.947 42.599 -27.131 1.00 28.59 299 ALA A CA 1
ATOM 2185 C C . ALA A 1 299 ? -34.290 43.934 -26.725 1.00 28.59 299 ALA A C 1
ATOM 2187 O O . ALA A 1 299 ? -34.969 44.957 -26.674 1.00 28.59 299 ALA A O 1
ATOM 2188 N N . ALA A 1 300 ? -32.961 43.906 -26.582 1.00 29.39 300 ALA A N 1
ATOM 2189 C CA . ALA A 1 300 ? -32.044 45.051 -26.642 1.00 29.39 300 ALA A CA 1
ATOM 2190 C C . ALA A 1 300 ? -32.147 46.077 -25.491 1.00 29.39 300 ALA A C 1
ATOM 2192 O O . ALA A 1 300 ? -33.215 46.496 -25.080 1.00 29.39 300 ALA A O 1
ATOM 2193 N N . GLY A 1 301 ? -31.061 46.583 -24.921 1.00 27.47 301 GLY A N 1
ATOM 2194 C CA . GLY A 1 301 ? -29.646 46.504 -25.253 1.00 27.47 301 GLY A CA 1
ATOM 2195 C C . GLY A 1 301 ? -28.924 47.654 -24.538 1.00 27.47 301 GLY A C 1
ATOM 2196 O O . GLY A 1 301 ? -29.570 48.610 -24.118 1.00 27.47 301 GLY A O 1
ATOM 2197 N N . GLY A 1 302 ? -27.596 47.570 -24.456 1.00 28.53 302 GLY A N 1
ATOM 2198 C CA . GLY A 1 302 ? -26.724 48.734 -24.263 1.00 28.53 302 GLY A CA 1
ATOM 2199 C C . GLY A 1 302 ? -26.219 49.001 -22.841 1.00 28.53 302 GLY A C 1
ATOM 2200 O O . GLY A 1 302 ? -26.900 49.631 -22.040 1.00 28.53 302 GLY A O 1
ATOM 2201 N N . ASP A 1 303 ? -24.964 48.608 -22.611 1.00 33.56 303 ASP A N 1
ATOM 2202 C CA . ASP A 1 303 ? -23.951 49.299 -21.782 1.00 33.56 303 ASP A CA 1
ATOM 2203 C C . ASP A 1 303 ? -23.776 50.793 -22.205 1.00 33.56 303 ASP A C 1
ATOM 2205 O O . ASP A 1 303 ? -24.349 51.156 -23.241 1.00 33.56 303 ASP A O 1
ATOM 2209 N N . PRO A 1 304 ? -22.947 51.672 -21.563 1.00 45.66 304 PRO A N 1
ATOM 2210 C CA . PRO A 1 304 ? -21.883 51.434 -20.562 1.00 45.66 304 PRO A CA 1
ATOM 2211 C C . PRO A 1 304 ? -21.731 52.501 -19.430 1.00 45.66 304 PRO A C 1
ATOM 2213 O O . PRO A 1 304 ? -22.416 53.518 -19.389 1.00 45.66 304 PRO A O 1
ATOM 2216 N N . ALA A 1 305 ? -20.690 52.283 -18.608 1.00 29.06 305 ALA A N 1
ATOM 2217 C CA . ALA A 1 305 ? -19.774 53.274 -18.006 1.00 29.06 305 ALA A CA 1
ATOM 2218 C C . ALA A 1 305 ? -20.093 53.931 -16.635 1.00 29.06 305 ALA A C 1
ATOM 2220 O O . ALA A 1 305 ? -20.897 54.845 -16.516 1.00 29.06 305 ALA A O 1
ATOM 2221 N N . GLU A 1 306 ? -19.313 53.480 -15.641 1.00 30.25 306 GLU A N 1
ATOM 2222 C CA . GLU A 1 306 ? -18.258 54.223 -14.914 1.00 30.25 306 GLU A CA 1
ATOM 2223 C C . GLU A 1 306 ? -18.574 55.408 -13.968 1.00 30.25 306 GLU A C 1
ATOM 2225 O O . GLU A 1 306 ? -19.387 56.285 -14.237 1.00 30.25 306 GLU A O 1
ATOM 2230 N N . THR A 1 307 ? -17.739 55.471 -12.913 1.00 27.34 307 THR A N 1
ATOM 2231 C CA . THR A 1 307 ? -17.508 56.516 -11.887 1.00 27.34 307 THR A CA 1
ATOM 2232 C C . THR A 1 307 ? -18.473 56.502 -10.683 1.00 27.34 307 THR A C 1
ATOM 2234 O O . THR A 1 307 ? -19.686 56.566 -10.811 1.00 27.34 307 THR A O 1
ATOM 2237 N N . THR A 1 308 ? -18.008 56.402 -9.435 1.00 31.77 308 THR A N 1
ATOM 2238 C CA . THR A 1 308 ? -17.258 57.472 -8.766 1.00 31.77 308 THR A CA 1
ATOM 2239 C C . THR A 1 308 ? -16.539 57.023 -7.487 1.00 31.77 308 THR A C 1
ATOM 2241 O O . THR A 1 308 ? -16.969 56.147 -6.744 1.00 31.77 308 THR A O 1
ATOM 2244 N N . ASP A 1 309 ? -15.429 57.718 -7.287 1.00 27.88 309 ASP A N 1
ATOM 2245 C CA . ASP A 1 309 ? -14.452 57.742 -6.210 1.00 27.88 309 ASP A CA 1
ATOM 2246 C C . ASP A 1 309 ? -14.965 58.539 -4.990 1.00 27.88 309 ASP A C 1
ATOM 2248 O O . ASP A 1 309 ? -15.685 59.527 -5.165 1.00 27.88 309 ASP A O 1
ATOM 2252 N N . SER A 1 310 ? -14.574 58.156 -3.768 1.00 35.69 310 SER A N 1
ATOM 2253 C CA . SER A 1 310 ? -14.302 59.100 -2.666 1.00 35.69 310 SER A CA 1
ATOM 2254 C C . SER A 1 310 ? -13.776 58.407 -1.411 1.00 35.69 310 SER A C 1
ATOM 2256 O O . SER A 1 310 ? -14.500 57.784 -0.633 1.00 35.69 310 SER A O 1
ATOM 2258 N N . ALA A 1 311 ? -12.486 58.632 -1.197 1.00 30.14 311 ALA A N 1
ATOM 2259 C CA . ALA A 1 311 ? -11.805 58.661 0.084 1.00 30.14 311 ALA A CA 1
ATOM 2260 C C . ALA A 1 311 ? -12.317 59.789 1.010 1.00 30.14 311 ALA A C 1
ATOM 2262 O O . ALA A 1 311 ? -12.825 60.801 0.540 1.00 30.14 311 ALA A O 1
ATOM 2263 N N . SER A 1 312 ? -12.046 59.689 2.318 1.00 32.41 312 SER A N 1
ATOM 2264 C CA . SER A 1 312 ? -11.267 60.726 3.021 1.00 32.41 312 SER A CA 1
ATOM 2265 C C . SER A 1 312 ? -10.827 60.269 4.413 1.00 32.41 312 SER A C 1
ATOM 2267 O O . SER A 1 312 ? -11.613 59.787 5.224 1.00 32.41 312 SER A O 1
ATOM 2269 N N . ALA A 1 313 ? -9.542 60.489 4.667 1.00 31.11 313 ALA A N 1
ATOM 2270 C CA . ALA A 1 313 ? -8.810 60.297 5.907 1.00 31.11 313 ALA A CA 1
ATOM 2271 C C . ALA A 1 313 ? -8.936 61.496 6.869 1.00 31.11 313 ALA A C 1
ATOM 2273 O O . ALA A 1 313 ? -9.284 62.598 6.447 1.00 31.11 313 ALA A O 1
ATOM 2274 N N . ALA A 1 314 ? -8.518 61.300 8.126 1.00 31.78 314 ALA A N 1
ATOM 2275 C CA . ALA A 1 314 ? -7.818 62.325 8.905 1.00 31.78 314 ALA A CA 1
ATOM 2276 C C . ALA A 1 314 ? -6.875 61.692 9.952 1.00 31.78 314 ALA A C 1
ATOM 2278 O O . ALA A 1 314 ? -7.273 60.901 10.801 1.00 31.78 314 ALA A O 1
ATOM 2279 N N . THR A 1 315 ? -5.608 62.070 9.816 1.00 30.03 315 THR A N 1
ATOM 2280 C CA . THR A 1 315 ? -4.381 61.747 10.563 1.00 30.03 315 THR A CA 1
ATOM 2281 C C . THR A 1 315 ? -4.291 62.501 11.905 1.00 30.03 315 THR A C 1
ATOM 2283 O O . THR A 1 315 ? -4.968 63.514 12.044 1.00 30.03 315 THR A O 1
ATOM 2286 N N . VAL A 1 316 ? -3.416 62.072 12.844 1.00 31.86 316 VAL A N 1
ATOM 2287 C CA . VA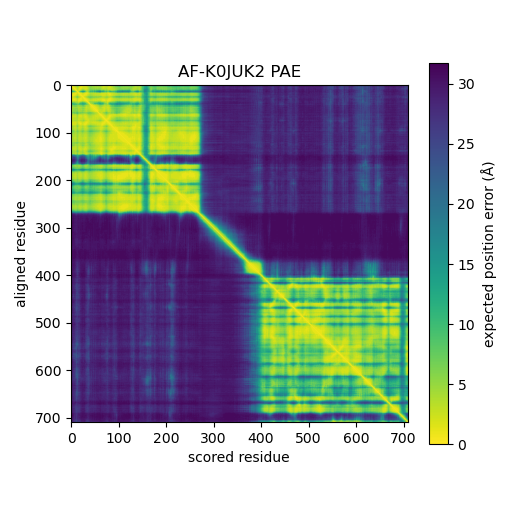L A 1 316 ? -2.366 62.893 13.535 1.00 31.86 316 VAL A CA 1
ATOM 2288 C C . VAL A 1 316 ? -1.631 62.105 14.659 1.00 31.86 316 VAL A C 1
ATOM 2290 O O . VAL A 1 316 ? -2.215 61.762 15.678 1.00 31.86 316 VAL A O 1
ATOM 2293 N N . LEU A 1 317 ? -0.343 61.812 14.383 1.00 33.38 317 LEU A N 1
ATOM 2294 C CA . LEU A 1 317 ? 0.930 61.952 15.153 1.00 33.38 317 LEU A CA 1
ATOM 2295 C C . LEU A 1 317 ? 0.999 61.615 16.671 1.00 33.38 317 LEU A C 1
ATOM 2297 O O . LEU A 1 317 ? 0.266 62.185 17.463 1.00 33.38 317 LEU A O 1
ATOM 2301 N N . VAL A 1 318 ? 1.818 60.636 17.109 1.00 31.83 318 VAL A N 1
ATOM 2302 C CA . VAL A 1 318 ? 3.270 60.655 17.499 1.00 31.83 318 VAL A CA 1
ATOM 2303 C C . VAL A 1 318 ? 3.586 61.192 18.914 1.00 31.83 318 VAL A C 1
ATOM 2305 O O . VAL A 1 318 ? 3.466 62.384 19.160 1.00 31.83 318 VAL A O 1
ATOM 2308 N N . GLY A 1 319 ? 4.196 60.328 19.746 1.00 29.08 319 GLY A N 1
ATOM 2309 C CA . GLY A 1 319 ? 5.362 60.669 20.594 1.00 29.08 319 GLY A CA 1
ATOM 2310 C C . GLY A 1 319 ? 5.153 61.003 22.087 1.00 29.08 319 GLY A C 1
ATOM 2311 O O . GLY A 1 319 ? 4.026 61.236 22.489 1.00 29.08 319 GLY A O 1
ATOM 2312 N N . PRO A 1 320 ? 6.229 61.004 22.910 1.00 48.97 320 PRO A N 1
ATOM 2313 C CA . PRO A 1 320 ? 6.353 60.138 24.100 1.00 48.97 320 PRO A CA 1
ATOM 2314 C C . PRO A 1 320 ? 6.655 60.857 25.447 1.00 48.97 320 PRO A C 1
ATOM 2316 O O . PRO A 1 320 ? 6.749 62.078 25.500 1.00 48.97 320 PRO A O 1
ATOM 2319 N N . ASP A 1 321 ? 6.883 60.029 26.480 1.00 33.88 321 ASP A N 1
ATOM 2320 C CA . ASP A 1 321 ? 7.642 60.232 27.735 1.00 33.88 321 ASP A CA 1
ATOM 2321 C C . ASP A 1 321 ? 7.087 61.069 28.918 1.00 33.88 321 ASP A C 1
ATOM 2323 O O . ASP A 1 321 ? 6.479 62.127 28.793 1.00 33.88 321 ASP A O 1
ATOM 2327 N N . ASP A 1 322 ? 7.368 60.502 30.099 1.00 37.44 322 ASP A N 1
ATOM 2328 C CA . ASP A 1 322 ? 7.152 60.912 31.501 1.00 37.44 322 ASP A CA 1
ATOM 2329 C C . ASP A 1 322 ? 7.827 62.262 31.860 1.00 37.44 322 ASP A C 1
ATOM 2331 O O . ASP A 1 322 ? 8.820 62.633 31.222 1.00 37.44 322 ASP A O 1
ATOM 2335 N N . PRO A 1 323 ? 7.356 63.015 32.885 1.00 43.72 323 PRO A N 1
ATOM 2336 C CA . PRO A 1 323 ? 7.978 62.930 34.225 1.00 43.72 323 PRO A CA 1
ATOM 2337 C C . PRO A 1 323 ? 7.046 63.230 35.444 1.00 43.72 323 PRO A C 1
ATOM 2339 O O . PRO A 1 32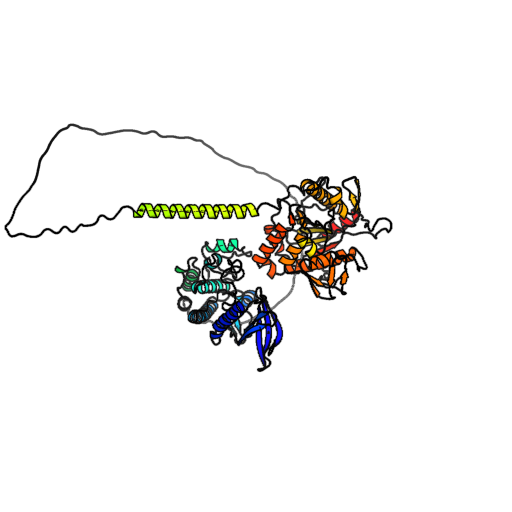3 ? 6.000 63.862 35.315 1.00 43.72 323 PRO A O 1
ATOM 2342 N N . GLY A 1 324 ? 7.488 62.855 36.666 1.00 26.67 324 GLY A N 1
ATOM 2343 C CA . GLY A 1 324 ? 6.881 63.184 37.993 1.00 26.67 324 GLY A CA 1
ATOM 2344 C C . GLY A 1 324 ? 6.949 64.680 38.404 1.00 26.67 324 GLY A C 1
ATOM 2345 O O . GLY A 1 324 ? 6.968 65.521 37.511 1.00 26.67 324 GLY A O 1
ATOM 2346 N N . PRO A 1 325 ? 7.090 65.110 39.695 1.00 49.06 325 PRO A N 1
ATOM 2347 C CA . PRO A 1 325 ? 7.016 64.456 41.026 1.00 49.06 325 PRO A CA 1
ATOM 2348 C C . PRO A 1 325 ? 6.221 65.295 42.105 1.00 49.06 325 PRO A C 1
ATOM 2350 O O . PRO A 1 325 ? 5.510 66.232 41.761 1.00 49.06 325 PRO A O 1
ATOM 2353 N N . THR A 1 326 ? 6.450 65.036 43.419 1.00 33.81 326 THR A N 1
ATOM 2354 C CA . THR A 1 326 ? 6.212 65.878 44.653 1.00 33.81 326 THR A CA 1
ATOM 2355 C C . THR A 1 326 ? 4.823 65.841 45.342 1.00 33.81 326 THR A C 1
ATOM 2357 O O . THR A 1 326 ? 3.826 65.690 44.661 1.00 33.81 326 THR A O 1
ATOM 2360 N N . ARG A 1 327 ? 4.606 65.985 46.673 1.00 33.72 327 ARG A N 1
ATOM 2361 C CA . ARG A 1 327 ? 5.379 66.272 47.924 1.00 33.72 327 ARG A CA 1
ATOM 2362 C C . ARG A 1 327 ? 4.424 66.031 49.140 1.00 33.72 327 ARG A C 1
ATOM 2364 O O . ARG A 1 327 ? 3.250 66.344 49.028 1.00 33.72 327 ARG A O 1
ATOM 2371 N N . SER A 1 328 ? 4.804 65.315 50.210 1.00 31.77 328 SER A N 1
ATOM 2372 C CA . SER A 1 328 ? 5.361 65.752 51.524 1.00 31.77 328 SER A CA 1
ATOM 2373 C C . SER A 1 328 ? 4.417 66.347 52.600 1.00 31.77 328 SER A C 1
ATOM 2375 O O . SER A 1 328 ? 3.849 67.408 52.381 1.00 31.77 328 SER A O 1
ATOM 2377 N N . PHE A 1 329 ? 4.459 65.767 53.811 1.00 32.38 329 PHE A N 1
ATOM 2378 C CA . PHE A 1 329 ? 4.445 66.395 55.160 1.00 32.38 329 PHE A CA 1
ATOM 2379 C C . PHE A 1 329 ? 5.207 65.396 56.079 1.00 32.38 329 PHE A C 1
ATOM 2381 O O . PHE A 1 329 ? 4.856 64.223 56.058 1.00 32.38 329 PHE A O 1
ATOM 2388 N N . GLY A 1 330 ? 6.385 65.644 56.688 1.00 29.53 330 GLY A N 1
ATOM 2389 C CA . GLY A 1 330 ? 6.774 66.614 57.742 1.00 29.53 330 GLY A CA 1
ATOM 2390 C C . GLY A 1 330 ? 6.441 66.007 59.126 1.00 29.53 330 GLY A C 1
ATOM 2391 O O . GLY A 1 330 ? 5.275 65.723 59.334 1.00 29.53 330 GLY A O 1
ATOM 2392 N N . PHE A 1 331 ? 7.314 65.703 60.104 1.00 33.12 331 PHE A N 1
ATOM 2393 C CA . PHE A 1 331 ? 8.516 66.344 60.677 1.00 33.12 331 PHE A CA 1
ATOM 2394 C C . PHE A 1 331 ? 9.282 65.311 61.572 1.00 33.12 331 PHE A C 1
ATOM 2396 O O . PHE A 1 331 ? 8.645 64.432 62.142 1.00 33.12 331 PHE A O 1
ATOM 2403 N N . GLY A 1 332 ? 10.620 65.411 61.717 1.00 27.75 332 GLY A N 1
ATOM 2404 C CA . GLY A 1 332 ? 11.470 64.575 62.617 1.00 27.75 332 GLY A CA 1
ATOM 2405 C C . GLY A 1 332 ? 11.622 65.146 64.047 1.00 27.75 332 GLY A C 1
ATOM 2406 O O . GLY A 1 332 ? 10.724 65.874 64.465 1.00 27.75 332 GLY A O 1
ATOM 2407 N N . PRO A 1 333 ? 12.771 65.010 64.764 1.00 47.44 333 PRO A N 1
ATOM 2408 C CA . PRO A 1 333 ? 13.888 64.042 64.681 1.00 47.44 333 PRO A CA 1
ATOM 2409 C C . PRO A 1 333 ? 14.438 63.558 66.075 1.00 47.44 333 PRO A C 1
ATOM 2411 O O . PRO A 1 333 ? 13.932 63.963 67.115 1.00 47.44 333 PRO A O 1
ATOM 2414 N N . ARG A 1 334 ? 15.580 62.825 66.050 1.00 30.52 334 ARG A N 1
ATOM 2415 C CA . ARG A 1 334 ? 16.561 62.445 67.125 1.00 30.52 334 ARG A CA 1
ATOM 2416 C C . ARG A 1 334 ? 16.237 61.179 67.946 1.00 30.52 334 ARG A C 1
ATOM 2418 O O . ARG A 1 334 ? 15.146 61.076 68.475 1.00 30.52 334 ARG A O 1
ATOM 2425 N N . ARG A 1 335 ? 17.040 60.101 67.889 1.00 29.69 335 ARG A N 1
ATOM 2426 C CA . ARG A 1 335 ? 18.432 59.789 68.339 1.00 29.69 335 ARG A CA 1
ATOM 2427 C C . ARG A 1 335 ? 18.490 59.291 69.795 1.00 29.69 335 ARG A C 1
ATOM 2429 O O . ARG A 1 335 ? 18.025 60.008 70.671 1.00 29.69 335 ARG A O 1
ATOM 2436 N N . ASP A 1 336 ? 19.152 58.133 69.941 1.00 28.75 336 ASP A N 1
ATOM 2437 C CA . ASP A 1 336 ? 19.773 57.543 71.145 1.00 28.75 336 ASP A CA 1
ATOM 2438 C C . ASP A 1 336 ? 18.768 57.035 72.213 1.00 28.75 336 ASP A C 1
ATOM 2440 O O . ASP A 1 336 ? 17.689 57.590 72.358 1.00 28.75 336 ASP A O 1
ATOM 2444 N N . GLU A 1 337 ? 18.952 55.969 72.994 1.00 30.17 337 GLU A N 1
ATOM 2445 C CA . GLU A 1 337 ? 20.014 54.987 73.229 1.00 30.17 337 GLU A CA 1
ATOM 2446 C C . GLU A 1 337 ? 19.421 53.885 74.152 1.00 30.17 337 GLU A C 1
ATOM 2448 O O . GLU A 1 337 ? 18.413 54.104 74.817 1.00 30.17 337 GLU A O 1
ATOM 2453 N N . GLU A 1 338 ? 20.089 52.728 74.184 1.00 29.27 338 GLU A N 1
ATOM 2454 C CA . GLU A 1 338 ? 20.258 51.798 75.322 1.00 29.27 338 GLU A CA 1
ATOM 2455 C C . GLU A 1 338 ? 19.096 51.023 76.004 1.00 29.27 338 GLU A C 1
ATOM 2457 O O . GLU A 1 338 ? 18.173 51.557 76.603 1.00 29.27 338 GLU A O 1
ATOM 2462 N N . ALA A 1 339 ? 19.323 49.696 76.018 1.00 30.33 339 ALA A N 1
ATOM 2463 C CA . ALA A 1 339 ? 19.251 48.749 77.143 1.00 30.33 339 ALA A CA 1
ATOM 2464 C C . ALA A 1 339 ? 17.931 48.555 77.927 1.00 30.33 339 ALA A C 1
ATOM 2466 O O . ALA A 1 339 ? 17.359 49.473 78.501 1.00 30.33 339 ALA A O 1
ATOM 2467 N N . THR A 1 340 ? 17.547 47.293 78.171 1.00 30.09 340 THR A N 1
ATOM 2468 C CA . THR A 1 340 ? 17.829 46.557 79.434 1.00 30.09 340 THR A CA 1
ATOM 2469 C C . THR A 1 340 ? 16.936 45.304 79.564 1.00 30.09 340 THR A C 1
ATOM 2471 O O . THR A 1 340 ? 15.818 45.242 79.066 1.00 30.09 340 THR A O 1
ATOM 2474 N N . LEU A 1 341 ? 17.507 44.300 80.234 1.00 34.50 341 LEU A N 1
ATOM 2475 C CA . LEU A 1 341 ? 17.018 42.990 80.672 1.00 34.50 341 LEU A CA 1
ATOM 2476 C C . LEU A 1 341 ? 15.537 42.845 81.083 1.00 34.50 341 LEU A C 1
ATOM 2478 O O . LEU A 1 341 ? 14.947 43.725 81.698 1.00 34.50 341 LEU A O 1
ATOM 2482 N N . GLY A 1 342 ? 15.043 41.603 80.970 1.00 29.80 342 GLY A N 1
ATOM 2483 C CA . GLY A 1 342 ? 13.895 41.112 81.739 1.00 29.80 342 GLY A CA 1
ATOM 2484 C C . GLY A 1 342 ? 13.807 39.584 81.790 1.00 29.80 342 GLY A C 1
ATOM 2485 O O . GLY A 1 342 ? 13.115 38.970 80.988 1.00 29.80 342 GLY A O 1
ATOM 2486 N N . ARG A 1 343 ? 14.515 38.974 82.746 1.00 32.53 343 ARG A N 1
ATOM 2487 C CA . ARG A 1 343 ? 14.375 37.573 83.185 1.00 32.53 343 ARG A CA 1
ATOM 2488 C C . ARG A 1 343 ? 13.327 37.522 84.303 1.00 32.53 343 ARG A C 1
ATOM 2490 O O . ARG A 1 343 ? 13.394 38.354 85.201 1.00 32.53 343 ARG A O 1
ATOM 2497 N N . VAL A 1 344 ? 12.455 36.512 84.323 1.00 33.19 344 VAL A N 1
ATOM 2498 C CA . VAL A 1 344 ? 11.764 36.074 85.551 1.00 33.19 344 VAL A CA 1
ATOM 2499 C C . VAL A 1 344 ? 11.978 34.572 85.737 1.00 33.19 344 VAL A C 1
ATOM 2501 O O . VAL A 1 344 ? 11.910 33.783 84.799 1.00 33.19 344 VAL A O 1
ATOM 2504 N N . ILE A 1 345 ? 12.347 34.255 86.973 1.00 36.78 345 ILE A N 1
ATOM 2505 C CA . ILE A 1 345 ? 12.819 33.010 87.587 1.00 36.78 345 ILE A CA 1
ATOM 2506 C C . ILE A 1 345 ? 11.659 32.408 88.394 1.00 36.78 345 ILE A C 1
ATOM 2508 O O . ILE A 1 345 ? 10.874 33.206 88.897 1.00 36.78 345 ILE A O 1
ATOM 2512 N N . ALA A 1 346 ? 11.607 31.078 88.593 1.00 32.06 346 ALA A N 1
ATOM 2513 C CA . ALA A 1 346 ? 11.411 30.385 89.896 1.00 32.06 346 ALA A CA 1
ATOM 2514 C C . ALA A 1 346 ? 11.503 28.828 89.713 1.00 32.06 346 ALA A C 1
ATOM 2516 O O . ALA A 1 346 ? 11.467 28.387 88.567 1.00 32.06 346 ALA A O 1
ATOM 2517 N N . PRO A 1 347 ? 11.695 27.990 90.765 1.00 41.91 347 PRO A N 1
ATOM 2518 C CA . PRO A 1 347 ? 12.936 27.208 90.961 1.00 41.91 347 PRO A CA 1
ATOM 2519 C C . PRO A 1 347 ? 12.762 25.685 91.287 1.00 41.91 347 PRO A C 1
ATOM 2521 O O . PRO A 1 347 ? 11.756 25.278 91.849 1.00 41.91 347 PRO A O 1
ATOM 2524 N N . GLU A 1 348 ? 13.740 24.857 90.878 1.00 31.94 348 GLU A N 1
ATOM 2525 C CA . GLU A 1 348 ? 14.699 24.000 91.651 1.00 31.94 348 GLU A CA 1
ATOM 2526 C C . GLU A 1 348 ? 14.308 23.133 92.916 1.00 31.94 348 GLU A C 1
ATOM 2528 O O . GLU A 1 348 ? 13.269 23.377 93.519 1.00 31.94 348 GLU A O 1
ATOM 2533 N N . PRO A 1 349 ? 15.148 22.167 93.414 1.00 61.34 349 PRO A N 1
ATOM 2534 C CA . PRO A 1 349 ? 15.264 20.728 93.036 1.00 61.34 349 PRO A CA 1
ATOM 2535 C C . PRO A 1 349 ? 15.440 19.737 94.250 1.00 61.34 349 PRO A C 1
ATOM 2537 O O . PRO A 1 349 ? 15.297 20.153 95.396 1.00 61.34 349 PRO A O 1
ATOM 2540 N N . ALA A 1 350 ? 15.787 18.448 94.005 1.00 34.12 350 ALA A N 1
ATOM 2541 C CA . ALA A 1 350 ? 16.776 17.574 94.728 1.00 34.12 350 ALA A CA 1
ATOM 2542 C C . ALA A 1 350 ? 16.556 16.064 94.388 1.00 34.12 350 ALA A C 1
ATOM 2544 O O . ALA A 1 350 ? 15.448 15.575 94.587 1.00 34.12 350 ALA A O 1
ATOM 2545 N N . ALA A 1 351 ? 17.479 15.375 93.682 1.00 35.94 351 ALA A N 1
ATOM 2546 C CA . ALA A 1 351 ? 18.632 14.538 94.149 1.00 35.94 351 ALA A CA 1
ATOM 2547 C C . ALA A 1 351 ? 18.235 13.038 94.289 1.00 35.94 351 ALA A C 1
ATOM 2549 O O . ALA A 1 351 ? 17.143 12.779 94.780 1.00 35.94 351 ALA A O 1
ATOM 2550 N N . ASP A 1 352 ? 18.934 11.965 93.874 1.00 30.91 352 ASP A N 1
ATOM 2551 C CA . ASP A 1 352 ? 20.319 11.537 93.498 1.00 30.91 352 ASP A CA 1
ATOM 2552 C C . ASP A 1 352 ? 20.188 10.166 92.723 1.00 30.91 352 ASP A C 1
ATOM 2554 O O . ASP A 1 352 ? 19.029 9.800 92.492 1.00 30.91 352 ASP A O 1
ATOM 2558 N N . PRO A 1 353 ? 21.191 9.280 92.404 1.00 44.38 353 PRO A N 1
ATOM 2559 C CA . PRO A 1 353 ? 22.681 9.274 92.302 1.00 44.38 353 PRO A CA 1
ATOM 2560 C C . PRO A 1 353 ? 23.199 8.689 90.916 1.00 44.38 353 PRO A C 1
ATOM 2562 O O . PRO A 1 353 ? 22.395 8.623 89.986 1.00 44.38 353 PRO A O 1
ATOM 2565 N N . PRO A 1 354 ? 24.501 8.317 90.698 1.00 53.69 354 PRO A N 1
ATOM 2566 C CA . PRO A 1 354 ? 25.160 8.302 89.367 1.00 53.69 354 PRO A CA 1
ATOM 2567 C C . PRO A 1 354 ? 25.468 6.915 88.722 1.00 53.69 354 PRO A C 1
ATOM 2569 O O . PRO A 1 354 ? 25.158 5.881 89.301 1.00 53.69 354 PRO A O 1
ATOM 2572 N N . GLU A 1 355 ? 26.176 6.974 87.570 1.00 36.59 355 GLU A N 1
ATOM 2573 C CA . GLU A 1 355 ? 26.662 5.945 86.598 1.00 36.59 355 GLU A CA 1
ATOM 2574 C C . GLU A 1 355 ? 25.718 5.753 85.388 1.00 36.59 355 GLU A C 1
ATOM 2576 O O . GLU A 1 355 ? 24.511 5.700 85.549 1.00 36.59 355 GLU A O 1
ATOM 2581 N N . GLU A 1 356 ? 26.122 5.725 84.112 1.00 33.53 356 GLU A N 1
ATOM 2582 C CA . GLU A 1 356 ? 27.371 5.343 83.445 1.00 33.53 356 GLU A CA 1
ATOM 2583 C C . GLU A 1 356 ? 27.366 5.975 82.024 1.00 33.53 356 GLU A C 1
ATOM 2585 O O . GLU A 1 356 ? 26.311 6.146 81.409 1.00 33.53 356 GLU A O 1
ATOM 2590 N N . VAL A 1 357 ? 28.524 6.372 81.488 1.00 47.19 357 VAL A N 1
ATOM 2591 C CA . VAL A 1 357 ? 28.628 7.104 80.210 1.00 47.19 357 VAL A CA 1
ATOM 2592 C C . VAL A 1 357 ? 28.442 6.161 79.017 1.00 47.19 357 VAL A C 1
ATOM 2594 O O . VAL A 1 357 ? 29.270 5.285 78.793 1.00 47.19 357 VAL A O 1
ATOM 2597 N N . THR A 1 358 ? 27.424 6.401 78.186 1.00 37.47 358 THR A N 1
ATOM 2598 C CA . THR A 1 358 ? 27.373 5.905 76.797 1.00 37.47 358 THR A CA 1
ATOM 2599 C C . THR A 1 358 ? 26.817 6.981 75.860 1.00 37.47 358 THR A C 1
ATOM 2601 O O . THR A 1 358 ? 25.639 7.326 75.891 1.00 37.47 358 THR A O 1
ATOM 2604 N N . GLU A 1 359 ? 27.694 7.537 75.018 1.00 42.59 359 GLU A N 1
ATOM 2605 C CA . GLU A 1 359 ? 27.322 8.363 73.866 1.00 42.59 359 GLU A CA 1
ATOM 2606 C C . GLU A 1 359 ? 26.589 7.514 72.819 1.00 42.59 359 GLU A C 1
ATOM 2608 O O . GLU A 1 359 ? 27.127 6.513 72.343 1.00 42.59 359 GLU A O 1
ATOM 2613 N N . LEU A 1 360 ? 25.418 7.972 72.369 1.00 39.53 360 LEU A N 1
ATOM 2614 C CA . LEU A 1 360 ? 24.882 7.601 71.062 1.00 39.53 360 LEU A CA 1
ATOM 2615 C C . LEU A 1 360 ? 24.480 8.853 70.279 1.00 39.53 360 LEU A C 1
ATOM 2617 O O . LEU A 1 360 ? 23.689 9.689 70.706 1.00 39.53 360 LEU A O 1
ATOM 2621 N N . VAL A 1 361 ? 25.123 8.949 69.120 1.00 40.31 361 VAL A N 1
ATOM 2622 C CA . VAL A 1 361 ? 25.172 10.046 68.159 1.00 40.31 361 VAL A CA 1
ATOM 2623 C C . VAL A 1 361 ? 23.899 10.096 67.313 1.00 40.31 361 VAL A C 1
ATOM 2625 O O . VAL A 1 361 ? 23.559 9.122 66.641 1.00 40.31 361 VAL A O 1
ATOM 2628 N N . GLU A 1 362 ? 23.255 11.262 67.245 1.00 38.09 362 GLU A N 1
ATOM 2629 C CA . GLU A 1 362 ? 22.197 11.548 66.272 1.00 38.09 362 GLU A CA 1
ATOM 2630 C C . GLU A 1 362 ? 22.812 12.070 64.955 1.00 38.09 362 GLU A C 1
ATOM 2632 O O . GLU A 1 362 ? 23.491 13.099 64.895 1.00 38.09 362 GLU A O 1
ATOM 2637 N N . GLY A 1 363 ? 22.641 11.293 63.882 1.00 36.34 363 GLY A N 1
ATOM 2638 C CA . GLY A 1 363 ? 23.340 11.453 62.607 1.00 36.34 363 GLY A CA 1
ATOM 2639 C C . GLY A 1 363 ? 22.852 12.615 61.731 1.00 36.34 363 GLY A C 1
ATOM 2640 O O . GLY A 1 363 ? 21.685 12.710 61.351 1.00 36.34 363 GLY A O 1
ATOM 2641 N N . ARG A 1 364 ? 23.804 13.445 61.285 1.00 43.38 364 ARG A N 1
ATOM 2642 C CA . ARG A 1 364 ? 23.653 14.399 60.171 1.00 43.38 364 ARG A CA 1
ATOM 2643 C C . ARG A 1 364 ? 23.340 13.670 58.854 1.00 43.38 364 ARG A C 1
ATOM 2645 O O . ARG A 1 364 ? 24.153 12.885 58.370 1.00 43.38 364 ARG A O 1
ATOM 2652 N N . ARG A 1 365 ? 22.229 14.015 58.191 1.00 44.25 365 ARG A N 1
ATOM 2653 C CA . ARG A 1 365 ? 21.954 13.611 56.793 1.00 44.25 365 ARG A CA 1
ATOM 2654 C C . ARG A 1 365 ? 22.914 14.323 55.814 1.00 44.25 365 ARG A C 1
ATOM 2656 O O . ARG A 1 365 ? 23.037 15.548 55.891 1.00 44.25 365 ARG A O 1
ATOM 2663 N N . PRO A 1 366 ? 23.584 13.626 54.871 1.00 43.03 366 PRO A N 1
ATOM 2664 C CA . PRO A 1 366 ? 24.623 14.235 54.048 1.00 43.03 366 PRO A CA 1
ATOM 2665 C C . PRO A 1 366 ? 24.079 14.863 52.756 1.00 43.03 366 PRO A C 1
ATOM 2667 O O . PRO A 1 366 ? 23.350 14.264 51.969 1.00 43.03 366 PRO A O 1
ATOM 2670 N N . ARG A 1 367 ? 24.572 16.070 52.481 1.00 51.66 367 ARG A N 1
ATOM 2671 C CA . ARG A 1 367 ? 24.311 16.958 51.333 1.00 51.66 367 ARG A CA 1
ATOM 2672 C C . ARG A 1 367 ? 24.819 16.427 49.965 1.00 51.66 367 ARG A C 1
ATOM 2674 O O . ARG A 1 367 ? 24.836 17.180 48.997 1.00 51.66 367 ARG A O 1
ATOM 2681 N N . ARG A 1 368 ? 25.227 15.150 49.865 1.00 49.22 368 ARG A N 1
ATOM 2682 C CA . ARG A 1 368 ? 25.890 14.534 48.684 1.00 49.22 368 ARG A CA 1
ATOM 2683 C C . ARG A 1 368 ? 24.941 14.017 47.590 1.00 49.22 368 ARG A C 1
ATOM 2685 O O . ARG A 1 368 ? 25.372 13.792 46.465 1.00 49.22 368 ARG A O 1
ATOM 2692 N N . TRP A 1 369 ? 23.650 13.865 47.877 1.00 47.19 369 TRP A N 1
ATOM 2693 C CA . TRP A 1 369 ? 22.695 13.272 46.924 1.00 47.19 369 TRP A CA 1
ATOM 2694 C C . TRP A 1 369 ? 22.221 14.254 45.839 1.00 47.19 369 TRP A C 1
ATOM 2696 O O . TRP A 1 369 ? 21.873 13.847 44.734 1.00 47.19 369 TRP A O 1
ATOM 2706 N N . ARG A 1 370 ? 22.300 15.567 46.096 1.00 51.91 370 ARG A N 1
ATOM 2707 C CA . ARG A 1 370 ? 21.948 16.606 45.109 1.00 51.91 370 ARG A CA 1
ATOM 2708 C C . ARG A 1 370 ? 22.999 16.791 44.008 1.00 51.91 370 ARG A C 1
ATOM 2710 O O . ARG A 1 370 ? 22.649 17.213 42.910 1.00 51.91 370 ARG A O 1
ATOM 2717 N N . THR A 1 371 ? 24.270 16.488 44.277 1.00 55.94 371 THR A N 1
ATOM 2718 C CA . THR A 1 371 ? 25.353 16.582 43.280 1.00 55.94 371 THR A CA 1
ATOM 2719 C C . THR A 1 371 ? 25.381 15.374 42.346 1.00 55.94 371 THR A C 1
ATOM 2721 O O . THR A 1 371 ? 25.658 15.540 41.164 1.00 55.94 371 THR A O 1
ATOM 2724 N N . LEU A 1 372 ? 25.005 14.187 42.837 1.00 55.69 372 LEU A N 1
ATOM 2725 C CA . LEU A 1 372 ? 24.878 12.974 42.019 1.00 55.69 372 LEU A CA 1
ATOM 2726 C C . LEU A 1 372 ? 23.696 13.057 41.041 1.00 55.69 372 LEU A C 1
ATOM 2728 O O . LEU A 1 372 ? 23.864 12.763 39.863 1.00 55.69 372 LEU A O 1
ATOM 2732 N N . GLY A 1 373 ? 22.538 13.559 41.488 1.00 62.00 373 GLY A N 1
ATOM 2733 C CA . GLY A 1 373 ? 21.372 13.733 40.610 1.00 62.00 373 GLY A CA 1
ATOM 2734 C C . GLY A 1 373 ? 21.615 14.704 39.448 1.00 62.00 373 GLY A C 1
ATOM 2735 O O . GLY A 1 373 ? 21.169 14.460 38.333 1.00 62.00 373 GLY A O 1
ATOM 2736 N N . ARG A 1 374 ? 22.392 15.774 39.669 1.00 70.12 374 ARG A N 1
ATOM 2737 C CA . ARG A 1 374 ? 22.749 16.733 38.607 1.00 70.12 374 ARG A CA 1
ATOM 2738 C C . ARG A 1 374 ? 23.711 16.146 37.571 1.00 70.12 374 ARG A C 1
ATOM 2740 O O . ARG A 1 374 ? 23.585 16.470 36.396 1.00 70.12 374 ARG A O 1
ATOM 2747 N N . GLY A 1 375 ? 24.626 15.270 37.990 1.00 77.06 375 GLY A N 1
ATOM 2748 C CA . GLY A 1 375 ? 25.534 14.571 37.075 1.00 77.06 375 GLY A CA 1
ATOM 2749 C C . GLY A 1 375 ? 24.799 13.611 36.137 1.00 77.06 375 GLY A C 1
ATOM 2750 O O . GLY A 1 375 ? 25.082 13.585 34.944 1.00 77.06 375 GLY A O 1
ATOM 2751 N N . VAL A 1 376 ? 23.803 12.885 36.655 1.00 76.94 376 VAL A N 1
ATOM 2752 C CA . VAL A 1 376 ? 22.987 11.952 35.856 1.00 76.94 376 VAL A CA 1
ATOM 2753 C C . VAL A 1 376 ? 22.142 12.694 34.818 1.00 76.94 376 VAL A C 1
ATOM 2755 O O . VAL A 1 376 ? 22.102 12.287 33.661 1.00 76.94 376 VAL A O 1
ATOM 2758 N N . VAL A 1 377 ? 21.525 13.819 35.196 1.00 82.75 377 VAL A N 1
ATOM 2759 C CA . VAL A 1 377 ? 20.732 14.639 34.262 1.00 82.75 377 VAL A CA 1
ATOM 2760 C C . VAL A 1 377 ? 21.609 15.242 33.160 1.00 82.75 377 VAL A C 1
ATOM 2762 O O . VAL A 1 377 ? 21.224 15.218 31.994 1.00 82.75 377 VAL A O 1
ATOM 2765 N N . ALA A 1 378 ? 22.807 15.732 33.497 1.00 83.88 378 ALA A N 1
ATOM 2766 C CA . ALA A 1 378 ? 23.741 16.269 32.505 1.00 83.88 378 ALA A CA 1
ATOM 2767 C C . ALA A 1 378 ? 24.237 15.191 31.524 1.00 83.88 378 ALA A C 1
ATOM 2769 O O . ALA A 1 378 ? 24.326 15.447 30.325 1.00 83.88 378 ALA A O 1
ATOM 2770 N N . ALA A 1 379 ? 24.506 13.975 32.010 1.00 81.88 379 ALA A N 1
ATOM 2771 C CA . ALA A 1 379 ? 24.893 12.850 31.163 1.00 81.88 379 ALA A CA 1
ATOM 2772 C C . ALA A 1 379 ? 23.752 12.411 30.229 1.00 81.88 379 ALA A C 1
ATOM 2774 O O . ALA A 1 379 ? 23.985 12.200 29.042 1.00 81.88 379 ALA A O 1
ATOM 2775 N N . ALA A 1 380 ? 22.515 12.342 30.730 1.00 81.38 380 ALA A N 1
ATOM 2776 C CA . ALA A 1 380 ? 21.346 12.020 29.912 1.00 81.38 380 ALA A CA 1
ATOM 2777 C C . ALA A 1 380 ? 21.111 13.067 28.808 1.00 81.38 380 ALA A C 1
ATOM 2779 O O . ALA A 1 380 ? 20.897 12.705 27.654 1.00 81.38 380 ALA A O 1
ATOM 2780 N N . ALA A 1 381 ? 21.232 14.359 29.130 1.00 88.19 381 ALA A N 1
ATOM 2781 C CA . ALA A 1 381 ? 21.113 15.435 28.146 1.00 88.19 381 ALA A CA 1
ATOM 2782 C C . ALA A 1 381 ? 22.214 15.372 27.070 1.00 88.19 381 ALA A C 1
ATOM 2784 O O . ALA A 1 381 ? 21.936 15.587 25.892 1.00 88.19 381 ALA A O 1
ATOM 2785 N N . ALA A 1 382 ? 23.448 15.027 27.452 1.00 88.12 382 ALA A N 1
ATOM 2786 C CA . ALA A 1 382 ? 24.544 14.838 26.504 1.00 88.12 382 ALA A CA 1
ATOM 2787 C C . ALA A 1 382 ? 24.294 13.650 25.561 1.00 88.12 382 ALA A C 1
ATOM 2789 O O . ALA A 1 382 ? 24.536 13.765 24.364 1.00 88.12 382 ALA A O 1
ATOM 2790 N N . VAL A 1 383 ? 23.756 12.536 26.069 1.00 88.94 383 VAL A N 1
ATOM 2791 C CA . VAL A 1 383 ? 23.381 11.377 25.241 1.00 88.94 383 VAL A CA 1
ATOM 2792 C C . VAL A 1 383 ? 22.263 11.737 24.265 1.00 88.94 383 VAL A C 1
ATOM 2794 O O . VAL A 1 383 ? 22.362 11.380 23.097 1.00 88.94 383 VAL A O 1
ATOM 2797 N N . VAL A 1 384 ? 21.247 12.490 24.698 1.00 89.25 384 VAL A N 1
ATOM 2798 C CA . VAL A 1 384 ? 20.174 12.969 23.807 1.00 89.25 384 VAL A CA 1
ATOM 2799 C C . VAL A 1 384 ? 20.728 13.891 22.723 1.00 89.25 384 VAL A C 1
ATOM 2801 O O . VAL A 1 384 ? 20.366 13.733 21.565 1.00 89.25 384 VAL A O 1
ATOM 2804 N N . LEU A 1 385 ? 21.640 14.809 23.056 1.00 89.00 385 LEU A N 1
ATOM 2805 C CA . LEU A 1 385 ? 22.280 15.689 22.070 1.00 89.00 385 LEU A CA 1
ATOM 2806 C C . LEU A 1 385 ? 23.161 14.925 21.080 1.00 89.00 385 LEU A C 1
ATOM 2808 O O . LEU A 1 385 ? 23.154 15.241 19.896 1.00 89.00 385 LEU A O 1
ATOM 2812 N N . VAL A 1 386 ? 23.895 13.911 21.540 1.00 88.81 386 VAL A N 1
ATOM 2813 C CA . VAL A 1 386 ? 24.698 13.050 20.662 1.00 88.81 386 VAL A CA 1
ATOM 2814 C C . VAL A 1 386 ? 23.794 12.188 19.787 1.00 88.81 386 VAL A C 1
ATOM 2816 O O . VAL A 1 386 ? 24.039 12.098 18.594 1.00 88.81 386 VAL A O 1
ATOM 2819 N N . ALA A 1 387 ? 22.722 11.610 20.328 1.00 78.75 387 ALA A N 1
ATOM 2820 C CA . ALA A 1 387 ? 21.757 10.831 19.557 1.00 78.75 387 ALA A CA 1
ATOM 2821 C C . ALA A 1 387 ? 21.009 11.701 18.539 1.00 78.75 387 ALA A C 1
ATOM 2823 O O . ALA A 1 387 ? 20.865 11.297 17.390 1.00 78.75 387 ALA A O 1
ATOM 2824 N N . ALA A 1 388 ? 20.597 12.912 18.918 1.00 80.88 388 ALA A N 1
ATOM 2825 C CA . ALA A 1 388 ? 19.994 13.889 18.017 1.00 80.88 388 ALA A CA 1
ATOM 2826 C C . ALA A 1 388 ? 20.996 14.370 16.963 1.00 80.88 388 ALA A C 1
ATOM 2828 O O . ALA A 1 388 ? 20.631 14.494 15.804 1.00 80.88 388 ALA A O 1
ATOM 2829 N N . GLY A 1 389 ? 22.262 14.575 17.334 1.00 79.00 389 GLY A N 1
ATOM 2830 C CA . GLY A 1 389 ? 23.341 14.914 16.409 1.00 79.00 389 GLY A CA 1
ATOM 2831 C C . GLY A 1 389 ? 23.649 13.784 15.429 1.00 79.00 389 GLY A C 1
ATOM 2832 O O . GLY A 1 389 ? 23.772 14.038 14.240 1.00 79.00 389 GLY A O 1
ATOM 2833 N N . ILE A 1 390 ? 23.701 12.531 15.889 1.00 71.69 390 ILE A N 1
ATOM 2834 C CA . ILE A 1 390 ? 23.866 11.344 15.038 1.00 71.69 390 ILE A CA 1
ATOM 2835 C C . ILE A 1 390 ? 22.646 11.176 14.133 1.00 71.69 390 ILE A C 1
ATOM 2837 O O . ILE A 1 390 ? 22.815 10.955 12.944 1.00 71.69 390 ILE A O 1
ATOM 2841 N N . THR A 1 391 ? 21.431 11.336 14.659 1.00 62.41 391 THR A N 1
ATOM 2842 C CA . THR A 1 391 ? 20.190 11.275 13.871 1.00 62.41 391 THR A CA 1
ATOM 2843 C C . THR A 1 391 ? 20.166 12.380 12.824 1.00 62.41 391 THR A C 1
ATOM 2845 O O . THR A 1 391 ? 19.871 12.109 11.669 1.00 62.41 391 THR A O 1
ATOM 2848 N N . TRP A 1 392 ? 20.543 13.605 13.194 1.00 69.81 392 TRP A N 1
ATOM 2849 C CA . TRP A 1 392 ? 20.667 14.729 12.275 1.00 69.81 392 TRP A CA 1
ATOM 2850 C C . TRP A 1 392 ? 21.708 14.447 11.200 1.00 69.81 392 TRP A C 1
ATOM 2852 O O . TRP A 1 392 ? 21.395 14.617 10.037 1.00 69.81 392 TRP A O 1
ATOM 2862 N N . ILE A 1 393 ? 22.894 13.945 11.562 1.00 63.53 393 ILE A N 1
ATOM 2863 C CA . ILE A 1 393 ? 23.952 13.564 10.617 1.00 63.53 393 ILE A CA 1
ATOM 2864 C C . ILE A 1 393 ? 23.473 12.447 9.684 1.00 63.53 393 ILE A C 1
ATOM 2866 O O . ILE A 1 393 ? 23.705 12.521 8.486 1.00 63.53 393 ILE A O 1
ATOM 2870 N N . VAL A 1 394 ? 22.783 11.424 10.193 1.00 58.62 394 VAL A N 1
ATOM 2871 C CA . VAL A 1 394 ? 22.240 10.326 9.380 1.00 58.62 394 VAL A CA 1
ATOM 2872 C C . VAL A 1 394 ? 21.152 10.840 8.434 1.00 58.62 394 VAL A C 1
ATOM 2874 O O . VAL A 1 394 ? 21.189 10.517 7.255 1.00 58.62 394 VAL A O 1
ATOM 2877 N N . VAL A 1 395 ? 20.234 11.690 8.903 1.00 51.97 395 VAL A N 1
ATOM 2878 C CA . VAL A 1 395 ? 19.156 12.282 8.090 1.00 51.97 395 VAL A CA 1
ATOM 2879 C C . VAL A 1 395 ? 19.692 13.307 7.086 1.00 51.97 395 VAL A C 1
ATOM 2881 O O . VAL A 1 395 ? 19.246 13.327 5.946 1.00 51.97 395 VAL A O 1
ATOM 2884 N N . SER A 1 396 ? 20.686 14.115 7.454 1.00 54.66 396 SER A N 1
ATOM 2885 C CA . SER A 1 396 ? 21.304 15.102 6.563 1.00 54.66 396 SER A CA 1
ATOM 2886 C C . SER A 1 396 ? 22.238 14.455 5.542 1.00 54.66 396 SER A C 1
ATOM 2888 O O . SER A 1 396 ? 22.350 14.944 4.424 1.00 54.66 396 SER A O 1
ATOM 2890 N N . ASN A 1 397 ? 22.882 13.337 5.893 1.00 46.38 397 ASN A N 1
ATOM 2891 C CA . ASN A 1 397 ? 23.675 12.539 4.955 1.00 46.38 397 ASN A CA 1
ATOM 2892 C C . ASN A 1 397 ? 22.802 11.667 4.037 1.00 46.38 397 ASN A C 1
ATOM 2894 O O . ASN A 1 397 ? 23.303 11.161 3.041 1.00 46.38 397 ASN A O 1
ATOM 2898 N N . LEU A 1 398 ? 21.508 11.503 4.338 1.00 47.53 398 LEU A N 1
ATOM 2899 C CA . LEU A 1 398 ? 20.522 10.933 3.410 1.00 47.53 398 LEU A CA 1
ATOM 2900 C C . LEU A 1 398 ? 20.019 11.961 2.381 1.00 47.53 398 LEU A C 1
ATOM 2902 O O . LEU A 1 398 ? 19.315 11.588 1.444 1.00 47.53 398 LEU A O 1
ATOM 2906 N N . ASP A 1 399 ? 20.387 13.235 2.541 1.00 42.00 399 ASP A N 1
ATOM 2907 C CA . ASP A 1 399 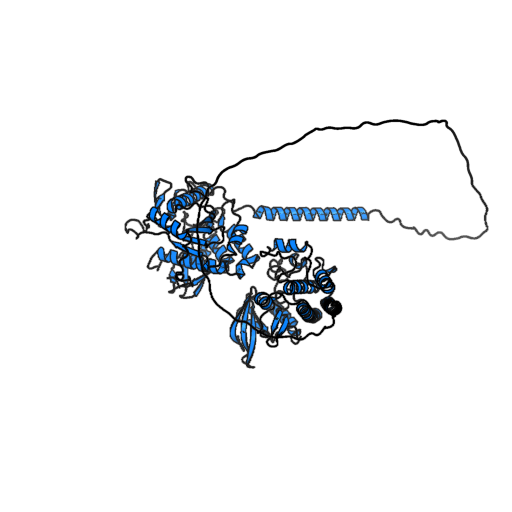? 19.940 14.353 1.706 1.00 42.00 399 ASP A CA 1
ATOM 2908 C C . ASP A 1 399 ? 20.966 14.767 0.631 1.00 42.00 399 ASP A C 1
ATOM 2910 O O . ASP A 1 399 ? 20.701 15.644 -0.195 1.00 42.00 399 ASP A O 1
ATOM 2914 N N . GLY A 1 400 ? 22.125 14.103 0.601 1.00 44.41 400 GLY A N 1
ATOM 2915 C CA . GLY A 1 400 ? 23.133 14.246 -0.441 1.00 44.41 400 GLY A CA 1
ATOM 2916 C C . GLY A 1 400 ? 23.325 12.937 -1.192 1.00 44.41 400 GLY A C 1
ATOM 2917 O O . GLY A 1 400 ? 24.014 12.069 -0.681 1.00 44.41 400 GLY A O 1
ATOM 2918 N N . ASP A 1 401 ? 22.730 12.803 -2.384 1.00 47.19 401 ASP A N 1
ATOM 2919 C CA . ASP A 1 401 ? 23.508 12.284 -3.528 1.00 47.19 401 ASP A CA 1
ATOM 2920 C C . ASP A 1 401 ? 22.830 12.324 -4.905 1.00 47.19 401 ASP A C 1
ATOM 2922 O O . ASP A 1 401 ? 23.508 12.109 -5.905 1.00 47.19 401 ASP A O 1
ATOM 2926 N N . VAL A 1 402 ? 21.548 12.682 -5.045 1.00 51.88 402 VAL A N 1
ATOM 2927 C CA . VAL A 1 402 ? 20.921 12.697 -6.385 1.00 51.88 402 VAL A CA 1
ATOM 2928 C C . VAL A 1 402 ? 20.177 13.994 -6.684 1.00 51.88 402 VAL A C 1
ATOM 2930 O O . VAL A 1 402 ? 18.976 14.019 -6.918 1.00 51.88 402 VAL A O 1
ATOM 2933 N N . ARG A 1 403 ? 20.918 15.106 -6.656 1.00 56.44 403 ARG A N 1
ATOM 2934 C CA . ARG A 1 403 ? 20.451 16.431 -7.090 1.00 56.44 403 ARG A CA 1
ATOM 2935 C C . ARG A 1 403 ? 21.395 16.934 -8.184 1.00 56.44 403 ARG A C 1
ATOM 2937 O O . ARG A 1 403 ? 22.590 17.109 -7.932 1.00 56.44 403 ARG A O 1
ATOM 2944 N N . GLN A 1 404 ? 20.903 17.096 -9.412 1.00 55.53 404 GLN A N 1
ATOM 2945 C CA . GLN A 1 404 ? 21.646 17.780 -10.475 1.00 55.53 404 GLN A CA 1
ATOM 2946 C C . GLN A 1 404 ? 20.930 19.071 -10.861 1.00 55.53 404 GLN A C 1
ATOM 2948 O O . GLN A 1 404 ? 19.878 19.041 -11.491 1.00 55.53 404 GLN A O 1
ATOM 2953 N N . ALA A 1 405 ? 21.529 20.197 -10.482 1.00 54.75 405 ALA A N 1
ATOM 2954 C CA . ALA A 1 405 ? 21.067 21.529 -10.836 1.00 54.75 405 ALA A CA 1
ATOM 2955 C C . ALA A 1 405 ? 21.122 21.750 -12.361 1.00 54.75 405 ALA A C 1
ATOM 2957 O O . ALA A 1 405 ? 22.162 21.534 -12.989 1.00 54.75 405 ALA A O 1
ATOM 2958 N N . GLY A 1 406 ? 20.024 22.238 -12.948 1.00 69.75 406 GLY A N 1
ATOM 2959 C CA . GLY A 1 406 ? 20.050 22.959 -14.225 1.00 69.75 406 GLY A CA 1
ATOM 2960 C C . GLY A 1 406 ? 19.878 22.147 -15.510 1.00 69.75 406 GLY A C 1
ATOM 2961 O O . GLY A 1 406 ? 20.141 22.703 -16.571 1.00 69.75 406 GLY A O 1
ATOM 2962 N N . VAL A 1 407 ? 19.432 20.884 -15.476 1.00 80.81 407 VAL A N 1
ATOM 2963 C CA . VAL A 1 407 ? 19.184 20.074 -16.698 1.00 80.81 407 VAL A CA 1
ATOM 2964 C C . VAL A 1 407 ? 18.146 20.719 -17.632 1.00 80.81 407 VAL A C 1
ATOM 2966 O O . VAL A 1 407 ? 18.253 20.596 -18.850 1.00 80.81 407 VAL A O 1
ATOM 2969 N N . LEU A 1 408 ? 17.172 21.433 -17.065 1.00 84.06 408 LEU A N 1
ATOM 2970 C CA . LEU A 1 408 ? 16.057 22.057 -17.787 1.00 84.06 408 LEU A CA 1
ATOM 2971 C C . LEU A 1 408 ? 16.382 23.454 -18.351 1.00 84.06 408 LEU A C 1
ATOM 2973 O O . LEU A 1 408 ? 15.589 24.025 -19.096 1.00 84.06 408 LEU A O 1
ATOM 2977 N N . ASP A 1 409 ? 17.549 24.012 -18.016 1.00 83.00 409 ASP A N 1
ATOM 2978 C CA . ASP A 1 409 ? 18.015 25.304 -18.528 1.00 83.00 409 ASP A CA 1
ATOM 2979 C C . ASP A 1 409 ? 18.644 25.127 -19.919 1.00 83.00 409 ASP A C 1
ATOM 2981 O O . ASP A 1 409 ? 19.866 24.963 -20.065 1.00 83.00 409 ASP A O 1
ATOM 2985 N N . VAL A 1 410 ? 17.774 25.075 -20.930 1.00 84.00 410 VAL A N 1
ATOM 2986 C CA . VAL A 1 410 ? 18.114 24.919 -22.350 1.00 84.00 410 VAL A CA 1
ATOM 2987 C C . VAL A 1 410 ? 17.530 26.071 -23.183 1.00 84.00 410 VAL A C 1
ATOM 2989 O O . VAL A 1 410 ? 16.462 26.597 -22.859 1.00 84.00 410 VAL A O 1
ATOM 2992 N N . PRO A 1 411 ? 18.215 26.505 -24.257 1.00 80.38 411 PRO A N 1
ATOM 2993 C CA . PRO A 1 411 ? 17.735 27.589 -25.109 1.00 80.38 411 PRO A CA 1
ATOM 2994 C C . PRO A 1 411 ? 16.503 27.172 -25.927 1.00 80.38 411 PRO A C 1
ATOM 2996 O O . PRO A 1 411 ? 16.324 25.999 -26.245 1.00 80.38 411 PRO A O 1
ATOM 2999 N N . ASN A 1 412 ? 15.695 28.157 -26.334 1.00 79.25 412 ASN A N 1
ATOM 3000 C CA . ASN A 1 412 ? 14.519 27.980 -27.202 1.00 79.25 412 ASN A CA 1
ATOM 3001 C C . ASN A 1 412 ? 13.444 27.018 -26.656 1.00 79.25 412 ASN A C 1
ATOM 3003 O O . ASN A 1 412 ? 12.727 26.390 -27.437 1.00 79.25 412 ASN A O 1
ATOM 3007 N N . SER A 1 413 ? 13.314 26.901 -25.332 1.00 80.44 413 SER A N 1
ATOM 3008 C CA . SER A 1 413 ? 12.235 26.122 -24.718 1.00 80.44 413 SER A CA 1
ATOM 3009 C C . SER A 1 413 ? 10.852 26.695 -25.063 1.00 80.44 413 SER A C 1
ATOM 3011 O O . SER A 1 413 ? 10.679 27.914 -24.983 1.00 80.44 413 SER A O 1
ATOM 3013 N N . PRO A 1 414 ? 9.867 25.845 -25.409 1.00 79.75 414 PRO A N 1
ATOM 3014 C CA . PRO A 1 414 ? 8.477 26.265 -25.586 1.00 79.75 414 PRO A CA 1
ATOM 3015 C C . PRO A 1 414 ? 7.868 26.898 -24.315 1.00 79.75 414 PRO A C 1
ATOM 3017 O O . PRO A 1 414 ? 8.390 26.739 -23.202 1.00 79.75 414 PRO A O 1
ATOM 3020 N N . ASP A 1 415 ? 6.759 27.626 -24.475 1.00 75.12 415 ASP A N 1
ATOM 3021 C CA . ASP A 1 415 ? 6.044 28.281 -23.369 1.00 75.12 415 ASP A CA 1
ATOM 3022 C C . ASP A 1 415 ? 5.444 27.259 -22.380 1.00 75.12 415 ASP A C 1
ATOM 3024 O O . ASP A 1 415 ? 5.043 26.168 -22.771 1.00 75.12 415 ASP A O 1
ATOM 3028 N N . ALA A 1 416 ? 5.406 27.609 -21.087 1.00 63.09 416 ALA A N 1
ATOM 3029 C CA . ALA A 1 416 ? 5.079 26.698 -19.972 1.00 63.09 416 ALA A CA 1
ATOM 3030 C C . ALA A 1 416 ? 3.594 26.623 -19.577 1.00 63.09 416 ALA A C 1
ATOM 3032 O O . ALA A 1 416 ? 3.242 25.973 -18.599 1.00 63.09 416 ALA A O 1
ATOM 3033 N N . THR A 1 417 ? 2.725 27.404 -20.213 1.00 57.44 417 THR A N 1
ATOM 3034 C CA . THR A 1 417 ? 1.430 27.784 -19.632 1.00 57.44 417 THR A CA 1
ATOM 3035 C C . THR A 1 417 ? 0.272 27.017 -20.248 1.00 57.44 417 THR A C 1
ATOM 3037 O O . THR A 1 417 ? -0.532 27.571 -20.994 1.00 57.44 417 THR A O 1
ATOM 3040 N N . ASP A 1 418 ? 0.156 25.738 -19.901 1.00 67.50 418 ASP A N 1
ATOM 3041 C CA . ASP A 1 418 ? -0.987 24.914 -20.312 1.00 67.50 418 ASP A CA 1
ATOM 3042 C C . ASP A 1 418 ? -1.598 24.041 -19.193 1.00 67.50 418 ASP A C 1
ATOM 3044 O O . ASP A 1 418 ? -2.531 23.278 -19.458 1.00 67.50 418 ASP A O 1
ATOM 3048 N N . GLY A 1 419 ? -1.153 24.217 -17.940 1.00 73.62 419 GLY A N 1
ATOM 3049 C CA . GLY A 1 419 ? -1.741 23.564 -16.761 1.00 73.62 419 GLY A CA 1
ATOM 3050 C C . GLY A 1 419 ? -1.497 22.055 -16.704 1.00 73.62 419 GLY A C 1
ATOM 3051 O O . GLY A 1 419 ? -2.351 21.305 -16.227 1.00 73.62 419 GLY A O 1
ATOM 3052 N N . ALA A 1 420 ? -0.377 21.595 -17.259 1.00 80.12 420 ALA A N 1
ATOM 3053 C CA . ALA A 1 420 ? 0.102 20.233 -17.115 1.00 80.12 420 ALA A CA 1
ATOM 3054 C C . ALA A 1 420 ? 1.596 20.229 -16.789 1.00 80.12 420 ALA A C 1
ATOM 3056 O O . ALA A 1 420 ? 2.331 21.135 -17.166 1.00 80.12 420 ALA A O 1
ATOM 3057 N N . THR A 1 421 ? 2.041 19.177 -16.110 1.00 85.75 421 THR A N 1
ATOM 3058 C CA . THR A 1 421 ? 3.460 18.900 -15.900 1.00 85.75 421 THR A CA 1
ATOM 3059 C C . THR A 1 421 ? 3.946 17.918 -16.965 1.00 85.75 421 THR A C 1
ATOM 3061 O O . THR A 1 421 ? 3.504 16.763 -16.994 1.00 85.75 421 THR A O 1
ATOM 3064 N N . ASP A 1 422 ? 4.883 18.352 -17.810 1.00 88.00 422 ASP A N 1
ATOM 3065 C CA . ASP A 1 422 ? 5.507 17.519 -18.840 1.00 88.00 422 ASP A CA 1
ATOM 3066 C C . ASP A 1 422 ? 6.875 16.975 -18.373 1.00 88.00 422 ASP A C 1
ATOM 3068 O O . ASP A 1 422 ? 7.838 17.705 -18.120 1.00 88.00 422 ASP A O 1
ATOM 3072 N N . ILE A 1 423 ? 6.972 15.652 -18.242 1.00 89.38 423 ILE A N 1
ATOM 3073 C CA . ILE A 1 423 ? 8.126 14.923 -17.706 1.00 89.38 423 ILE A CA 1
ATOM 3074 C C . ILE A 1 423 ? 8.829 14.171 -18.837 1.00 89.38 423 ILE A C 1
ATOM 3076 O O . ILE A 1 423 ? 8.245 13.291 -19.472 1.00 89.38 423 ILE A O 1
ATOM 3080 N N . LEU A 1 424 ? 10.121 14.430 -19.033 1.00 90.94 424 LEU A N 1
ATOM 3081 C CA . LEU A 1 424 ? 10.975 13.599 -19.875 1.00 90.94 424 LEU A CA 1
ATOM 3082 C C . LEU A 1 424 ? 11.580 12.463 -19.045 1.00 90.94 424 LEU A C 1
ATOM 3084 O O . LEU A 1 424 ? 12.458 12.693 -18.210 1.00 90.94 424 LEU A O 1
ATOM 3088 N N . LEU A 1 425 ? 11.120 11.239 -19.300 1.00 89.81 425 LEU A N 1
ATOM 3089 C CA . LEU A 1 425 ? 11.635 10.019 -18.690 1.00 89.81 425 LEU A CA 1
ATOM 3090 C C . LEU A 1 425 ? 12.575 9.296 -19.661 1.00 89.81 425 LEU A C 1
ATOM 3092 O O . LEU A 1 425 ? 12.205 8.941 -20.784 1.00 89.81 425 LEU A O 1
ATOM 3096 N N . VAL A 1 426 ? 13.799 9.058 -19.200 1.00 88.56 426 VAL A N 1
ATOM 3097 C CA . VAL A 1 426 ? 14.897 8.520 -20.001 1.00 88.56 426 VAL A CA 1
ATOM 3098 C C . VAL A 1 426 ? 15.436 7.248 -19.358 1.00 88.56 426 VAL A C 1
ATOM 3100 O O . VAL A 1 426 ? 15.848 7.256 -18.205 1.00 88.56 426 VAL A O 1
ATOM 3103 N N . GLY A 1 427 ? 15.466 6.149 -20.105 1.00 86.38 427 GLY A N 1
ATOM 3104 C CA . GLY A 1 427 ? 16.198 4.940 -19.723 1.00 86.38 427 GLY A CA 1
ATOM 3105 C C . GLY A 1 427 ? 17.576 4.935 -20.376 1.00 86.38 427 GLY A C 1
ATOM 3106 O O . GLY A 1 427 ? 17.656 5.048 -21.602 1.00 86.38 427 GLY A O 1
ATOM 3107 N N . SER A 1 428 ? 18.650 4.794 -19.599 1.00 81.25 428 SER A N 1
ATOM 3108 C CA . SER A 1 428 ? 20.022 4.709 -20.118 1.00 81.25 428 SER A CA 1
ATOM 3109 C C . SER A 1 428 ? 20.653 3.333 -19.880 1.00 81.25 428 SER A C 1
ATOM 3111 O O . SER A 1 428 ? 20.471 2.711 -18.833 1.00 81.25 428 SER A O 1
ATOM 3113 N N . ASP A 1 429 ? 21.460 2.866 -20.840 1.00 76.12 429 ASP A N 1
ATOM 3114 C CA . ASP A 1 429 ? 22.290 1.650 -20.714 1.00 76.12 429 ASP A CA 1
ATOM 3115 C C . ASP A 1 429 ? 23.557 1.918 -19.874 1.00 76.12 429 ASP A C 1
ATOM 3117 O O . ASP A 1 429 ? 24.575 1.232 -20.015 1.00 76.12 429 ASP A O 1
ATOM 3121 N N . SER A 1 430 ? 23.536 2.957 -19.028 1.00 77.38 430 SER A N 1
ATOM 3122 C CA . SER A 1 430 ? 24.684 3.309 -18.206 1.00 77.38 430 SER A CA 1
ATOM 3123 C C . SER A 1 430 ? 24.979 2.192 -17.208 1.00 77.38 430 SER A C 1
ATOM 3125 O O . SER A 1 430 ? 24.104 1.708 -16.484 1.00 77.38 430 SER A O 1
ATOM 3127 N N . ARG A 1 431 ? 26.252 1.798 -17.165 1.00 80.62 431 ARG A N 1
ATOM 3128 C CA . ARG A 1 431 ? 26.810 0.804 -16.236 1.00 80.62 431 ARG A CA 1
ATOM 3129 C C . ARG A 1 431 ? 27.555 1.478 -15.095 1.00 80.62 431 ARG A C 1
ATOM 3131 O O . ARG A 1 431 ? 28.527 0.935 -14.567 1.00 80.62 431 ARG A O 1
ATOM 3138 N N . THR A 1 432 ? 27.097 2.670 -14.745 1.00 74.75 432 THR A N 1
ATOM 3139 C CA . THR A 1 432 ? 27.510 3.407 -13.562 1.00 74.75 432 THR A CA 1
ATOM 3140 C C . THR A 1 432 ? 26.334 3.548 -12.608 1.00 74.75 432 THR A C 1
ATOM 3142 O O . THR A 1 432 ? 25.178 3.525 -13.032 1.00 74.75 432 THR A O 1
ATOM 3145 N N . ASP A 1 433 ? 26.615 3.727 -11.326 1.00 70.38 433 ASP A N 1
ATOM 3146 C CA . ASP A 1 433 ? 25.621 4.178 -10.357 1.00 70.38 433 ASP A CA 1
ATOM 3147 C C . ASP A 1 433 ? 25.196 5.642 -10.615 1.00 70.38 433 ASP A C 1
ATOM 3149 O O . ASP A 1 433 ? 25.662 6.300 -11.554 1.00 70.38 433 ASP A O 1
ATOM 3153 N N . THR A 1 434 ? 24.288 6.159 -9.784 1.00 67.25 434 THR A N 1
ATOM 3154 C CA . THR A 1 434 ? 23.789 7.546 -9.845 1.00 67.25 434 THR A CA 1
ATOM 3155 C C . THR A 1 434 ? 24.875 8.599 -9.598 1.00 67.25 434 THR A C 1
ATOM 3157 O O . THR A 1 434 ? 24.690 9.764 -9.950 1.00 67.25 434 THR A O 1
ATOM 3160 N N . ASN A 1 435 ? 26.020 8.195 -9.042 1.00 67.44 435 ASN A N 1
ATOM 3161 C CA . ASN A 1 435 ? 27.176 9.046 -8.777 1.00 67.44 435 ASN A CA 1
ATOM 3162 C C . ASN A 1 435 ? 28.202 9.031 -9.923 1.00 67.44 435 ASN A C 1
ATOM 3164 O O . ASN A 1 435 ? 29.181 9.777 -9.877 1.00 67.44 435 ASN A O 1
ATOM 3168 N N . GLY A 1 436 ? 27.967 8.233 -10.971 1.00 70.38 436 GLY A N 1
ATOM 3169 C CA . GLY A 1 436 ? 28.883 8.071 -12.100 1.00 70.38 436 GLY A CA 1
ATOM 3170 C C . GLY A 1 436 ? 30.008 7.066 -11.836 1.00 70.38 436 GLY A C 1
ATOM 3171 O O . GLY A 1 436 ? 30.938 6.963 -12.638 1.00 70.38 436 GLY A O 1
ATOM 3172 N N . THR A 1 437 ? 29.936 6.302 -10.743 1.00 75.12 437 THR A N 1
ATOM 3173 C CA . THR A 1 437 ? 30.902 5.246 -10.415 1.00 75.12 437 THR A CA 1
ATOM 3174 C C . THR A 1 437 ? 30.576 3.979 -11.204 1.00 75.12 437 THR A C 1
ATOM 3176 O O . THR A 1 437 ? 29.420 3.560 -11.198 1.00 75.12 437 THR A O 1
ATOM 3179 N N . PRO A 1 438 ? 31.546 3.317 -11.861 1.00 78.25 438 PRO A N 1
ATOM 3180 C CA . PRO A 1 438 ? 31.305 2.044 -12.539 1.00 78.25 438 PRO A CA 1
ATOM 3181 C C . PRO A 1 438 ? 30.723 0.971 -11.606 1.00 78.25 438 PRO A C 1
ATOM 3183 O O . PRO A 1 438 ? 31.190 0.796 -10.481 1.00 78.25 438 PRO A O 1
ATOM 3186 N N . LEU A 1 439 ? 29.724 0.230 -12.091 1.00 80.94 439 LEU A N 1
ATOM 3187 C CA . LEU A 1 439 ? 29.130 -0.902 -11.378 1.00 80.94 439 LEU A CA 1
ATOM 3188 C C . LEU A 1 439 ? 30.145 -2.044 -11.220 1.00 80.94 439 LEU A C 1
ATOM 3190 O O . LEU A 1 439 ? 30.965 -2.285 -12.110 1.00 80.94 439 LEU A O 1
ATOM 3194 N N . SER A 1 440 ? 30.051 -2.767 -10.101 1.00 83.69 440 SER A N 1
ATOM 3195 C CA . SER A 1 440 ? 30.889 -3.937 -9.828 1.00 83.69 440 SER A CA 1
ATOM 3196 C C . SER A 1 440 ? 30.554 -5.114 -10.747 1.00 83.69 440 SER A C 1
ATOM 3198 O O . SER A 1 440 ? 29.416 -5.267 -11.196 1.00 83.69 440 SER A O 1
ATOM 3200 N N . ASP A 1 441 ? 31.526 -5.999 -10.970 1.00 81.25 441 ASP A N 1
ATOM 3201 C CA . ASP A 1 441 ? 31.359 -7.190 -11.816 1.00 81.25 441 ASP A CA 1
ATOM 3202 C C . ASP A 1 441 ? 30.225 -8.110 -11.338 1.00 81.25 441 ASP A C 1
ATOM 3204 O O . ASP A 1 441 ? 29.554 -8.757 -12.140 1.00 81.25 441 ASP A O 1
ATOM 3208 N N . ASP A 1 442 ? 29.963 -8.147 -10.032 1.00 77.75 442 ASP A N 1
ATOM 3209 C CA . ASP A 1 442 ? 28.861 -8.916 -9.451 1.00 77.75 442 ASP A CA 1
ATOM 3210 C C . ASP A 1 442 ? 27.500 -8.361 -9.878 1.00 77.75 442 ASP A C 1
ATOM 3212 O O . ASP A 1 442 ? 26.620 -9.123 -10.286 1.00 77.75 442 ASP A O 1
ATOM 3216 N N . VAL A 1 443 ? 27.346 -7.033 -9.844 1.00 79.12 443 VAL A N 1
ATOM 3217 C CA . VAL A 1 443 ? 26.129 -6.352 -10.299 1.00 79.12 443 VAL A CA 1
ATOM 3218 C C . VAL A 1 443 ? 25.979 -6.515 -11.810 1.00 79.12 443 VAL A C 1
ATOM 3220 O O . VAL A 1 443 ? 24.903 -6.857 -12.285 1.00 79.12 443 VAL A O 1
ATOM 3223 N N . LEU A 1 444 ? 27.055 -6.375 -12.583 1.00 79.62 444 LEU A N 1
ATOM 3224 C CA . LEU A 1 444 ? 27.024 -6.563 -14.038 1.00 79.62 444 LEU A CA 1
ATOM 3225 C C . LEU A 1 444 ? 26.618 -7.985 -14.449 1.00 79.62 444 LEU A C 1
ATOM 3227 O O . LEU A 1 444 ? 25.807 -8.151 -15.362 1.00 79.62 444 LEU A O 1
ATOM 3231 N N . ARG A 1 445 ? 27.098 -9.011 -13.729 1.00 80.25 445 ARG A N 1
ATOM 3232 C CA . ARG A 1 445 ? 26.666 -10.404 -13.926 1.00 80.25 445 ARG A CA 1
ATOM 3233 C C . ARG A 1 445 ? 25.181 -10.590 -13.633 1.00 80.25 445 ARG A C 1
ATOM 3235 O O . ARG A 1 445 ? 24.507 -11.283 -14.392 1.00 80.25 445 ARG A O 1
ATOM 3242 N N . GLN A 1 446 ? 24.656 -9.957 -12.582 1.00 77.31 446 GLN A N 1
ATOM 3243 C CA . GLN A 1 446 ? 23.215 -9.966 -12.298 1.00 77.31 446 GLN A CA 1
ATOM 3244 C C . GLN A 1 446 ? 22.411 -9.263 -13.398 1.00 77.31 446 GLN A C 1
ATOM 3246 O O . GLN A 1 446 ? 21.358 -9.751 -13.795 1.00 77.31 446 GLN A O 1
ATOM 3251 N N . LEU A 1 447 ? 22.939 -8.165 -13.942 1.00 76.56 447 LEU A N 1
ATOM 3252 C CA . LEU A 1 447 ? 22.361 -7.424 -15.066 1.00 76.56 447 LEU A CA 1
ATOM 3253 C C . LEU A 1 447 ? 22.588 -8.100 -16.432 1.00 76.56 447 LEU A C 1
ATOM 3255 O O . LEU A 1 447 ? 22.169 -7.554 -17.456 1.00 76.56 447 LEU A O 1
ATOM 3259 N N . ARG A 1 448 ? 23.251 -9.269 -16.455 1.00 78.88 448 ARG A N 1
ATOM 3260 C CA . ARG A 1 448 ? 23.590 -10.047 -17.658 1.00 78.88 448 ARG A CA 1
ATOM 3261 C C . ARG A 1 448 ? 24.294 -9.190 -18.721 1.00 78.88 448 ARG A C 1
ATOM 3263 O O . ARG A 1 448 ? 23.979 -9.265 -19.904 1.00 78.88 448 ARG A O 1
ATOM 3270 N N . THR A 1 449 ? 25.220 -8.329 -18.297 1.00 70.06 449 THR A N 1
ATOM 3271 C CA . THR A 1 449 ? 25.958 -7.418 -19.184 1.00 70.06 449 THR A CA 1
ATOM 3272 C C . THR A 1 449 ? 27.428 -7.300 -18.779 1.00 70.06 449 THR A C 1
ATOM 3274 O O . THR A 1 449 ? 27.792 -7.609 -17.654 1.00 70.06 449 THR A O 1
ATOM 3277 N N . GLU A 1 450 ? 28.272 -6.804 -19.686 1.00 66.75 450 GLU A N 1
ATOM 3278 C CA . GLU A 1 450 ? 29.691 -6.499 -19.436 1.00 66.75 450 GLU A CA 1
ATOM 3279 C C . GLU A 1 450 ? 29.950 -4.987 -19.487 1.00 66.75 450 GLU A C 1
ATOM 3281 O O . GLU A 1 450 ? 29.126 -4.262 -20.047 1.00 66.75 450 GLU A O 1
ATOM 3286 N N . GLN A 1 451 ? 31.065 -4.503 -18.923 1.00 67.88 451 GLN A N 1
ATOM 3287 C CA . GLN A 1 451 ? 31.464 -3.092 -19.040 1.00 67.88 451 GLN A CA 1
ATOM 3288 C C . GLN A 1 451 ? 31.736 -2.714 -20.503 1.00 67.88 451 GLN A C 1
ATOM 3290 O O . GLN A 1 451 ? 32.439 -3.424 -21.217 1.00 67.88 451 GLN A O 1
ATOM 3295 N N . SER A 1 452 ? 31.226 -1.560 -20.937 1.00 61.28 452 SER A N 1
ATOM 3296 C CA . SER A 1 452 ? 31.474 -1.017 -22.275 1.00 61.28 452 SER A CA 1
ATOM 3297 C C . SER A 1 452 ? 31.580 0.509 -22.219 1.00 61.28 452 SER A C 1
ATOM 3299 O O . SER A 1 452 ? 30.813 1.137 -21.489 1.00 61.28 452 SER A O 1
ATOM 3301 N N . PRO A 1 453 ? 32.492 1.135 -22.986 1.00 54.56 453 PRO A N 1
ATOM 3302 C CA . PRO A 1 453 ? 32.546 2.587 -23.103 1.00 54.56 453 PRO A CA 1
ATOM 3303 C C . PRO A 1 453 ? 31.346 3.125 -23.904 1.00 54.56 453 PRO A C 1
ATOM 3305 O O . PRO A 1 453 ? 31.045 2.626 -24.989 1.00 54.56 453 PRO A O 1
ATOM 3308 N N . GLY A 1 454 ? 30.699 4.170 -23.378 1.00 58.78 454 GLY A N 1
ATOM 3309 C CA . GLY A 1 454 ? 29.552 4.859 -23.994 1.00 58.78 454 GLY A CA 1
ATOM 3310 C C . GLY A 1 454 ? 28.231 4.609 -23.262 1.00 58.78 454 GLY A C 1
ATOM 3311 O O . GLY A 1 454 ? 28.039 3.549 -22.670 1.00 58.78 454 GLY A O 1
ATOM 3312 N N . SER A 1 455 ? 27.329 5.591 -23.292 1.00 63.03 455 SER A N 1
ATOM 3313 C CA . SER A 1 455 ? 25.992 5.506 -22.701 1.00 63.03 455 SER A CA 1
ATOM 3314 C C . SER A 1 455 ? 24.956 5.776 -23.785 1.00 63.03 455 SER A C 1
ATOM 3316 O O . SER A 1 455 ? 24.812 6.897 -24.271 1.00 63.03 455 SER A O 1
ATOM 3318 N N . ASN A 1 456 ? 24.220 4.737 -24.186 1.00 68.69 456 ASN A N 1
ATOM 3319 C CA . ASN A 1 456 ? 23.110 4.920 -25.113 1.00 68.69 456 ASN A CA 1
ATOM 3320 C C . ASN A 1 456 ? 21.812 5.098 -24.328 1.00 68.69 456 ASN A C 1
ATOM 3322 O O . ASN A 1 456 ? 21.570 4.436 -23.316 1.00 68.69 456 ASN A O 1
ATOM 3326 N N . THR A 1 457 ? 20.947 5.952 -24.855 1.00 71.50 457 THR A N 1
ATOM 3327 C CA . THR A 1 457 ? 19.570 6.051 -24.394 1.00 71.50 457 THR A CA 1
ATOM 3328 C C . THR A 1 457 ? 18.750 4.907 -24.990 1.00 71.50 457 THR A C 1
ATOM 3330 O O . THR A 1 457 ? 18.585 4.816 -26.208 1.00 71.50 457 THR A O 1
ATOM 3333 N N . ASP A 1 458 ? 18.248 4.024 -24.132 1.00 71.62 458 ASP A N 1
ATOM 3334 C CA . ASP A 1 458 ? 17.464 2.847 -24.512 1.00 71.62 458 ASP A CA 1
ATOM 3335 C C . ASP A 1 458 ? 15.957 3.120 -24.521 1.00 71.62 458 ASP A C 1
ATOM 3337 O O . ASP A 1 458 ? 15.193 2.401 -25.165 1.00 71.62 458 ASP A O 1
ATOM 3341 N N . THR A 1 459 ? 15.497 4.149 -23.812 1.00 83.00 459 THR A N 1
ATOM 3342 C CA . THR A 1 459 ? 14.076 4.506 -23.739 1.00 83.00 459 THR A CA 1
ATOM 3343 C C . THR A 1 459 ? 13.929 6.014 -23.601 1.00 83.00 459 THR A C 1
ATOM 3345 O O . THR A 1 459 ? 14.608 6.618 -22.775 1.00 83.00 459 THR A O 1
ATOM 3348 N N . VAL A 1 460 ? 13.051 6.616 -24.404 1.00 89.19 460 VAL A N 1
ATOM 3349 C CA . VAL A 1 460 ? 12.698 8.039 -24.314 1.00 89.19 460 VAL A CA 1
ATOM 3350 C C . VAL A 1 460 ? 11.180 8.150 -24.301 1.00 89.19 460 VAL A C 1
ATOM 3352 O O . VAL A 1 460 ? 10.509 7.744 -25.254 1.00 89.19 460 VAL A O 1
ATOM 3355 N N . LEU A 1 461 ? 10.644 8.674 -23.205 1.00 90.25 461 LEU A N 1
ATOM 3356 C CA . LEU A 1 461 ? 9.214 8.825 -22.973 1.00 90.25 461 LEU A CA 1
ATOM 3357 C C . LEU A 1 461 ? 8.932 10.263 -22.550 1.00 90.25 461 LEU A C 1
ATOM 3359 O O . LEU A 1 461 ? 9.578 10.779 -21.642 1.00 90.25 461 LEU A O 1
ATOM 3363 N N . LEU A 1 462 ? 7.944 10.883 -23.182 1.00 90.94 462 LEU A N 1
ATOM 3364 C CA . LEU A 1 462 ? 7.369 12.139 -22.723 1.00 90.94 462 LEU A CA 1
ATOM 3365 C C . LEU A 1 462 ? 6.062 11.818 -21.996 1.00 90.94 462 LEU A C 1
ATOM 3367 O O . LEU A 1 462 ? 5.142 11.264 -22.596 1.00 90.94 462 LEU A O 1
ATOM 3371 N N . VAL A 1 463 ? 6.007 12.107 -20.700 1.00 89.69 463 VAL A N 1
ATOM 3372 C CA . VAL A 1 463 ? 4.858 11.834 -19.832 1.00 89.69 463 VAL A CA 1
ATOM 3373 C C . VAL A 1 463 ? 4.219 13.155 -19.447 1.00 89.69 463 VAL A C 1
ATOM 3375 O O . VAL A 1 463 ? 4.855 13.970 -18.793 1.00 89.69 463 VAL A O 1
ATOM 3378 N N . ARG A 1 464 ? 2.956 13.343 -19.809 1.00 88.19 464 ARG A N 1
ATOM 3379 C CA . ARG A 1 464 ? 2.179 14.525 -19.456 1.00 88.19 464 ARG A CA 1
ATOM 3380 C C . ARG A 1 464 ? 1.170 14.202 -18.374 1.00 88.19 464 ARG A C 1
ATOM 3382 O O . ARG A 1 464 ? 0.331 13.320 -18.572 1.00 88.19 464 ARG A O 1
ATOM 3389 N N . VAL A 1 465 ? 1.216 14.955 -17.281 1.00 84.56 465 VAL A N 1
ATOM 3390 C CA . VAL A 1 465 ? 0.282 14.849 -16.155 1.00 84.56 465 VAL A CA 1
ATOM 3391 C C . VAL A 1 465 ? -0.465 16.180 -16.009 1.00 84.56 465 VAL A C 1
ATOM 3393 O O . VAL A 1 465 ? 0.144 17.154 -15.577 1.00 84.56 465 VAL A O 1
ATOM 3396 N N . PRO A 1 466 ? -1.746 16.264 -16.413 1.00 81.69 466 PRO A N 1
ATOM 3397 C CA . PRO A 1 466 ? -2.561 17.469 -16.237 1.00 81.69 466 PRO A CA 1
ATOM 3398 C C . PRO A 1 466 ? -2.829 17.791 -14.759 1.00 81.69 466 PRO A C 1
ATOM 3400 O O . PRO A 1 466 ? -3.129 16.886 -13.982 1.00 81.69 466 PRO A O 1
ATOM 3403 N N . ASP A 1 467 ? -2.804 19.073 -14.388 1.00 74.88 467 ASP A N 1
ATOM 3404 C CA . ASP A 1 467 ? -3.028 19.522 -13.001 1.00 74.88 467 ASP A CA 1
ATOM 3405 C C . ASP A 1 467 ? -4.508 19.433 -12.575 1.00 74.88 467 ASP A C 1
ATOM 3407 O O . ASP A 1 467 ? -4.841 19.488 -11.394 1.00 74.88 467 ASP A O 1
ATOM 3411 N N . ASP A 1 468 ? -5.420 19.295 -13.537 1.00 67.81 468 ASP A N 1
ATOM 3412 C CA . ASP A 1 468 ? -6.870 19.276 -13.324 1.00 67.81 468 ASP A CA 1
ATOM 3413 C C . ASP A 1 468 ? -7.482 17.867 -13.286 1.00 67.81 468 ASP A C 1
ATOM 3415 O O . ASP A 1 468 ? -8.698 17.706 -13.408 1.00 67.81 468 ASP A O 1
ATOM 3419 N N . GLY A 1 469 ? -6.642 16.839 -13.133 1.00 62.16 469 GLY A N 1
ATOM 3420 C CA . GLY A 1 469 ? -7.077 15.445 -13.025 1.00 62.16 469 GLY A CA 1
ATOM 3421 C C . GLY A 1 469 ? -7.519 14.817 -14.351 1.00 62.16 469 GLY A C 1
ATOM 3422 O O . GLY A 1 469 ? -8.066 13.713 -14.359 1.00 62.16 469 GLY A O 1
ATOM 3423 N N . ARG A 1 470 ? -7.292 15.484 -15.493 1.00 67.81 470 ARG A N 1
ATOM 3424 C CA . ARG A 1 470 ? -7.461 14.870 -16.820 1.00 67.81 470 ARG A CA 1
ATOM 3425 C C . ARG A 1 470 ? -6.451 13.731 -17.043 1.00 67.81 470 ARG A C 1
ATOM 3427 O O . ARG A 1 470 ? -5.432 13.612 -16.371 1.00 67.81 470 ARG A O 1
ATOM 3434 N N . ARG A 1 471 ? -6.744 12.882 -18.034 1.00 75.56 471 ARG A N 1
ATOM 3435 C CA . ARG A 1 471 ? -5.967 11.671 -18.357 1.00 75.56 471 ARG A CA 1
ATOM 3436 C C . ARG A 1 471 ? -4.481 11.957 -18.586 1.00 75.56 471 ARG A C 1
ATOM 3438 O O . ARG A 1 471 ? -4.130 12.842 -19.364 1.00 75.56 471 ARG A O 1
ATOM 3445 N N . THR A 1 472 ? -3.628 11.134 -17.981 1.00 82.62 472 THR A N 1
ATOM 3446 C CA . THR A 1 472 ? -2.178 11.142 -18.210 1.00 82.62 472 THR A CA 1
ATOM 3447 C C . THR A 1 472 ? -1.868 10.598 -19.601 1.00 82.62 472 THR A C 1
ATOM 3449 O O . THR A 1 472 ? -2.433 9.589 -20.030 1.00 82.62 472 THR A O 1
ATOM 3452 N N . VAL A 1 473 ? -0.950 11.243 -20.317 1.00 86.69 473 VAL A N 1
ATOM 3453 C CA . VAL A 1 473 ? -0.536 10.821 -21.661 1.00 86.69 473 VAL A CA 1
ATOM 3454 C C . VAL A 1 473 ? 0.934 10.435 -21.641 1.00 86.69 473 VAL A C 1
ATOM 3456 O O . VAL A 1 473 ? 1.772 11.190 -21.163 1.00 86.69 473 VAL A O 1
ATOM 3459 N N . VAL A 1 474 ? 1.261 9.265 -22.183 1.00 88.12 474 VAL A N 1
ATOM 3460 C CA . VAL A 1 474 ? 2.636 8.779 -22.327 1.00 88.12 474 VAL A CA 1
ATOM 3461 C C . VAL A 1 474 ? 2.951 8.643 -23.810 1.00 88.12 474 VAL A C 1
ATOM 3463 O O . VAL A 1 474 ? 2.377 7.803 -24.505 1.00 88.12 474 VAL A O 1
ATOM 3466 N N . VAL A 1 475 ? 3.882 9.454 -24.304 1.00 89.81 475 VAL A N 1
ATOM 3467 C CA . VAL A 1 475 ? 4.338 9.447 -25.695 1.00 89.81 475 VAL A CA 1
ATOM 3468 C C . VAL A 1 475 ? 5.713 8.792 -25.784 1.00 89.81 475 VAL A C 1
ATOM 3470 O O . VAL A 1 475 ? 6.704 9.312 -25.275 1.00 89.81 475 VAL A O 1
ATOM 3473 N N . SER A 1 476 ? 5.792 7.653 -26.468 1.00 89.50 476 SER A N 1
ATOM 3474 C CA . SER A 1 476 ? 7.048 6.962 -26.756 1.00 89.50 476 SER A CA 1
ATOM 3475 C C . SER A 1 476 ? 7.761 7.566 -27.964 1.00 89.50 476 SER A C 1
ATOM 3477 O O . SER A 1 476 ? 7.168 7.722 -29.037 1.00 89.50 476 SER A O 1
ATOM 3479 N N . ILE A 1 477 ? 9.054 7.850 -27.803 1.00 90.44 477 ILE A N 1
ATOM 3480 C CA . ILE A 1 477 ? 9.935 8.369 -28.851 1.00 90.44 477 ILE A CA 1
ATOM 3481 C C . ILE A 1 477 ? 10.958 7.276 -29.201 1.00 90.44 477 ILE A C 1
ATOM 3483 O O . ILE A 1 477 ? 11.831 6.976 -28.383 1.00 90.44 477 ILE A O 1
ATOM 3487 N N . PRO A 1 478 ? 10.878 6.652 -30.394 1.00 86.88 478 PRO A N 1
ATOM 3488 C CA . PRO A 1 478 ? 11.842 5.636 -30.797 1.00 86.88 478 PRO A CA 1
ATOM 3489 C C . PRO A 1 478 ? 13.259 6.218 -30.846 1.00 86.88 478 PRO A C 1
ATOM 3491 O O . PRO A 1 478 ? 13.507 7.246 -31.477 1.00 86.88 478 PRO A O 1
ATOM 3494 N N . ARG A 1 479 ? 14.219 5.531 -30.227 1.00 85.31 479 ARG A N 1
ATOM 3495 C CA . ARG A 1 479 ? 15.618 5.987 -30.111 1.00 85.31 479 ARG A CA 1
ATOM 3496 C C . ARG A 1 479 ? 16.380 6.021 -31.443 1.00 85.31 479 ARG A C 1
ATOM 3498 O O . ARG A 1 479 ? 17.433 6.650 -31.545 1.00 85.31 479 ARG A O 1
ATOM 3505 N N . ASP A 1 480 ? 15.852 5.350 -32.461 1.00 85.06 480 ASP A N 1
ATOM 3506 C CA . ASP A 1 480 ? 16.434 5.300 -33.804 1.00 85.06 480 ASP A CA 1
ATOM 3507 C C . ASP A 1 480 ? 15.908 6.411 -34.716 1.00 85.06 480 ASP A C 1
ATOM 3509 O O . ASP A 1 480 ? 16.309 6.490 -35.874 1.00 85.06 480 ASP A O 1
ATOM 3513 N N . VAL A 1 481 ? 15.041 7.293 -34.211 1.00 88.75 481 VAL A N 1
ATOM 3514 C CA . VAL A 1 481 ? 14.546 8.446 -34.966 1.00 88.75 481 VAL A CA 1
ATOM 3515 C C . VAL A 1 481 ? 15.674 9.405 -35.319 1.00 88.75 481 VAL A C 1
ATOM 3517 O O . VAL A 1 481 ? 16.535 9.717 -34.493 1.00 88.75 481 VAL A O 1
ATOM 3520 N N . ARG A 1 482 ? 15.649 9.886 -36.565 1.00 90.75 482 ARG A N 1
ATOM 3521 C CA . ARG A 1 482 ? 16.551 10.927 -37.052 1.00 90.75 482 ARG A CA 1
ATOM 3522 C C . ARG A 1 482 ? 16.232 12.271 -36.411 1.00 90.75 482 ARG A C 1
ATOM 3524 O O . ARG A 1 482 ? 15.133 12.789 -36.567 1.00 90.75 482 ARG A O 1
ATOM 3531 N N . VAL A 1 483 ? 17.231 12.865 -35.778 1.00 92.19 483 VAL A N 1
ATOM 3532 C CA . VAL A 1 483 ? 17.161 14.184 -35.148 1.00 92.19 483 VAL A CA 1
ATOM 3533 C C . VAL A 1 483 ? 18.372 15.026 -35.529 1.00 92.19 483 VAL A C 1
ATOM 3535 O O . VAL A 1 483 ? 19.365 14.513 -36.057 1.00 92.19 483 VAL A O 1
ATOM 3538 N N . THR A 1 484 ? 18.285 16.329 -35.283 1.00 90.25 484 THR A N 1
ATOM 3539 C CA . THR A 1 484 ? 19.427 17.238 -35.407 1.00 90.25 484 THR A CA 1
ATOM 3540 C C . THR A 1 484 ? 20.414 16.961 -34.280 1.00 90.25 484 THR A C 1
ATOM 3542 O O . THR A 1 484 ? 20.021 16.841 -33.123 1.00 90.25 484 THR A O 1
ATOM 3545 N N . MET A 1 485 ? 21.698 16.840 -34.611 1.00 89.00 485 MET A N 1
ATOM 3546 C CA . MET A 1 485 ? 22.737 16.565 -33.619 1.00 89.00 485 MET A CA 1
ATOM 3547 C C . MET A 1 485 ? 23.297 17.875 -33.036 1.00 89.00 485 MET A C 1
ATOM 3549 O O . MET A 1 485 ? 23.442 18.847 -33.780 1.00 89.00 485 MET A O 1
ATOM 3553 N N . PRO A 1 486 ? 23.717 17.901 -31.756 1.00 82.50 486 PRO A N 1
ATOM 3554 C CA . PRO A 1 486 ? 24.302 19.086 -31.112 1.00 82.50 486 PRO A CA 1
ATOM 3555 C C . PRO A 1 486 ? 25.542 19.645 -31.828 1.00 82.50 486 PRO A C 1
ATOM 3557 O O . PRO A 1 486 ? 25.740 20.854 -31.888 1.00 82.50 486 PRO A O 1
ATOM 3560 N N . ALA A 1 487 ? 26.362 18.769 -32.416 1.00 78.56 487 ALA A N 1
ATOM 3561 C CA . ALA A 1 487 ? 27.544 19.142 -33.197 1.00 78.56 487 ALA A CA 1
ATOM 3562 C C . ALA A 1 487 ? 27.227 19.561 -34.653 1.00 78.56 487 ALA A C 1
ATOM 3564 O O . ALA A 1 487 ? 28.145 19.810 -35.436 1.00 78.56 487 ALA A O 1
ATOM 3565 N N . GLY A 1 488 ? 25.944 19.632 -35.027 1.00 81.94 488 GLY A N 1
ATOM 3566 C CA . GLY A 1 488 ? 25.472 19.861 -36.393 1.00 81.94 488 GLY A CA 1
ATOM 3567 C C . GLY A 1 488 ? 25.254 18.569 -37.190 1.00 81.94 488 GLY A C 1
ATOM 3568 O O . GLY A 1 488 ? 25.776 17.504 -36.864 1.00 81.94 488 GLY A O 1
ATOM 3569 N N . GLY A 1 489 ? 24.459 18.660 -38.260 1.00 86.12 489 GLY A N 1
ATOM 3570 C CA . GLY A 1 489 ? 24.042 17.502 -39.059 1.00 86.12 489 GLY A CA 1
ATOM 3571 C C . GLY A 1 489 ? 22.875 16.725 -38.438 1.00 86.12 489 GLY A C 1
ATOM 3572 O O . GLY A 1 489 ? 22.216 17.203 -37.515 1.00 86.12 489 GLY A O 1
ATOM 3573 N N . THR A 1 490 ? 22.596 15.530 -38.966 1.00 88.12 490 THR A N 1
ATOM 3574 C CA . THR A 1 490 ? 21.513 14.660 -38.471 1.00 88.12 490 THR A CA 1
ATOM 3575 C C . THR A 1 490 ? 22.043 13.285 -38.085 1.00 88.12 490 THR A C 1
ATOM 3577 O O . THR A 1 490 ? 23.005 12.799 -38.677 1.00 88.12 490 THR A O 1
ATOM 3580 N N . GLY A 1 491 ? 21.422 12.661 -37.090 1.00 88.94 491 GLY A N 1
ATOM 3581 C CA . GLY A 1 491 ? 21.810 11.353 -36.567 1.00 88.94 491 GLY A CA 1
ATOM 3582 C C . GLY A 1 491 ? 20.689 10.726 -35.737 1.00 88.94 491 GLY A C 1
ATOM 3583 O O . GLY A 1 491 ? 19.625 11.329 -35.600 1.00 88.94 491 GLY A O 1
ATOM 3584 N N . PRO A 1 492 ? 20.872 9.500 -35.221 1.00 89.12 492 PRO A N 1
ATOM 3585 C CA . PRO A 1 492 ? 19.860 8.855 -34.395 1.00 89.12 492 PRO A CA 1
ATOM 3586 C C . PRO A 1 492 ? 19.810 9.455 -32.987 1.00 89.12 492 PRO A C 1
ATOM 3588 O O . PRO A 1 492 ? 20.852 9.711 -32.376 1.00 89.12 492 PRO A O 1
ATOM 3591 N N . LEU A 1 493 ? 18.603 9.576 -32.435 1.00 89.62 493 LEU A N 1
ATOM 3592 C CA . LEU A 1 493 ? 18.357 10.109 -31.092 1.00 89.62 493 LEU A CA 1
ATOM 3593 C C . LEU A 1 493 ? 19.206 9.425 -30.005 1.00 89.62 493 LEU A C 1
ATOM 3595 O O . LEU A 1 493 ? 19.763 10.106 -29.147 1.00 89.62 493 LEU A O 1
ATOM 3599 N N . ARG A 1 494 ? 19.409 8.101 -30.088 1.00 88.00 494 ARG A N 1
ATOM 3600 C CA . ARG A 1 494 ? 20.234 7.318 -29.143 1.00 88.00 494 ARG A CA 1
ATOM 3601 C C . ARG A 1 494 ? 21.678 7.814 -28.988 1.00 88.00 494 ARG A C 1
ATOM 3603 O O . ARG A 1 494 ? 22.343 7.426 -28.033 1.00 88.00 494 ARG A O 1
ATOM 3610 N N . LYS A 1 495 ? 22.184 8.612 -29.938 1.00 88.38 495 LYS A N 1
ATOM 3611 C CA . LYS A 1 495 ? 23.551 9.158 -29.945 1.00 88.38 495 LYS A CA 1
ATOM 3612 C C . LYS A 1 495 ? 23.653 10.599 -29.457 1.00 88.38 495 LYS A C 1
ATOM 3614 O O . LYS A 1 495 ? 24.771 11.065 -29.256 1.00 88.38 495 LYS A O 1
ATOM 3619 N N . VAL A 1 496 ? 22.536 11.298 -29.256 1.00 90.38 496 VAL A N 1
ATOM 3620 C CA . VAL A 1 496 ? 22.535 12.720 -28.874 1.00 90.38 496 VAL A CA 1
ATOM 3621 C C . VAL A 1 496 ? 23.280 12.938 -27.561 1.00 90.38 496 VAL A C 1
ATOM 3623 O O . VAL A 1 496 ? 24.198 13.756 -27.523 1.00 90.38 496 VAL A O 1
ATOM 3626 N N . PHE A 1 497 ? 22.955 12.148 -26.533 1.00 87.75 497 PHE A N 1
ATOM 3627 C CA . PHE A 1 497 ? 23.585 12.232 -25.214 1.00 87.75 497 PHE A CA 1
ATOM 3628 C C . PHE A 1 497 ? 25.114 12.118 -25.302 1.00 87.75 497 PHE A C 1
ATOM 3630 O O . PHE A 1 497 ? 25.835 13.045 -24.937 1.00 87.75 497 PHE A O 1
ATOM 3637 N N . ASP A 1 498 ? 25.606 11.008 -25.858 1.00 84.75 498 ASP A N 1
ATOM 3638 C CA . ASP A 1 498 ? 27.041 10.740 -25.977 1.00 84.75 498 ASP A CA 1
ATOM 3639 C C . ASP A 1 498 ? 27.755 11.769 -26.869 1.00 84.75 498 ASP A C 1
ATOM 3641 O O . ASP A 1 498 ? 28.913 12.090 -26.619 1.00 84.75 498 ASP A O 1
ATOM 3645 N N . SER A 1 499 ? 27.080 12.309 -27.891 1.00 87.88 499 SER A N 1
ATOM 3646 C CA . SER A 1 499 ? 27.670 13.303 -28.798 1.00 87.88 499 SER A CA 1
ATOM 3647 C C . SER A 1 499 ? 27.881 14.677 -28.158 1.00 87.88 499 SER A C 1
ATOM 3649 O O . SER A 1 499 ? 28.803 15.392 -28.544 1.00 87.88 499 SER A O 1
ATOM 3651 N N . ALA A 1 500 ? 27.039 15.048 -27.190 1.00 87.00 500 ALA A N 1
ATOM 3652 C CA . ALA A 1 500 ? 27.148 16.304 -26.451 1.00 87.00 500 ALA A CA 1
ATOM 3653 C C . ALA A 1 500 ? 28.043 16.191 -25.210 1.00 87.00 500 ALA A C 1
ATOM 3655 O O . ALA A 1 500 ? 28.409 17.205 -24.615 1.00 87.00 500 ALA A O 1
ATOM 3656 N N . ARG A 1 501 ? 28.410 14.968 -24.817 1.00 85.00 501 ARG A N 1
ATOM 3657 C CA . ARG A 1 501 ? 29.259 14.713 -23.659 1.00 85.00 501 ARG A CA 1
ATOM 3658 C C . ARG A 1 501 ? 30.704 15.114 -23.963 1.00 85.00 501 ARG A C 1
ATOM 3660 O O . ARG A 1 501 ? 31.459 14.374 -24.587 1.00 85.00 501 ARG A O 1
ATOM 3667 N N . THR A 1 502 ? 31.096 16.299 -23.503 1.00 76.00 502 THR A N 1
ATOM 3668 C CA . THR A 1 502 ? 32.425 16.890 -23.752 1.00 76.00 502 THR A CA 1
ATOM 3669 C C . THR A 1 502 ? 33.558 16.206 -22.976 1.00 76.00 502 THR A C 1
ATOM 3671 O O . THR A 1 502 ? 34.704 16.232 -23.423 1.00 76.00 502 THR A O 1
ATOM 3674 N N . ALA A 1 503 ? 33.251 15.574 -21.837 1.00 75.25 503 ALA A N 1
ATOM 3675 C CA . ALA A 1 503 ? 34.181 14.823 -20.990 1.00 75.25 503 ALA A CA 1
ATOM 3676 C C . ALA A 1 503 ? 33.429 13.783 -20.126 1.00 75.25 503 ALA A C 1
ATOM 3678 O O . ALA A 1 503 ? 32.226 13.925 -19.915 1.00 75.25 503 ALA A O 1
ATOM 3679 N N . PRO A 1 504 ? 34.084 12.729 -19.606 1.00 69.81 504 PRO A N 1
ATOM 3680 C CA . PRO A 1 504 ? 33.466 11.839 -18.625 1.00 69.81 504 PRO A CA 1
ATOM 3681 C C . PRO A 1 504 ? 33.247 12.534 -17.271 1.00 69.81 504 PRO A C 1
ATOM 3683 O O . PRO A 1 504 ? 34.080 13.326 -16.834 1.00 69.81 504 PRO A O 1
ATOM 3686 N N . GLY A 1 505 ? 32.155 12.187 -16.584 1.00 71.50 505 GLY A N 1
ATOM 3687 C CA . GLY A 1 505 ? 31.801 12.722 -15.267 1.00 71.50 505 GLY A CA 1
ATOM 3688 C C . GLY A 1 505 ? 30.604 13.676 -15.304 1.00 71.50 505 GLY A C 1
ATOM 3689 O O . GLY A 1 505 ? 30.026 13.940 -16.357 1.00 71.50 505 GLY A O 1
ATOM 3690 N N . ARG A 1 506 ? 30.243 14.214 -14.131 1.00 73.31 506 ARG A N 1
ATOM 3691 C CA . ARG A 1 506 ? 28.972 14.934 -13.902 1.00 73.31 506 ARG A CA 1
ATOM 3692 C C . ARG A 1 506 ? 28.722 16.097 -14.868 1.00 73.31 506 ARG A C 1
ATOM 3694 O O . ARG A 1 506 ? 27.581 16.306 -15.260 1.00 73.31 506 ARG A O 1
ATOM 3701 N N . GLU A 1 507 ? 29.762 16.843 -15.240 1.00 77.38 507 GLU A N 1
ATOM 3702 C CA . GLU A 1 507 ? 29.647 18.008 -16.131 1.00 77.38 507 GLU A CA 1
ATOM 3703 C C . GLU A 1 507 ? 29.328 17.606 -17.578 1.00 77.38 507 GLU A C 1
ATOM 3705 O O . GLU A 1 507 ? 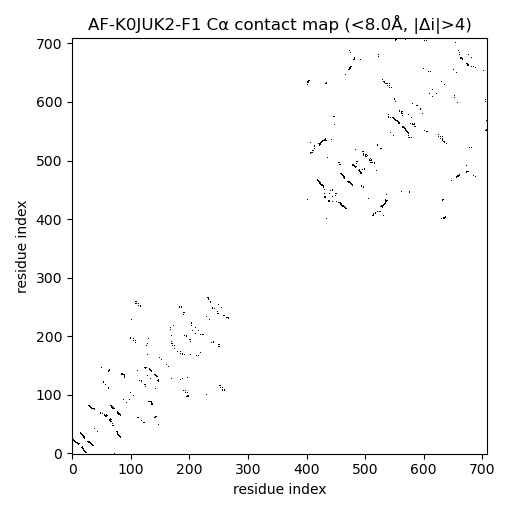28.442 18.185 -18.206 1.00 77.38 507 GLU A O 1
ATOM 3710 N N . GLY A 1 508 ? 29.991 16.570 -18.098 1.00 81.12 508 GLY A N 1
ATOM 3711 C CA . GLY A 1 508 ? 29.680 16.055 -19.427 1.00 81.12 508 GLY A CA 1
ATOM 3712 C C . GLY A 1 508 ? 28.328 15.348 -19.476 1.00 81.12 508 GLY A C 1
ATOM 3713 O O . GLY A 1 508 ? 27.609 15.491 -20.464 1.00 81.12 508 GLY A O 1
ATOM 3714 N N . ASP A 1 509 ? 27.953 14.635 -18.413 1.00 80.31 509 ASP A N 1
ATOM 3715 C CA . ASP A 1 509 ? 26.631 14.012 -18.316 1.00 80.31 509 ASP A CA 1
ATOM 3716 C C . ASP A 1 509 ? 25.524 15.079 -18.298 1.00 80.31 509 ASP A C 1
ATOM 3718 O O . ASP A 1 509 ? 24.506 14.921 -18.969 1.00 80.31 509 ASP A O 1
ATOM 3722 N N . LEU A 1 510 ? 25.740 16.210 -17.613 1.00 83.69 510 LEU A N 1
ATOM 3723 C CA . LEU A 1 510 ? 24.827 17.356 -17.640 1.00 83.69 510 LEU A CA 1
ATOM 3724 C C . LEU A 1 510 ? 24.678 17.934 -19.057 1.00 83.69 510 LEU A C 1
ATOM 3726 O O . LEU A 1 510 ? 23.556 18.186 -19.495 1.00 83.69 510 LEU A O 1
ATOM 3730 N N . ALA A 1 511 ? 25.780 18.101 -19.796 1.00 86.19 511 ALA A N 1
ATOM 3731 C CA . ALA A 1 511 ? 25.738 18.555 -21.189 1.00 86.19 511 ALA A CA 1
ATOM 3732 C C . ALA A 1 511 ? 24.960 17.577 -22.093 1.00 86.19 511 ALA A C 1
ATOM 3734 O O . ALA A 1 511 ? 24.133 18.003 -22.902 1.00 86.19 511 ALA A O 1
ATOM 3735 N N . GLY A 1 512 ? 25.162 16.268 -21.900 1.00 87.62 512 GLY A N 1
ATOM 3736 C CA . GLY A 1 512 ? 24.409 15.212 -22.579 1.00 87.62 512 GLY A CA 1
ATOM 3737 C C . GLY A 1 512 ? 22.904 15.271 -22.298 1.00 87.62 512 GLY A C 1
ATOM 3738 O O . GLY A 1 512 ? 22.099 15.198 -23.230 1.00 87.62 512 GLY A O 1
ATOM 3739 N N . ARG A 1 513 ? 22.510 15.463 -21.031 1.00 88.75 513 ARG A N 1
ATOM 3740 C CA . ARG A 1 513 ? 21.098 15.606 -20.621 1.00 88.75 513 ARG A CA 1
ATOM 3741 C C . ARG A 1 513 ? 20.450 16.846 -21.223 1.00 88.75 513 ARG A C 1
ATOM 3743 O O . ARG A 1 513 ? 19.370 16.733 -21.795 1.00 88.75 513 ARG A O 1
ATOM 3750 N N . LYS A 1 514 ? 21.125 18.000 -21.160 1.00 90.00 514 LYS A N 1
ATOM 3751 C CA . LYS A 1 514 ? 20.651 19.255 -21.769 1.00 90.00 514 LYS A CA 1
ATOM 3752 C C . LYS A 1 514 ? 20.399 19.094 -23.266 1.00 90.00 514 LYS A C 1
ATOM 3754 O O . LYS A 1 514 ? 19.337 19.463 -23.756 1.00 90.00 514 LYS A O 1
ATOM 3759 N N . ALA A 1 515 ? 21.345 18.487 -23.982 1.00 91.25 515 ALA A N 1
ATOM 3760 C CA . ALA A 1 515 ? 21.199 18.229 -25.410 1.00 91.25 515 ALA A CA 1
ATOM 3761 C C . ALA A 1 515 ? 20.002 17.319 -25.722 1.00 91.25 515 ALA A C 1
ATOM 3763 O O . ALA A 1 515 ? 19.275 17.562 -26.686 1.00 91.25 515 ALA A O 1
ATOM 3764 N N . LEU A 1 516 ? 19.774 16.289 -24.901 1.00 91.50 516 LEU A N 1
ATOM 3765 C CA . LEU A 1 516 ? 18.636 15.389 -25.063 1.00 91.50 516 LEU A CA 1
ATOM 3766 C C . LEU A 1 516 ? 17.301 16.104 -24.810 1.00 91.50 516 LEU A C 1
ATOM 3768 O O . LEU A 1 516 ? 16.403 15.994 -25.642 1.00 91.50 516 LEU A O 1
ATOM 3772 N N . VAL A 1 517 ? 17.192 16.870 -23.717 1.00 92.00 517 VAL A N 1
ATOM 3773 C CA . VAL A 1 517 ? 16.008 17.691 -23.404 1.00 92.00 517 VAL A CA 1
ATOM 3774 C C . VAL A 1 517 ? 15.709 18.637 -24.561 1.00 92.00 517 VAL A C 1
ATOM 3776 O O . VAL A 1 517 ? 14.610 18.604 -25.107 1.00 92.00 517 VAL A O 1
ATOM 3779 N N . GLN A 1 518 ? 16.703 19.412 -25.001 1.00 92.81 518 GLN A N 1
ATOM 3780 C CA . GLN A 1 518 ? 16.543 20.353 -26.107 1.00 92.81 518 GLN A CA 1
ATOM 3781 C C . GLN A 1 518 ? 16.055 19.653 -27.385 1.00 92.81 518 GLN A C 1
ATOM 3783 O O . GLN A 1 518 ? 15.085 20.092 -27.997 1.00 92.81 518 GLN A O 1
ATOM 3788 N N . THR A 1 519 ? 16.673 18.527 -27.752 1.00 93.44 519 THR A N 1
ATOM 3789 C CA . THR A 1 519 ? 16.307 17.773 -28.962 1.00 93.44 519 THR A CA 1
ATOM 3790 C C . THR A 1 519 ? 14.864 17.265 -28.906 1.00 93.44 519 THR A C 1
ATOM 3792 O O . THR A 1 519 ? 14.149 17.309 -29.908 1.00 93.44 519 THR A O 1
ATOM 3795 N N . VAL A 1 520 ? 14.411 16.788 -27.742 1.00 93.12 520 VAL A N 1
ATOM 3796 C CA . VAL A 1 520 ? 13.032 16.313 -27.562 1.00 93.12 520 VAL A CA 1
ATOM 3797 C C . VAL A 1 520 ? 12.035 17.470 -27.635 1.00 93.12 520 VAL A C 1
ATOM 3799 O O . VAL A 1 520 ? 11.010 17.326 -28.305 1.00 93.12 520 VAL A O 1
ATOM 3802 N N . GLN A 1 521 ? 12.338 18.621 -27.027 1.00 92.62 521 GLN A N 1
ATOM 3803 C CA . GLN A 1 521 ? 11.487 19.814 -27.126 1.00 92.62 521 GLN A CA 1
ATOM 3804 C C . GLN A 1 521 ? 11.373 20.307 -28.574 1.00 92.62 521 GLN A C 1
ATOM 3806 O O . GLN A 1 521 ? 10.277 20.596 -29.046 1.00 92.62 521 GLN A O 1
ATOM 3811 N N . GLU A 1 522 ? 12.481 20.346 -29.318 1.00 91.31 522 GLU A N 1
ATOM 3812 C CA . GLU A 1 522 ? 12.486 20.753 -30.729 1.00 91.31 522 GLU A CA 1
ATOM 3813 C C . GLU A 1 522 ? 11.687 19.785 -31.617 1.00 91.31 522 GLU A C 1
ATOM 3815 O O . GLU A 1 522 ? 10.959 20.214 -32.518 1.00 91.31 522 GLU A O 1
ATOM 3820 N N . LEU A 1 523 ? 11.791 18.478 -31.351 1.00 92.19 523 LEU A N 1
ATOM 3821 C CA . LEU A 1 523 ? 11.092 17.438 -32.106 1.00 92.19 523 LEU A CA 1
ATOM 3822 C C . LEU A 1 523 ? 9.582 17.422 -31.828 1.00 92.19 523 LEU A C 1
ATOM 3824 O O . LEU A 1 523 ? 8.785 17.261 -32.754 1.00 92.19 523 LEU A O 1
ATOM 3828 N N . THR A 1 524 ? 9.191 17.542 -30.558 1.00 91.94 524 THR A N 1
ATOM 3829 C CA . THR A 1 524 ? 7.798 17.372 -30.109 1.00 91.94 524 THR A CA 1
ATOM 3830 C C . THR A 1 524 ? 7.028 18.681 -30.011 1.00 91.94 524 THR A C 1
ATOM 3832 O O . THR A 1 524 ? 5.801 18.662 -30.071 1.00 91.94 524 THR A O 1
ATOM 3835 N N . GLY A 1 525 ? 7.725 19.813 -29.901 1.00 89.50 525 GLY A N 1
ATOM 3836 C CA . GLY A 1 525 ? 7.133 21.121 -29.625 1.00 89.50 525 GLY A CA 1
ATOM 3837 C C . GLY A 1 525 ? 6.623 21.287 -28.191 1.00 89.50 525 GLY A C 1
ATOM 3838 O O . GLY A 1 525 ? 6.042 22.326 -27.896 1.00 89.50 525 GLY A O 1
ATOM 3839 N N . VAL A 1 526 ? 6.826 20.294 -27.321 1.00 89.44 526 VAL A N 1
ATOM 3840 C CA . VAL A 1 526 ? 6.374 20.305 -25.926 1.00 89.44 526 VAL A CA 1
ATOM 3841 C C . VAL A 1 526 ? 7.532 20.739 -25.040 1.00 89.44 526 VAL A C 1
ATOM 3843 O O . VAL A 1 526 ? 8.666 20.300 -25.241 1.00 89.44 526 VAL A O 1
ATOM 3846 N N . ARG A 1 527 ? 7.261 21.621 -24.078 1.00 89.94 527 ARG A N 1
ATOM 3847 C CA . ARG A 1 527 ? 8.234 22.005 -23.055 1.00 89.94 527 ARG A CA 1
ATOM 3848 C C . ARG A 1 527 ? 8.446 20.836 -22.096 1.00 89.94 527 ARG A C 1
ATOM 3850 O O . ARG A 1 527 ? 7.509 20.129 -21.771 1.00 89.94 527 ARG A O 1
ATOM 3857 N N . VAL A 1 528 ? 9.673 20.629 -21.637 1.00 90.06 528 VAL A N 1
ATOM 3858 C CA . VAL A 1 528 ? 9.957 19.667 -20.571 1.00 90.06 528 VAL A CA 1
ATOM 3859 C C . VAL A 1 528 ? 10.068 20.438 -19.261 1.00 90.06 528 VAL A C 1
ATOM 3861 O O . VAL A 1 528 ? 10.998 21.221 -19.075 1.00 90.06 528 VAL A O 1
ATOM 3864 N N . ASP A 1 529 ? 9.136 20.204 -18.343 1.00 86.12 529 ASP A N 1
ATOM 3865 C CA . ASP A 1 529 ? 9.128 20.829 -17.016 1.00 86.12 529 ASP A CA 1
ATOM 3866 C C . ASP A 1 529 ? 9.906 20.017 -15.989 1.00 86.12 529 ASP A C 1
ATOM 3868 O O . ASP A 1 529 ? 10.337 20.550 -14.967 1.00 86.12 529 ASP A O 1
ATOM 3872 N N . ARG A 1 530 ? 10.064 18.713 -16.234 1.00 87.69 530 ARG A N 1
ATOM 3873 C CA . ARG A 1 530 ? 10.724 17.772 -15.327 1.00 87.69 530 ARG A CA 1
ATOM 3874 C C . ARG A 1 530 ? 11.557 16.760 -16.097 1.00 87.69 530 ARG A C 1
ATOM 3876 O O . ARG A 1 530 ? 11.160 16.280 -17.153 1.00 87.69 530 ARG A O 1
ATOM 3883 N N . PHE A 1 531 ? 12.703 16.389 -15.536 1.00 87.06 531 PHE A N 1
ATOM 3884 C CA . PHE A 1 531 ? 13.593 15.386 -16.113 1.00 87.06 531 PHE A CA 1
ATOM 3885 C C . PHE A 1 531 ? 13.846 14.257 -15.117 1.00 87.06 531 PHE A C 1
ATOM 3887 O O . PHE A 1 531 ? 14.112 14.504 -13.937 1.00 87.06 531 PHE A O 1
ATOM 3894 N N . ALA A 1 532 ? 13.786 13.028 -15.618 1.00 85.88 532 ALA A N 1
ATOM 3895 C CA . ALA A 1 532 ? 14.075 11.817 -14.875 1.00 85.88 532 ALA A CA 1
ATOM 3896 C C . ALA A 1 532 ? 14.881 10.846 -15.746 1.00 85.88 532 ALA A C 1
ATOM 3898 O O . ALA A 1 532 ? 14.438 10.459 -16.825 1.00 85.88 532 ALA A O 1
ATOM 3899 N N . GLU A 1 533 ? 16.035 10.400 -15.256 1.00 85.75 533 GLU A N 1
ATOM 3900 C CA . GLU A 1 533 ? 16.834 9.357 -15.906 1.00 85.75 533 GLU A CA 1
ATOM 3901 C C . GLU A 1 533 ? 16.971 8.132 -15.004 1.00 85.75 533 GLU A C 1
ATOM 3903 O O . GLU A 1 533 ? 17.335 8.267 -13.840 1.00 85.75 533 GLU A O 1
ATOM 3908 N N . VAL A 1 534 ? 16.737 6.941 -15.553 1.00 84.81 534 VAL A N 1
ATOM 3909 C CA . VAL A 1 534 ? 16.876 5.645 -14.880 1.00 84.81 534 VAL A CA 1
ATOM 3910 C C . VAL A 1 534 ? 17.990 4.850 -15.571 1.00 84.81 534 VAL A C 1
ATOM 3912 O O . VAL A 1 534 ? 17.907 4.591 -16.773 1.00 84.81 534 VAL A O 1
ATOM 3915 N N . ASN A 1 535 ? 19.015 4.427 -14.827 1.00 81.50 535 ASN A N 1
ATOM 3916 C CA . ASN A 1 535 ? 20.051 3.517 -15.339 1.00 81.50 535 ASN A CA 1
ATOM 3917 C C . ASN A 1 535 ? 19.636 2.036 -15.180 1.00 81.50 535 ASN A C 1
ATOM 3919 O O . ASN A 1 535 ? 18.640 1.716 -14.528 1.00 81.50 535 ASN A O 1
ATOM 3923 N N . LEU A 1 536 ? 20.416 1.102 -15.741 1.00 81.06 536 LEU A N 1
ATOM 3924 C CA . LEU A 1 536 ? 20.102 -0.338 -15.708 1.00 81.06 536 LEU A CA 1
ATOM 3925 C C . LEU A 1 536 ? 19.906 -0.888 -14.290 1.00 81.06 536 LEU A C 1
ATOM 3927 O O . LEU A 1 536 ? 18.943 -1.603 -14.015 1.00 81.06 536 LEU A O 1
ATOM 3931 N N . HIS A 1 537 ? 20.841 -0.574 -13.391 1.00 81.81 537 HIS A N 1
ATOM 3932 C CA . HIS A 1 537 ? 20.797 -1.052 -12.011 1.00 81.81 537 HIS A CA 1
ATOM 3933 C C . HIS A 1 537 ? 19.599 -0.459 -11.268 1.00 81.81 537 HIS A C 1
ATOM 3935 O O . HIS A 1 537 ? 18.870 -1.168 -10.577 1.00 81.81 537 HIS A O 1
ATOM 3941 N N . GLY A 1 538 ? 19.351 0.828 -11.477 1.00 77.88 538 GLY A N 1
ATOM 3942 C CA . GLY A 1 538 ? 18.228 1.543 -10.915 1.00 77.88 538 GLY A CA 1
ATOM 3943 C C . GLY A 1 538 ? 16.883 0.963 -11.341 1.00 77.88 538 GLY A C 1
ATOM 3944 O O . GLY A 1 538 ? 16.022 0.727 -10.497 1.00 77.88 538 GLY A O 1
ATOM 3945 N N . PHE A 1 539 ? 16.731 0.626 -12.620 1.00 83.19 539 PHE A N 1
ATOM 3946 C CA . PHE A 1 539 ? 15.538 -0.045 -13.132 1.00 83.19 539 PHE A CA 1
ATOM 3947 C C . PHE A 1 539 ? 15.290 -1.404 -12.452 1.00 83.19 539 PHE A C 1
ATOM 3949 O O . PHE A 1 539 ? 14.155 -1.738 -12.095 1.00 83.19 539 PHE A O 1
ATOM 3956 N N . VAL A 1 540 ? 16.347 -2.194 -12.228 1.00 80.25 540 VAL A N 1
ATOM 3957 C CA . VAL A 1 540 ? 16.244 -3.474 -11.507 1.00 80.25 540 VAL A CA 1
ATOM 3958 C C . VAL A 1 540 ? 15.755 -3.261 -10.078 1.00 80.25 540 VAL A C 1
ATOM 3960 O O . VAL A 1 540 ? 14.838 -3.959 -9.651 1.00 80.25 540 VAL A O 1
ATOM 3963 N N . LEU A 1 541 ? 16.293 -2.266 -9.372 1.00 79.88 541 LEU A N 1
ATOM 3964 C CA . LEU A 1 541 ? 15.863 -1.940 -8.012 1.00 79.88 541 LEU A CA 1
ATOM 3965 C C . LEU A 1 541 ? 14.398 -1.490 -7.965 1.00 79.88 541 LEU A C 1
ATOM 3967 O O . LEU A 1 541 ? 13.640 -1.971 -7.126 1.00 79.88 541 LEU A O 1
ATOM 3971 N N . VAL A 1 542 ? 13.975 -0.618 -8.885 1.00 79.44 542 VAL A N 1
ATOM 3972 C CA . VAL A 1 542 ? 12.589 -0.121 -8.949 1.00 79.44 542 VAL A CA 1
ATOM 3973 C C . VAL A 1 542 ? 11.614 -1.255 -9.261 1.00 79.44 542 VAL A C 1
ATOM 3975 O O . VAL A 1 542 ? 10.617 -1.425 -8.565 1.00 79.44 542 VAL A O 1
ATOM 3978 N N . SER A 1 543 ? 11.914 -2.085 -10.260 1.00 82.06 543 SER A N 1
ATOM 3979 C CA . SER A 1 543 ? 11.044 -3.215 -10.614 1.00 82.06 543 SER A CA 1
ATOM 3980 C C . SER A 1 543 ? 10.950 -4.275 -9.506 1.00 82.06 543 SER A C 1
ATOM 3982 O O . SER A 1 543 ? 9.903 -4.906 -9.356 1.00 82.06 543 SER A O 1
ATOM 3984 N N . GLN A 1 544 ? 12.006 -4.466 -8.705 1.00 81.06 544 GLN A N 1
ATOM 3985 C CA . GLN A 1 544 ? 11.976 -5.324 -7.515 1.00 81.06 544 GLN A CA 1
ATOM 3986 C C . GLN A 1 544 ? 11.158 -4.706 -6.380 1.00 81.06 544 GLN A C 1
ATOM 3988 O O . GLN A 1 544 ? 10.333 -5.405 -5.795 1.00 81.06 544 GLN A O 1
ATOM 3993 N N . ALA A 1 545 ? 11.342 -3.412 -6.108 1.00 75.75 545 ALA A N 1
ATOM 3994 C CA . ALA A 1 545 ? 10.624 -2.691 -5.056 1.00 75.75 545 ALA A CA 1
ATOM 3995 C C . ALA A 1 545 ? 9.104 -2.683 -5.287 1.00 75.75 545 ALA A C 1
ATOM 3997 O O . ALA A 1 545 ? 8.332 -2.814 -4.346 1.00 75.75 545 ALA A O 1
ATOM 3998 N N . ILE A 1 546 ? 8.668 -2.619 -6.548 1.00 73.88 546 ILE A N 1
ATOM 3999 C CA . ILE A 1 546 ? 7.244 -2.665 -6.929 1.00 73.88 546 ILE A CA 1
ATOM 4000 C C . ILE A 1 546 ? 6.686 -4.105 -6.893 1.00 73.88 546 ILE A C 1
ATOM 4002 O O . ILE A 1 546 ? 5.486 -4.332 -7.041 1.00 73.88 546 ILE A O 1
ATOM 4006 N N . GLY A 1 547 ? 7.536 -5.113 -6.671 1.00 78.25 547 GLY A N 1
ATOM 4007 C CA . GLY A 1 547 ? 7.136 -6.518 -6.602 1.00 78.25 547 GLY A CA 1
ATOM 4008 C C . GLY A 1 547 ? 6.910 -7.164 -7.972 1.00 78.25 547 GLY A C 1
ATOM 4009 O O . GLY A 1 547 ? 6.099 -8.085 -8.080 1.00 78.25 547 GLY A O 1
ATOM 4010 N N . GLY A 1 548 ? 7.583 -6.677 -9.021 1.00 84.31 548 GLY A N 1
ATOM 4011 C CA . GLY A 1 548 ? 7.465 -7.139 -10.412 1.00 84.31 548 GLY A CA 1
ATOM 4012 C C . GLY A 1 548 ? 6.362 -6.450 -11.209 1.00 84.31 548 GLY A C 1
ATOM 4013 O O . GLY A 1 548 ? 5.603 -5.674 -10.654 1.00 84.31 548 GLY A O 1
ATOM 4014 N N . VAL A 1 549 ? 6.247 -6.733 -12.499 1.00 86.56 549 VAL A N 1
ATOM 4015 C CA . VAL A 1 549 ? 5.262 -6.143 -13.414 1.00 86.56 549 VAL A CA 1
ATOM 4016 C C . VAL A 1 549 ? 4.595 -7.254 -14.206 1.00 86.56 549 VAL A C 1
ATOM 4018 O O . VAL A 1 549 ? 5.279 -8.120 -14.752 1.00 86.56 549 VAL A O 1
ATOM 4021 N N . ASP A 1 550 ? 3.268 -7.227 -14.271 1.00 88.06 550 ASP A N 1
ATOM 4022 C CA . ASP A 1 550 ? 2.510 -8.231 -15.006 1.00 88.06 550 ASP A CA 1
ATOM 4023 C C . ASP A 1 550 ? 2.532 -7.911 -16.505 1.00 88.06 550 ASP A C 1
ATOM 4025 O O . ASP A 1 550 ? 2.187 -6.814 -16.939 1.00 88.06 550 ASP A O 1
ATOM 4029 N N . VAL A 1 551 ? 2.961 -8.884 -17.303 1.00 88.69 551 VAL A N 1
ATOM 4030 C CA . VAL A 1 551 ? 3.067 -8.807 -18.763 1.00 88.69 551 VAL A CA 1
ATOM 4031 C C . VAL A 1 551 ? 2.439 -10.053 -19.388 1.00 88.69 551 VAL A C 1
ATOM 4033 O O . VAL A 1 551 ? 2.320 -11.094 -18.739 1.00 88.69 551 VAL A O 1
ATOM 4036 N N . CYS A 1 552 ? 2.033 -9.972 -20.656 1.00 88.94 552 CYS A N 1
ATOM 4037 C CA . CYS A 1 552 ? 1.590 -11.142 -21.414 1.00 88.94 552 CYS A CA 1
ATOM 4038 C C . CYS A 1 552 ? 2.316 -11.248 -22.756 1.00 88.94 552 CYS A C 1
ATOM 4040 O O . CYS A 1 552 ? 2.442 -10.249 -23.465 1.00 88.94 552 CYS A O 1
ATOM 4042 N N . LEU A 1 553 ? 2.752 -12.455 -23.124 1.00 87.19 553 LEU A N 1
ATOM 4043 C CA . LEU A 1 553 ? 3.417 -12.742 -24.400 1.00 87.19 553 LEU A CA 1
ATOM 4044 C C . LEU A 1 553 ? 2.570 -13.654 -25.297 1.00 87.19 553 LEU A C 1
ATOM 4046 O O . LEU A 1 553 ? 2.026 -14.652 -24.830 1.00 87.19 553 LEU A O 1
ATOM 4050 N N . ASN A 1 554 ? 2.456 -13.334 -26.592 1.00 84.31 554 ASN A N 1
ATOM 4051 C CA . ASN A 1 554 ? 1.722 -14.169 -27.562 1.00 84.31 554 ASN A CA 1
ATOM 4052 C C . ASN A 1 554 ? 2.424 -15.505 -27.819 1.00 84.31 554 ASN A C 1
ATOM 4054 O O . ASN A 1 554 ? 1.778 -16.516 -28.091 1.00 84.31 554 ASN A O 1
ATOM 4058 N N . ALA A 1 555 ? 3.753 -15.497 -27.764 1.00 84.19 555 ALA A N 1
ATOM 4059 C CA . ALA A 1 555 ? 4.599 -16.647 -28.016 1.00 84.19 555 ALA A CA 1
ATOM 4060 C C . ALA A 1 555 ? 5.751 -16.678 -27.011 1.00 84.19 555 ALA A C 1
ATOM 4062 O O . ALA A 1 555 ? 6.153 -15.647 -26.476 1.00 84.19 555 ALA A O 1
ATOM 4063 N N . ALA A 1 556 ? 6.282 -17.876 -26.769 1.00 86.75 556 ALA A N 1
ATOM 4064 C CA . ALA A 1 556 ? 7.466 -18.030 -25.945 1.00 86.75 556 ALA A CA 1
ATOM 4065 C C . ALA A 1 556 ? 8.667 -17.372 -26.632 1.00 86.75 556 ALA A C 1
ATOM 4067 O O . ALA A 1 556 ? 8.797 -17.379 -27.858 1.00 86.75 556 ALA A O 1
ATOM 4068 N N . VAL A 1 557 ? 9.554 -16.827 -25.818 1.00 86.00 557 VAL A N 1
ATOM 4069 C CA . VAL A 1 557 ? 10.636 -15.949 -26.237 1.00 86.00 557 VAL A CA 1
ATOM 4070 C C . VAL A 1 557 ? 11.944 -16.480 -25.688 1.00 86.00 557 VAL A C 1
ATOM 4072 O O . VAL A 1 557 ? 12.042 -16.768 -24.499 1.00 86.00 557 VAL A O 1
ATOM 4075 N N . ARG A 1 558 ? 12.967 -16.534 -26.545 1.00 85.50 558 ARG A N 1
ATOM 4076 C CA . ARG A 1 558 ? 14.357 -16.764 -26.146 1.00 85.50 558 ARG A CA 1
ATOM 4077 C C . ARG A 1 558 ? 15.289 -15.835 -26.906 1.00 85.50 558 ARG A C 1
ATOM 4079 O O . ARG A 1 558 ? 15.358 -15.912 -28.130 1.00 85.50 558 ARG A O 1
ATOM 4086 N N . ASP A 1 559 ? 16.024 -14.998 -26.185 1.00 82.19 559 ASP A N 1
ATOM 4087 C CA . ASP A 1 559 ? 17.049 -14.111 -26.736 1.00 82.19 559 ASP A CA 1
ATOM 4088 C C . ASP A 1 559 ? 18.315 -14.201 -25.879 1.00 82.19 559 ASP A C 1
ATOM 4090 O O . ASP A 1 559 ? 18.389 -13.662 -24.777 1.00 82.19 559 ASP A O 1
ATOM 4094 N N . ALA A 1 560 ? 19.335 -14.885 -26.402 1.00 77.25 560 ALA A N 1
ATOM 4095 C CA . ALA A 1 560 ? 20.618 -15.035 -25.720 1.00 77.25 560 ALA A CA 1
ATOM 4096 C C . ALA A 1 560 ? 21.356 -13.695 -25.545 1.00 77.25 560 ALA A C 1
ATOM 4098 O O . ALA A 1 560 ? 22.157 -13.569 -24.625 1.00 77.25 560 ALA A O 1
ATOM 4099 N N . GLY A 1 561 ? 21.083 -12.699 -26.399 1.00 72.19 561 GLY A N 1
ATOM 4100 C CA . GLY A 1 561 ? 21.725 -11.385 -26.337 1.00 72.19 561 GLY A CA 1
ATOM 4101 C C . GLY A 1 561 ? 21.205 -10.505 -25.199 1.00 72.19 561 GLY A C 1
ATOM 4102 O O . GLY A 1 561 ? 21.970 -9.728 -24.637 1.00 72.19 561 GLY A O 1
ATOM 4103 N N . SER A 1 562 ? 19.926 -10.638 -24.834 1.00 74.62 562 SER A N 1
ATOM 4104 C CA . SER A 1 562 ? 19.333 -9.945 -23.679 1.00 74.62 562 SER A CA 1
ATOM 4105 C C . SER A 1 562 ? 19.209 -10.834 -22.436 1.00 74.62 562 SER A C 1
ATOM 4107 O O . SER A 1 562 ? 18.908 -10.336 -21.350 1.00 74.62 562 SER A O 1
ATOM 4109 N N . GLY A 1 563 ? 19.413 -12.147 -22.583 1.00 81.00 563 GLY A N 1
ATOM 4110 C CA . GLY A 1 563 ? 19.163 -13.145 -21.545 1.00 81.00 563 GLY A CA 1
ATOM 4111 C C . GLY A 1 563 ? 17.677 -13.426 -21.301 1.00 81.00 563 GLY A C 1
ATOM 4112 O O . GLY A 1 563 ? 17.339 -13.970 -20.255 1.00 81.00 563 GLY A O 1
ATOM 4113 N N . ALA A 1 564 ? 16.789 -13.032 -22.219 1.00 85.25 564 ALA A N 1
ATOM 4114 C CA . ALA A 1 564 ? 15.357 -13.295 -22.109 1.00 85.25 564 ALA A CA 1
ATOM 4115 C C . ALA A 1 564 ? 15.052 -14.781 -22.366 1.00 85.25 564 ALA A C 1
ATOM 4117 O O . ALA A 1 564 ? 15.417 -15.307 -23.416 1.00 85.25 564 ALA A O 1
ATOM 4118 N N . ASP A 1 565 ? 14.347 -15.433 -21.440 1.00 88.25 565 ASP A N 1
ATOM 4119 C CA . ASP A 1 565 ? 13.753 -16.767 -21.607 1.00 88.25 565 ASP A CA 1
ATOM 4120 C C . ASP A 1 565 ? 12.388 -16.763 -20.916 1.00 88.25 565 ASP A C 1
ATOM 4122 O O . ASP A 1 565 ? 12.291 -16.843 -19.691 1.00 88.25 565 ASP A O 1
ATOM 4126 N N . PHE A 1 566 ? 11.331 -16.578 -21.703 1.00 90.50 566 PHE A N 1
ATOM 4127 C CA . PHE A 1 566 ? 9.982 -16.363 -21.197 1.00 90.50 566 PHE A CA 1
ATOM 4128 C C . PHE A 1 566 ? 8.981 -17.305 -21.870 1.00 90.50 566 PHE A C 1
ATOM 4130 O O . PHE A 1 566 ? 9.017 -17.459 -23.096 1.00 90.50 566 PHE A O 1
ATOM 4137 N N . PRO A 1 567 ? 8.064 -17.926 -21.108 1.00 90.94 567 PRO A N 1
ATOM 4138 C CA . PRO A 1 567 ? 6.964 -18.679 -21.693 1.00 90.94 567 PRO A CA 1
ATOM 4139 C C . PRO A 1 567 ? 5.962 -17.751 -22.405 1.00 90.94 567 PRO A C 1
ATOM 4141 O O . PRO A 1 567 ? 5.989 -16.534 -22.256 1.00 90.94 567 PRO A O 1
ATOM 4144 N N . ALA A 1 568 ? 5.066 -18.336 -23.203 1.00 88.44 568 ALA A N 1
ATOM 4145 C CA . ALA A 1 568 ? 3.891 -17.616 -23.692 1.00 88.44 568 ALA A CA 1
ATOM 4146 C C . ALA A 1 568 ? 2.854 -17.465 -22.563 1.00 88.44 568 ALA A C 1
ATOM 4148 O O . ALA A 1 568 ? 2.767 -18.324 -21.683 1.00 88.44 568 ALA A O 1
ATOM 4149 N N . GLY A 1 569 ? 2.007 -16.440 -22.646 1.00 86.75 569 GLY A N 1
ATOM 4150 C CA . GLY A 1 569 ? 0.931 -16.177 -21.691 1.00 86.75 569 GLY A CA 1
ATOM 4151 C C . GLY A 1 569 ? 1.280 -15.125 -20.637 1.00 86.75 569 GLY A C 1
ATOM 4152 O O . GLY A 1 569 ? 2.253 -14.384 -20.775 1.00 86.75 569 GLY A O 1
ATOM 4153 N N . HIS A 1 570 ? 0.426 -15.020 -19.615 1.00 89.00 570 HIS A N 1
ATOM 4154 C CA . HIS A 1 570 ? 0.564 -14.041 -18.536 1.00 89.00 570 HIS A CA 1
ATOM 4155 C C . HIS A 1 570 ? 1.637 -14.457 -17.533 1.00 89.00 570 HIS A C 1
ATOM 4157 O O . HIS A 1 570 ? 1.678 -15.604 -17.086 1.00 89.00 570 HIS A O 1
ATOM 4163 N N . GLN A 1 571 ? 2.458 -13.496 -17.131 1.00 90.44 571 GLN A N 1
ATOM 4164 C CA . GLN A 1 571 ? 3.559 -13.698 -16.200 1.00 90.44 571 GLN A CA 1
ATOM 4165 C C . GLN A 1 571 ? 3.937 -12.385 -15.517 1.00 90.44 571 GLN A C 1
ATOM 4167 O O . GLN A 1 571 ? 3.717 -11.310 -16.068 1.00 90.44 571 GLN A O 1
ATOM 4172 N N . SER A 1 572 ? 4.549 -12.475 -14.339 1.00 90.94 572 SER A N 1
ATOM 4173 C CA . SER A 1 572 ? 5.119 -11.314 -13.653 1.00 90.94 572 SER A CA 1
ATOM 4174 C C . SER A 1 572 ? 6.630 -11.311 -13.848 1.00 90.94 572 SER A C 1
ATOM 4176 O O . SER A 1 572 ? 7.284 -12.323 -13.591 1.00 90.94 572 SER A O 1
ATOM 4178 N N . VAL A 1 573 ? 7.188 -10.196 -14.316 1.00 89.50 573 VAL A N 1
ATOM 4179 C CA . VAL A 1 573 ? 8.631 -10.019 -14.529 1.00 89.50 573 VAL A CA 1
ATOM 4180 C C . VAL A 1 573 ? 9.186 -8.997 -13.540 1.00 89.50 573 VAL A C 1
ATOM 4182 O O . VAL A 1 573 ? 8.584 -7.952 -13.316 1.00 89.50 573 VAL A O 1
ATOM 4185 N N . SER A 1 574 ? 10.334 -9.269 -12.923 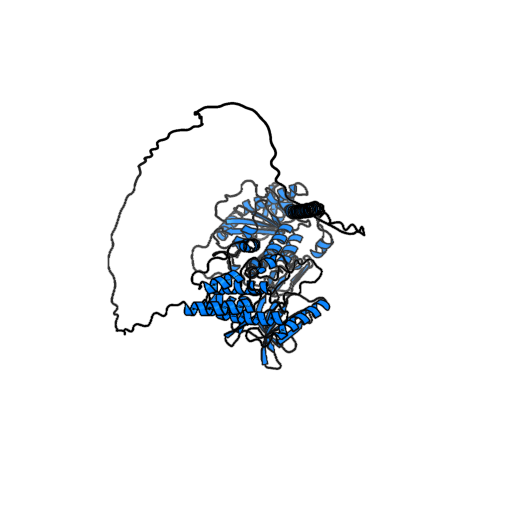1.00 89.94 574 SER A N 1
ATOM 4186 C CA . SER A 1 574 ? 10.955 -8.368 -11.942 1.00 89.94 574 SER A CA 1
ATOM 4187 C C . SER A 1 574 ? 12.476 -8.359 -12.073 1.00 89.94 574 SER A C 1
ATOM 4189 O O . SER A 1 574 ? 13.076 -9.284 -12.625 1.00 89.94 574 SER A O 1
ATOM 4191 N N . GLY A 1 575 ? 13.115 -7.292 -11.595 1.00 87.12 575 GLY A N 1
ATOM 4192 C CA . GLY A 1 575 ? 14.567 -7.171 -11.548 1.00 87.12 575 GLY A CA 1
ATOM 4193 C C . GLY A 1 575 ? 15.250 -7.404 -12.897 1.00 87.12 575 GLY A C 1
ATOM 4194 O O . GLY A 1 575 ? 14.884 -6.810 -13.911 1.00 87.12 575 GLY A O 1
ATOM 4195 N N . ALA A 1 576 ? 16.255 -8.282 -12.910 1.00 84.44 576 ALA A N 1
ATOM 4196 C CA . ALA A 1 576 ? 17.011 -8.609 -14.118 1.00 84.44 576 ALA A CA 1
ATOM 4197 C C . ALA A 1 576 ? 16.140 -9.220 -15.229 1.00 84.44 576 ALA A C 1
ATOM 4199 O O . ALA A 1 576 ? 16.409 -8.984 -16.403 1.00 84.44 576 ALA A O 1
ATOM 4200 N N . ASP A 1 577 ? 15.071 -9.946 -14.888 1.00 87.94 577 ASP A N 1
ATOM 4201 C CA . ASP A 1 577 ? 14.163 -10.513 -15.886 1.00 87.94 577 ASP A CA 1
ATOM 4202 C C . ASP A 1 577 ? 13.260 -9.436 -16.499 1.00 87.94 577 ASP A C 1
ATOM 4204 O O . ASP A 1 577 ? 13.062 -9.424 -17.712 1.00 87.94 577 ASP A O 1
ATOM 4208 N N . ALA A 1 578 ? 12.796 -8.459 -15.712 1.00 87.50 578 ALA A N 1
ATOM 4209 C CA . ALA A 1 578 ? 12.131 -7.274 -16.264 1.00 87.50 578 ALA A CA 1
ATOM 4210 C C . ALA A 1 578 ? 13.058 -6.509 -17.225 1.00 87.50 578 ALA A C 1
ATOM 4212 O O . ALA A 1 578 ? 12.630 -6.048 -18.285 1.00 87.50 578 ALA A O 1
ATOM 4213 N N . LEU A 1 579 ? 14.349 -6.425 -16.891 1.00 84.94 579 LEU A N 1
ATOM 4214 C CA . LEU A 1 579 ? 15.343 -5.778 -17.740 1.00 84.94 579 LEU A CA 1
ATOM 4215 C C . LEU A 1 579 ? 15.587 -6.574 -19.035 1.00 84.94 579 LEU A C 1
ATOM 4217 O O . LEU A 1 579 ? 15.624 -5.989 -20.116 1.00 84.94 579 LEU A O 1
ATOM 4221 N N . SER A 1 580 ? 15.698 -7.904 -18.955 1.00 85.81 580 SER A N 1
ATOM 4222 C CA . SER A 1 580 ? 15.812 -8.790 -20.123 1.00 85.81 580 SER A CA 1
ATOM 4223 C C . SER A 1 580 ? 14.574 -8.738 -21.024 1.00 85.81 580 SER A C 1
ATOM 4225 O O . SER A 1 580 ? 14.717 -8.787 -22.247 1.00 85.81 580 SER A O 1
ATOM 4227 N N . PHE A 1 581 ? 13.377 -8.603 -20.442 1.00 87.62 581 PHE A N 1
ATOM 4228 C CA . PHE A 1 581 ? 12.115 -8.458 -21.172 1.00 87.62 581 PHE A CA 1
ATOM 4229 C C . PHE A 1 581 ? 12.103 -7.200 -22.048 1.00 87.62 581 PHE A C 1
ATOM 4231 O O . PHE A 1 581 ? 11.728 -7.269 -23.220 1.00 87.62 581 PHE A O 1
ATOM 4238 N N . LEU A 1 582 ? 12.559 -6.069 -21.501 1.00 84.88 582 LEU A N 1
ATOM 4239 C CA . LEU A 1 582 ? 12.620 -4.801 -22.226 1.00 84.88 582 LEU A CA 1
ATOM 4240 C C . LEU A 1 582 ? 13.806 -4.715 -23.188 1.00 84.88 582 LEU A C 1
ATOM 4242 O O . LEU A 1 582 ? 13.675 -4.103 -24.235 1.00 84.88 582 LEU A O 1
ATOM 4246 N N . ARG A 1 583 ? 14.949 -5.338 -22.883 1.00 82.81 583 ARG A N 1
ATOM 4247 C CA . ARG A 1 583 ? 16.164 -5.261 -23.721 1.00 82.81 583 ARG A CA 1
ATOM 4248 C C . ARG A 1 583 ? 16.206 -6.268 -24.866 1.00 82.81 583 ARG A C 1
ATOM 4250 O O . ARG A 1 583 ? 17.233 -6.367 -25.539 1.00 82.81 583 ARG A O 1
ATOM 4257 N N . GLN A 1 584 ? 15.140 -7.029 -25.093 1.00 79.44 584 GLN A N 1
ATOM 4258 C CA . GLN A 1 584 ? 15.091 -7.964 -26.209 1.00 79.44 584 GLN A CA 1
ATOM 4259 C C . GLN A 1 584 ? 15.186 -7.232 -27.549 1.00 79.44 584 GLN A C 1
ATOM 4261 O O . GLN A 1 584 ? 14.469 -6.267 -27.803 1.00 79.44 584 GLN A O 1
ATOM 4266 N N . ARG A 1 585 ? 16.054 -7.735 -28.428 1.00 70.25 585 ARG A N 1
ATOM 4267 C CA . ARG A 1 585 ? 16.263 -7.166 -29.770 1.00 70.25 585 ARG A CA 1
ATOM 4268 C C . ARG A 1 585 ? 16.066 -8.193 -30.877 1.00 70.25 585 ARG A C 1
ATOM 4270 O O . ARG A 1 585 ? 15.789 -7.817 -32.012 1.00 70.25 585 ARG A O 1
ATOM 4277 N N . ASN A 1 586 ? 16.176 -9.481 -30.556 1.00 66.81 586 ASN A N 1
ATOM 4278 C CA . ASN A 1 586 ? 16.062 -10.561 -31.529 1.00 66.81 586 ASN A CA 1
ATOM 4279 C C . ASN A 1 586 ? 14.660 -11.191 -31.519 1.00 66.81 586 ASN A C 1
ATOM 4281 O O . ASN A 1 586 ? 13.973 -11.198 -30.500 1.00 66.81 586 ASN A O 1
ATOM 4285 N N . GLY A 1 587 ? 14.231 -11.744 -32.658 1.00 65.31 587 GLY A N 1
ATOM 4286 C CA . GLY A 1 587 ? 12.948 -12.455 -32.767 1.00 65.31 587 GLY A CA 1
ATOM 4287 C C . GLY A 1 587 ? 11.703 -11.559 -32.824 1.00 65.31 587 GLY A C 1
ATOM 4288 O O . GLY A 1 587 ? 10.606 -12.057 -32.595 1.00 65.31 587 GLY A O 1
ATOM 4289 N N . LEU A 1 588 ? 11.863 -10.267 -33.137 1.00 69.50 588 LEU A N 1
ATOM 4290 C CA . LEU A 1 588 ? 10.782 -9.281 -33.248 1.00 69.50 588 LEU A CA 1
ATOM 4291 C C . LEU A 1 588 ? 10.442 -8.993 -34.729 1.00 69.50 588 LEU A C 1
ATOM 4293 O O . LEU A 1 588 ? 11.249 -8.359 -35.414 1.00 69.50 588 LEU A O 1
ATOM 4297 N N . PRO A 1 589 ? 9.279 -9.432 -35.257 1.00 66.19 589 PRO A N 1
ATOM 4298 C CA . PRO A 1 589 ? 8.926 -9.293 -36.677 1.00 66.19 589 PRO A CA 1
ATOM 4299 C C . PRO A 1 589 ? 8.877 -7.849 -37.199 1.00 66.19 589 PRO A C 1
ATOM 4301 O O . PRO A 1 589 ? 9.129 -7.619 -38.380 1.00 66.19 589 PRO A O 1
ATOM 4304 N N . ARG A 1 590 ? 8.542 -6.878 -36.338 1.00 66.00 590 ARG A N 1
ATOM 4305 C CA . ARG A 1 590 ? 8.455 -5.441 -36.658 1.00 66.00 590 ARG A CA 1
ATOM 4306 C C . ARG A 1 590 ? 9.606 -4.622 -36.056 1.00 66.00 590 ARG A C 1
ATOM 4308 O O . ARG A 1 590 ? 9.535 -3.393 -36.049 1.00 66.00 590 ARG A O 1
ATOM 4315 N N . GLY A 1 591 ? 10.661 -5.276 -35.559 1.00 73.69 591 GLY A N 1
ATOM 4316 C CA . GLY A 1 591 ? 11.852 -4.619 -35.010 1.00 73.69 591 GLY A CA 1
ATOM 4317 C C . GLY A 1 591 ? 11.540 -3.683 -33.835 1.00 73.69 591 GLY A C 1
ATOM 4318 O O . GLY A 1 591 ? 10.845 -4.070 -32.896 1.00 73.69 591 GLY A O 1
ATOM 4319 N N . GLU A 1 592 ? 12.024 -2.438 -33.902 1.00 71.06 592 GLU A N 1
ATOM 4320 C CA . GLU A 1 592 ? 11.878 -1.427 -32.837 1.00 71.06 592 GLU A CA 1
ATOM 4321 C C . GLU A 1 592 ? 10.403 -1.113 -32.500 1.00 71.06 592 GLU A C 1
ATOM 4323 O O . GLU A 1 592 ? 10.090 -0.745 -31.372 1.00 71.06 592 GLU A O 1
ATOM 4328 N N . LEU A 1 593 ? 9.459 -1.324 -33.428 1.00 71.12 593 LEU A N 1
ATOM 4329 C CA . LEU A 1 593 ? 8.028 -1.141 -33.143 1.00 71.12 593 LEU A CA 1
ATOM 4330 C C . LEU A 1 593 ? 7.471 -2.206 -32.186 1.00 71.12 593 LEU A C 1
ATOM 4332 O O . LEU A 1 593 ? 6.608 -1.894 -31.368 1.00 71.12 593 LEU A O 1
ATOM 4336 N N . ASP A 1 594 ? 7.955 -3.450 -32.259 1.00 72.50 594 ASP A N 1
ATOM 4337 C CA . ASP A 1 594 ? 7.579 -4.487 -31.286 1.00 72.50 594 ASP A CA 1
ATOM 4338 C C . ASP A 1 594 ? 8.276 -4.260 -29.940 1.00 72.50 594 ASP A C 1
ATOM 4340 O O . ASP A 1 594 ? 7.679 -4.493 -28.891 1.00 72.50 594 ASP A O 1
ATOM 4344 N N . HIS A 1 595 ? 9.505 -3.735 -29.960 1.00 77.25 595 HIS A N 1
ATOM 4345 C CA . HIS A 1 595 ? 10.199 -3.292 -28.751 1.00 77.25 595 HIS A CA 1
ATOM 4346 C C . HIS A 1 595 ? 9.390 -2.203 -28.024 1.00 77.25 595 HIS A C 1
ATOM 4348 O O . HIS A 1 595 ? 9.124 -2.329 -26.829 1.00 77.25 595 HIS A O 1
ATOM 4354 N N . ILE A 1 596 ? 8.878 -1.204 -28.751 1.00 73.75 596 ILE A N 1
ATOM 4355 C CA . ILE A 1 596 ? 7.988 -0.170 -28.195 1.00 73.75 596 ILE A CA 1
ATOM 4356 C C . ILE A 1 596 ? 6.671 -0.768 -27.697 1.00 73.75 596 ILE A C 1
ATOM 4358 O O . ILE A 1 596 ? 6.211 -0.411 -26.615 1.00 73.75 596 ILE A O 1
ATOM 4362 N N . ALA A 1 597 ? 6.068 -1.703 -28.435 1.00 77.94 597 ALA A N 1
ATOM 4363 C CA . ALA A 1 597 ? 4.832 -2.353 -27.999 1.00 77.94 597 ALA A CA 1
ATOM 4364 C C . ALA A 1 597 ? 5.017 -3.101 -26.665 1.00 77.94 597 ALA A C 1
ATOM 4366 O O . ALA A 1 597 ? 4.153 -3.043 -25.791 1.00 77.94 597 ALA A O 1
ATOM 4367 N N . ARG A 1 598 ? 6.164 -3.758 -26.471 1.00 83.56 598 ARG A N 1
ATOM 4368 C CA . ARG A 1 598 ? 6.524 -4.411 -25.204 1.00 83.56 598 ARG A CA 1
ATOM 4369 C C . ARG A 1 598 ? 6.800 -3.422 -24.086 1.00 83.56 598 ARG A C 1
ATOM 4371 O O . ARG A 1 598 ? 6.355 -3.655 -22.968 1.00 83.56 598 ARG A O 1
ATOM 4378 N N . GLN A 1 599 ? 7.488 -2.320 -24.380 1.00 83.31 599 GLN A N 1
ATOM 4379 C CA . GLN A 1 599 ? 7.677 -1.228 -23.424 1.00 83.31 599 GLN A CA 1
ATOM 4380 C C . GLN A 1 599 ? 6.332 -0.670 -22.961 1.00 83.31 599 GLN A C 1
ATOM 4382 O O . GLN A 1 599 ? 6.118 -0.520 -21.766 1.00 83.31 599 GLN A O 1
ATOM 4387 N N . GLN A 1 600 ? 5.398 -0.429 -23.880 1.00 80.56 600 GLN A N 1
ATOM 4388 C CA . GLN A 1 600 ? 4.052 0.038 -23.549 1.00 80.56 600 GLN A CA 1
ATOM 4389 C C . GLN A 1 600 ? 3.265 -0.998 -22.744 1.00 80.56 600 GLN A C 1
ATOM 4391 O O . GLN A 1 600 ? 2.602 -0.626 -21.783 1.00 80.56 600 GLN A O 1
ATOM 4396 N N . ALA A 1 601 ? 3.376 -2.290 -23.068 1.00 80.62 601 ALA A N 1
ATOM 4397 C CA . ALA A 1 601 ? 2.757 -3.350 -22.273 1.00 80.62 601 ALA A CA 1
ATOM 4398 C C . ALA A 1 601 ? 3.331 -3.417 -20.849 1.00 80.62 601 ALA A C 1
ATOM 4400 O O . ALA A 1 601 ? 2.578 -3.544 -19.888 1.00 80.62 601 ALA A O 1
ATOM 4401 N N . PHE A 1 602 ? 4.651 -3.274 -20.705 1.00 85.06 602 PHE A N 1
ATOM 4402 C CA . PHE A 1 602 ? 5.309 -3.206 -19.403 1.00 85.06 602 PHE A CA 1
ATOM 4403 C C . PHE A 1 602 ? 4.892 -1.954 -18.623 1.00 85.06 602 PHE A C 1
ATOM 4405 O O . PHE A 1 602 ? 4.556 -2.054 -17.451 1.00 85.06 602 PHE A O 1
ATOM 4412 N N . LEU A 1 603 ? 4.866 -0.778 -19.255 1.00 80.81 603 LEU A N 1
ATOM 4413 C CA . LEU A 1 603 ? 4.429 0.467 -18.615 1.00 80.81 603 LEU A CA 1
ATOM 4414 C C . LEU A 1 603 ? 2.944 0.433 -18.243 1.00 80.81 603 LEU A C 1
ATOM 4416 O O . LEU A 1 603 ? 2.578 0.976 -17.209 1.00 80.81 603 LEU A O 1
ATOM 4420 N N . GLY A 1 604 ? 2.107 -0.225 -19.047 1.00 76.25 604 GLY A N 1
ATOM 4421 C CA . GLY A 1 604 ? 0.704 -0.481 -18.734 1.00 76.25 604 GLY A CA 1
ATOM 4422 C C . GLY A 1 604 ? 0.557 -1.363 -17.497 1.00 76.25 604 GLY A C 1
ATOM 4423 O O . GLY A 1 604 ? -0.103 -0.959 -16.549 1.00 76.25 604 GLY A O 1
ATOM 4424 N N . GLY A 1 605 ? 1.256 -2.503 -17.448 1.00 79.00 605 GLY A N 1
ATOM 4425 C CA . GLY A 1 605 ? 1.266 -3.373 -16.266 1.00 79.00 605 GLY A CA 1
ATOM 4426 C C . GLY A 1 605 ? 1.878 -2.707 -15.028 1.00 79.00 605 GLY A C 1
ATOM 4427 O O . GLY A 1 605 ? 1.452 -2.954 -13.901 1.00 79.00 605 GLY A O 1
ATOM 4428 N N . LEU A 1 606 ? 2.868 -1.832 -15.223 1.00 81.12 606 LEU A N 1
ATOM 4429 C CA . LEU A 1 606 ? 3.467 -1.024 -14.166 1.00 81.12 606 LEU A CA 1
ATOM 4430 C C . LEU A 1 606 ? 2.462 0.002 -13.636 1.00 81.12 606 LEU A C 1
ATOM 4432 O O . LEU A 1 606 ? 2.312 0.118 -12.425 1.00 81.12 606 LEU A O 1
ATOM 4436 N N . ALA A 1 607 ? 1.765 0.715 -14.523 1.00 74.44 607 ALA A N 1
ATOM 4437 C CA . ALA A 1 607 ? 0.718 1.662 -14.163 1.00 74.44 607 ALA A CA 1
ATOM 4438 C C . ALA A 1 607 ? -0.446 0.955 -13.462 1.00 74.44 607 ALA A C 1
ATOM 4440 O O . ALA A 1 607 ? -0.866 1.420 -12.413 1.00 74.44 607 ALA A O 1
ATOM 4441 N N . ASP A 1 608 ? -0.901 -0.201 -13.951 1.00 73.81 608 ASP A N 1
ATOM 4442 C CA . ASP A 1 608 ? -1.902 -1.036 -13.275 1.00 73.81 608 ASP A CA 1
ATOM 4443 C C . ASP A 1 608 ? -1.477 -1.353 -11.843 1.00 73.81 608 ASP A C 1
ATOM 4445 O O . ASP A 1 608 ? -2.247 -1.172 -10.902 1.00 73.81 608 ASP A O 1
ATOM 4449 N N . LYS A 1 609 ? -0.225 -1.782 -11.664 1.00 75.88 609 LYS A N 1
ATOM 4450 C CA . LYS A 1 609 ? 0.283 -2.199 -10.359 1.00 75.88 609 LYS A CA 1
ATOM 4451 C C . LYS A 1 609 ? 0.535 -1.037 -9.408 1.00 75.88 609 LYS A C 1
ATOM 4453 O O . LYS A 1 609 ? 0.269 -1.157 -8.211 1.00 75.88 609 LYS A O 1
ATOM 4458 N N . LEU A 1 610 ? 1.026 0.083 -9.924 1.00 69.06 610 LEU A N 1
ATOM 4459 C CA . LEU A 1 610 ? 1.229 1.302 -9.153 1.00 69.06 610 LEU A CA 1
ATOM 4460 C C . LEU A 1 610 ? -0.102 1.953 -8.790 1.00 69.06 610 LEU A C 1
ATOM 4462 O O . LEU A 1 610 ? -0.257 2.355 -7.651 1.00 69.06 610 LEU A O 1
ATOM 4466 N N . LEU A 1 611 ? -1.067 2.004 -9.707 1.00 67.50 611 LEU A N 1
ATOM 4467 C CA . LEU A 1 611 ? -2.360 2.668 -9.518 1.00 67.50 611 LEU A CA 1
ATOM 4468 C C . LEU A 1 611 ? -3.417 1.760 -8.880 1.00 67.50 611 LEU A C 1
ATOM 4470 O O . LEU A 1 611 ? -4.485 2.233 -8.495 1.00 67.50 611 LEU A O 1
ATOM 4474 N N . THR A 1 612 ? -3.151 0.459 -8.702 1.00 64.94 612 THR A N 1
ATOM 4475 C CA . THR A 1 612 ? -4.014 -0.358 -7.845 1.00 64.94 612 THR A CA 1
ATOM 4476 C C . THR A 1 612 ? -4.064 0.249 -6.448 1.00 64.94 612 THR A C 1
ATOM 4478 O O . THR A 1 612 ? -3.028 0.422 -5.802 1.00 64.94 612 THR A O 1
ATOM 4481 N N . ALA A 1 613 ? -5.287 0.468 -5.948 1.00 46.28 613 ALA A N 1
ATOM 4482 C CA . ALA A 1 613 ? -5.608 1.086 -4.654 1.00 46.28 613 ALA A CA 1
ATOM 4483 C C . ALA A 1 613 ? -4.842 0.512 -3.446 1.00 46.28 613 ALA A C 1
ATOM 4485 O O . ALA A 1 613 ? -4.830 1.103 -2.375 1.00 46.28 613 ALA A O 1
ATOM 4486 N N . ARG A 1 614 ? -4.196 -0.646 -3.604 1.00 49.69 614 ARG A N 1
ATOM 4487 C CA . ARG A 1 614 ? -3.416 -1.332 -2.581 1.00 49.69 614 ARG A CA 1
ATOM 4488 C C . ARG A 1 614 ? -1.945 -0.908 -2.496 1.00 49.69 614 ARG A C 1
ATOM 4490 O O . ARG A 1 614 ? -1.412 -0.910 -1.395 1.00 49.69 614 ARG A O 1
ATOM 4497 N N . THR A 1 615 ? -1.302 -0.558 -3.613 1.00 54.12 615 THR A N 1
ATOM 4498 C CA . THR A 1 615 ? 0.121 -0.160 -3.643 1.00 54.12 615 THR A CA 1
ATOM 4499 C C . THR A 1 615 ? 0.291 1.284 -3.169 1.00 54.12 615 THR A C 1
ATOM 4501 O O . THR A 1 615 ? 1.234 1.587 -2.449 1.00 54.12 615 THR A O 1
ATOM 4504 N N . LEU A 1 616 ? -0.666 2.162 -3.496 1.00 51.28 616 LEU A N 1
ATOM 4505 C CA . LEU A 1 616 ? -0.684 3.566 -3.052 1.00 51.28 616 LEU A CA 1
ATOM 4506 C C . LEU A 1 616 ? -1.236 3.758 -1.633 1.00 51.28 616 LEU A C 1
ATOM 4508 O O . LEU A 1 616 ? -0.995 4.800 -1.025 1.00 51.28 616 LEU A O 1
ATOM 4512 N N . ALA A 1 617 ? -1.967 2.772 -1.102 1.00 54.19 617 ALA A N 1
ATOM 4513 C CA . ALA A 1 617 ? -2.465 2.777 0.275 1.00 54.19 617 ALA A CA 1
ATOM 4514 C C . ALA A 1 617 ? -1.474 2.181 1.288 1.00 54.19 617 ALA A C 1
ATOM 4516 O O . ALA A 1 617 ? -1.721 2.283 2.488 1.00 54.19 617 ALA A O 1
ATOM 4517 N N . ASP A 1 618 ? -0.379 1.565 0.827 1.00 59.81 618 ASP A N 1
ATOM 4518 C CA . ASP A 1 618 ? 0.705 1.055 1.667 1.00 59.81 618 ASP A CA 1
ATOM 4519 C C . ASP A 1 618 ? 1.829 2.109 1.764 1.00 59.81 618 ASP A C 1
ATOM 4521 O O . ASP A 1 618 ? 2.599 2.290 0.816 1.00 59.81 618 ASP A O 1
ATOM 4525 N N . PRO A 1 619 ? 1.966 2.817 2.903 1.00 56.53 619 PRO A N 1
ATOM 4526 C CA . PRO A 1 619 ? 2.974 3.859 3.062 1.00 56.53 619 PRO A CA 1
ATOM 4527 C C . PRO A 1 619 ? 4.404 3.319 3.001 1.00 56.53 619 PRO A C 1
ATOM 4529 O O . PRO A 1 619 ? 5.306 4.075 2.652 1.00 56.53 619 PRO A O 1
ATOM 4532 N N . ALA A 1 620 ? 4.622 2.042 3.337 1.00 55.84 620 ALA A N 1
ATOM 4533 C CA . ALA A 1 620 ? 5.930 1.408 3.242 1.00 55.84 620 ALA A CA 1
ATOM 4534 C C . ALA A 1 620 ? 6.257 1.081 1.786 1.00 55.84 620 ALA A C 1
ATOM 4536 O O . ALA A 1 620 ? 7.341 1.426 1.340 1.00 55.84 620 ALA A O 1
ATOM 4537 N N . ALA A 1 621 ? 5.307 0.547 1.012 1.00 57.91 621 ALA A N 1
ATOM 4538 C CA . ALA A 1 621 ? 5.499 0.352 -0.427 1.00 57.91 621 ALA A CA 1
ATOM 4539 C C . ALA A 1 621 ? 5.758 1.682 -1.152 1.00 57.91 621 ALA A C 1
ATOM 4541 O O . ALA A 1 621 ? 6.647 1.757 -1.996 1.00 57.91 621 ALA A O 1
ATOM 4542 N N . VAL A 1 622 ? 5.045 2.755 -0.787 1.00 62.94 622 VAL A N 1
ATOM 4543 C CA . VAL A 1 622 ? 5.297 4.104 -1.320 1.00 62.94 622 VAL A CA 1
ATOM 4544 C C . VAL A 1 622 ? 6.657 4.639 -0.862 1.00 62.94 622 VAL A C 1
ATOM 4546 O O . VAL A 1 622 ? 7.376 5.213 -1.673 1.00 62.94 622 VAL A O 1
ATOM 4549 N N . ALA A 1 623 ? 7.053 4.450 0.399 1.00 64.25 623 ALA A N 1
ATOM 4550 C CA . ALA A 1 623 ? 8.351 4.902 0.905 1.00 64.25 623 ALA A CA 1
ATOM 4551 C C . ALA A 1 623 ? 9.527 4.108 0.317 1.00 64.25 623 ALA A C 1
ATOM 4553 O O . ALA A 1 623 ? 10.547 4.706 -0.020 1.00 64.25 623 ALA A O 1
ATOM 4554 N N . ASP A 1 624 ? 9.387 2.796 0.151 1.00 63.28 624 ASP A N 1
ATOM 4555 C CA . ASP A 1 624 ? 10.359 1.913 -0.492 1.00 63.28 624 ASP A CA 1
ATOM 4556 C C . ASP A 1 624 ? 10.460 2.229 -1.976 1.00 63.28 624 ASP A C 1
ATOM 4558 O O . ASP A 1 624 ? 11.564 2.305 -2.506 1.00 63.28 624 ASP A O 1
ATOM 4562 N N . LEU A 1 625 ? 9.333 2.516 -2.632 1.00 64.75 625 LEU A N 1
ATOM 4563 C CA . LEU A 1 625 ? 9.308 3.006 -4.000 1.00 64.75 625 LEU A CA 1
ATOM 4564 C C . LEU A 1 625 ? 9.995 4.368 -4.106 1.00 64.75 625 LEU A C 1
ATOM 4566 O O . LEU A 1 625 ? 10.896 4.515 -4.917 1.00 64.75 625 LEU A O 1
ATOM 4570 N N . VAL A 1 626 ? 9.656 5.351 -3.271 1.00 69.44 626 VAL A N 1
ATOM 4571 C CA . VAL A 1 626 ? 10.312 6.671 -3.265 1.00 69.44 626 VAL A CA 1
ATOM 4572 C C . VAL A 1 626 ? 11.803 6.538 -2.953 1.00 69.44 626 VAL A C 1
ATOM 4574 O O . VAL A 1 626 ? 12.620 7.206 -3.580 1.00 69.44 626 VAL A O 1
ATOM 4577 N N . THR A 1 627 ? 12.186 5.657 -2.029 1.00 66.75 627 THR A N 1
ATOM 4578 C CA . THR A 1 627 ? 13.588 5.383 -1.684 1.00 66.75 627 THR A CA 1
ATOM 4579 C C . THR A 1 627 ? 14.316 4.702 -2.837 1.00 66.75 627 THR A C 1
ATOM 4581 O O . THR A 1 627 ? 15.444 5.081 -3.152 1.00 66.75 627 THR A O 1
ATOM 4584 N N . ALA A 1 628 ? 13.680 3.731 -3.494 1.00 66.19 628 ALA A N 1
ATOM 4585 C CA . ALA A 1 628 ? 14.200 3.073 -4.680 1.00 66.19 628 ALA A CA 1
ATOM 4586 C C . ALA A 1 628 ? 14.363 4.092 -5.806 1.00 66.19 628 ALA A C 1
ATOM 4588 O O . ALA A 1 628 ? 15.472 4.221 -6.308 1.00 66.19 628 ALA A O 1
ATOM 4589 N N . LEU A 1 629 ? 13.332 4.877 -6.136 1.00 68.81 629 LEU A N 1
ATOM 4590 C CA . LEU A 1 629 ? 13.350 5.941 -7.149 1.00 68.81 629 LEU A CA 1
ATOM 4591 C C . LEU A 1 629 ? 14.454 6.967 -6.854 1.00 68.81 629 LEU A C 1
ATOM 4593 O O . LEU A 1 629 ? 15.267 7.249 -7.724 1.00 68.81 629 LEU A O 1
ATOM 4597 N N . ARG A 1 630 ? 14.590 7.443 -5.609 1.00 69.31 630 ARG A N 1
ATOM 4598 C CA . ARG A 1 630 ? 15.668 8.371 -5.212 1.00 69.31 630 ARG A CA 1
ATOM 4599 C C . ARG A 1 630 ? 17.070 7.781 -5.364 1.00 69.31 630 ARG A C 1
ATOM 4601 O O . ARG A 1 630 ? 17.989 8.504 -5.720 1.00 69.31 630 ARG A O 1
ATOM 4608 N N . LYS A 1 631 ? 17.251 6.488 -5.083 1.00 65.00 631 LYS A N 1
ATOM 4609 C CA . LYS A 1 631 ? 18.547 5.795 -5.222 1.00 65.00 631 LYS A CA 1
ATOM 4610 C C . LYS A 1 631 ? 18.850 5.340 -6.651 1.00 65.00 631 LYS A C 1
ATOM 4612 O O . LYS A 1 631 ? 19.983 4.969 -6.937 1.00 65.00 631 LYS A O 1
ATOM 4617 N N . SER A 1 632 ? 17.845 5.308 -7.522 1.00 63.22 632 SER A N 1
ATOM 4618 C CA . SER A 1 632 ? 17.924 4.715 -8.864 1.00 63.22 632 SER A CA 1
ATOM 4619 C C . SER A 1 632 ? 17.809 5.724 -9.997 1.00 63.22 632 SER A C 1
ATOM 4621 O O . SER A 1 632 ? 18.169 5.388 -11.127 1.00 63.22 632 SER A O 1
ATOM 4623 N N . MET A 1 633 ? 17.307 6.928 -9.714 1.00 70.06 633 MET A N 1
ATOM 4624 C CA . MET A 1 633 ? 16.970 7.913 -10.731 1.00 70.06 633 MET A CA 1
ATOM 4625 C C . MET A 1 633 ? 17.685 9.227 -10.511 1.00 70.06 633 MET A C 1
ATOM 4627 O O . MET A 1 633 ? 17.638 9.778 -9.417 1.00 70.06 633 MET A O 1
ATOM 4631 N N . VAL A 1 634 ? 18.271 9.769 -11.578 1.00 68.56 634 VAL A N 1
ATOM 4632 C CA . VAL A 1 634 ? 18.745 11.153 -11.601 1.00 68.56 634 VAL A CA 1
ATOM 4633 C C . VAL A 1 634 ? 17.552 12.065 -11.862 1.00 68.56 634 VAL A C 1
ATOM 4635 O O . VAL A 1 634 ? 16.901 11.946 -12.899 1.00 68.56 634 VAL A O 1
ATOM 4638 N N . ILE A 1 635 ? 17.264 12.951 -10.910 1.00 70.50 635 ILE A N 1
ATOM 4639 C CA . ILE A 1 635 ? 16.071 13.806 -10.887 1.00 70.50 635 ILE A CA 1
ATOM 4640 C C . ILE A 1 635 ? 16.510 15.274 -10.785 1.00 70.50 635 ILE A C 1
ATOM 4642 O O . ILE A 1 635 ? 17.552 15.582 -10.194 1.00 70.50 635 ILE A O 1
ATOM 4646 N N . ASP A 1 636 ? 15.732 16.174 -11.389 1.00 67.88 636 ASP A N 1
ATOM 4647 C CA . ASP A 1 636 ? 15.927 17.622 -11.260 1.00 67.88 636 ASP A CA 1
ATOM 4648 C C . ASP A 1 636 ? 15.807 18.102 -9.797 1.00 67.88 636 ASP A C 1
ATOM 4650 O O . ASP A 1 636 ? 15.002 17.594 -9.014 1.00 67.88 636 ASP A O 1
ATOM 4654 N N . GLU A 1 637 ? 16.604 19.113 -9.439 1.00 58.53 637 GLU A N 1
ATOM 4655 C CA . GLU A 1 637 ? 16.764 19.644 -8.076 1.00 58.53 637 GLU A CA 1
ATOM 4656 C C . GLU A 1 637 ? 15.460 20.165 -7.438 1.00 58.53 637 GLU A C 1
ATOM 4658 O O . GLU A 1 637 ? 15.353 20.215 -6.213 1.00 58.53 637 GLU A O 1
ATOM 4663 N N . SER A 1 638 ? 14.453 20.518 -8.244 1.00 58.44 638 SER A N 1
ATOM 4664 C CA . SER A 1 638 ? 13.225 21.178 -7.783 1.00 58.44 638 SER A CA 1
ATOM 4665 C C . SER A 1 638 ? 11.978 20.283 -7.747 1.00 58.44 638 SER A C 1
ATOM 4667 O O . SER A 1 638 ? 10.863 20.792 -7.585 1.00 58.44 638 SER A O 1
ATOM 4669 N N . TRP A 1 639 ? 12.119 18.967 -7.948 1.00 67.69 639 TRP A N 1
ATOM 4670 C CA . TRP A 1 639 ? 10.963 18.072 -8.052 1.00 67.69 639 TRP A CA 1
ATOM 4671 C C . TRP A 1 639 ? 10.536 17.486 -6.698 1.00 67.69 639 TRP A C 1
ATOM 4673 O O . TRP A 1 639 ? 11.214 16.641 -6.113 1.00 67.69 639 TRP A O 1
ATOM 4683 N N . ASP A 1 640 ? 9.348 17.881 -6.231 1.00 67.81 640 ASP A N 1
ATOM 4684 C CA . ASP A 1 640 ? 8.651 17.203 -5.136 1.00 67.81 640 ASP A CA 1
ATOM 4685 C C . ASP A 1 640 ? 8.002 15.886 -5.603 1.00 67.81 640 ASP A C 1
ATOM 4687 O O . ASP A 1 640 ? 6.876 15.850 -6.106 1.00 67.81 640 ASP A O 1
ATOM 4691 N N . LEU A 1 641 ? 8.724 14.780 -5.418 1.00 65.94 641 LEU A N 1
ATOM 4692 C CA . LEU A 1 641 ? 8.231 13.435 -5.731 1.00 65.94 641 LEU A CA 1
ATOM 4693 C C . LEU A 1 641 ? 7.043 13.009 -4.863 1.00 65.94 641 LEU A C 1
ATOM 4695 O O . LEU A 1 641 ? 6.242 12.190 -5.305 1.00 65.94 641 LEU A O 1
ATOM 4699 N N . LEU A 1 642 ? 6.924 13.528 -3.636 1.00 64.19 642 LEU A N 1
ATOM 4700 C CA . LEU A 1 642 ? 5.838 13.159 -2.726 1.00 64.19 642 LEU A CA 1
ATOM 4701 C C . LEU A 1 642 ? 4.536 13.858 -3.130 1.00 64.19 642 LEU A C 1
ATOM 4703 O O . LEU A 1 642 ? 3.495 13.203 -3.196 1.00 64.19 642 LEU A O 1
ATOM 4707 N N . GLY A 1 643 ? 4.600 15.148 -3.472 1.00 62.84 643 GLY A N 1
ATOM 4708 C CA . GLY A 1 643 ? 3.480 15.892 -4.055 1.00 62.84 643 GLY A CA 1
ATOM 4709 C C . GLY A 1 643 ? 3.068 15.373 -5.436 1.00 62.84 643 GLY A C 1
ATOM 4710 O O . GLY A 1 643 ? 1.878 15.303 -5.743 1.00 62.84 643 GLY A O 1
ATOM 4711 N N . PHE A 1 644 ? 4.026 14.916 -6.246 1.00 65.56 644 PHE A N 1
ATOM 4712 C CA . PHE A 1 644 ? 3.736 14.251 -7.519 1.00 65.56 644 PHE A CA 1
ATOM 4713 C C . PHE A 1 644 ? 3.062 12.884 -7.323 1.00 65.56 644 PHE A C 1
ATOM 4715 O O . PHE A 1 644 ? 2.046 12.594 -7.948 1.00 65.56 644 PHE A O 1
ATOM 4722 N N . ALA A 1 645 ? 3.563 12.060 -6.397 1.00 62.50 645 ALA A N 1
ATOM 4723 C CA . ALA A 1 645 ? 2.937 10.783 -6.059 1.00 62.50 645 ALA A CA 1
ATOM 4724 C C . ALA A 1 645 ? 1.527 10.955 -5.471 1.00 62.50 645 ALA A C 1
ATOM 4726 O O . ALA A 1 645 ? 0.708 10.052 -5.603 1.00 62.50 645 ALA A O 1
ATOM 4727 N N . ALA A 1 646 ? 1.228 12.089 -4.826 1.00 61.22 646 ALA A N 1
ATOM 4728 C CA . ALA A 1 646 ? -0.125 12.432 -4.395 1.00 61.22 646 ALA A CA 1
ATOM 4729 C C . ALA A 1 646 ? -1.063 12.706 -5.584 1.00 61.22 646 ALA A C 1
ATOM 4731 O O . ALA A 1 646 ? -2.156 12.152 -5.601 1.00 61.22 646 ALA A O 1
ATOM 4732 N N . HIS A 1 647 ? -0.612 13.453 -6.601 1.00 63.19 647 HIS A N 1
ATOM 4733 C CA . HIS A 1 647 ? -1.384 13.701 -7.830 1.00 63.19 647 HIS A CA 1
ATOM 4734 C C . HIS A 1 647 ? -1.704 12.425 -8.618 1.00 63.19 647 HIS A C 1
ATOM 4736 O O . HIS A 1 647 ? -2.743 12.338 -9.262 1.00 63.19 647 HIS A O 1
ATOM 4742 N N . LEU A 1 648 ? -0.840 11.409 -8.550 1.00 58.66 648 LEU A N 1
ATOM 4743 C CA . LEU A 1 648 ? -1.080 10.137 -9.232 1.00 58.66 648 LEU A CA 1
ATOM 4744 C C . LEU A 1 648 ? -2.128 9.244 -8.535 1.00 58.66 648 LEU A C 1
ATOM 4746 O O . LEU A 1 648 ? -2.524 8.244 -9.126 1.00 58.66 648 LEU A O 1
ATOM 4750 N N . ARG A 1 649 ? -2.587 9.554 -7.307 1.00 60.00 649 ARG A N 1
ATOM 4751 C CA . ARG A 1 649 ? -3.517 8.675 -6.557 1.00 60.00 649 ARG A CA 1
ATOM 4752 C C . ARG A 1 649 ? -4.961 8.715 -7.035 1.00 60.00 649 ARG A C 1
ATOM 4754 O O . ARG A 1 649 ? -5.684 7.753 -6.794 1.00 60.00 649 ARG A O 1
ATOM 4761 N N . ASP A 1 650 ? -5.352 9.788 -7.710 1.00 56.72 650 ASP A N 1
ATOM 4762 C CA . ASP A 1 650 ? -6.699 9.942 -8.267 1.00 56.72 650 ASP A CA 1
ATOM 4763 C C . ASP A 1 650 ? -6.810 9.352 -9.683 1.00 56.72 650 ASP A C 1
ATOM 4765 O O . ASP A 1 650 ? -7.887 9.334 -10.277 1.00 56.72 650 ASP A O 1
ATOM 4769 N N . LEU A 1 651 ? -5.698 8.839 -10.224 1.00 62.00 651 LEU A N 1
ATOM 4770 C CA . LEU A 1 651 ? -5.641 8.216 -11.538 1.00 62.00 651 LEU A CA 1
ATOM 4771 C C . LEU A 1 651 ? -5.855 6.711 -11.430 1.00 62.00 651 LEU A C 1
ATOM 4773 O O . LEU A 1 651 ? -5.234 6.020 -10.623 1.00 62.00 651 LEU A O 1
ATOM 4777 N N . THR A 1 652 ? -6.671 6.173 -12.324 1.00 60.91 652 THR A N 1
ATOM 4778 C CA . THR A 1 652 ? -6.699 4.737 -12.589 1.00 60.91 652 THR A CA 1
ATOM 4779 C C . THR A 1 652 ? -5.844 4.424 -13.811 1.00 60.91 652 THR A C 1
ATOM 4781 O O . THR A 1 652 ? -5.555 5.289 -14.637 1.00 60.91 652 THR A O 1
ATOM 4784 N N . ALA A 1 653 ? -5.461 3.164 -14.002 1.00 58.00 653 ALA A N 1
ATOM 4785 C CA . ALA A 1 653 ? -4.757 2.771 -15.223 1.00 58.00 653 ALA A CA 1
ATOM 4786 C C . ALA A 1 653 ? -5.585 2.984 -16.508 1.00 58.00 653 ALA A C 1
ATOM 4788 O O . ALA A 1 653 ? -5.019 3.106 -17.593 1.00 58.00 653 ALA A O 1
ATOM 4789 N N . ALA A 1 654 ? -6.917 3.103 -16.397 1.00 57.06 654 ALA A N 1
ATOM 4790 C CA . ALA A 1 654 ? -7.791 3.492 -17.507 1.00 57.06 654 ALA A CA 1
ATOM 4791 C C . ALA A 1 654 ? -7.648 4.977 -17.900 1.00 57.06 654 ALA A C 1
ATOM 4793 O O . ALA A 1 654 ? -8.079 5.370 -18.988 1.00 57.06 654 ALA A O 1
ATOM 4794 N N . ASP A 1 655 ? -7.016 5.783 -17.045 1.00 68.06 655 ASP A N 1
ATOM 4795 C CA . ASP A 1 655 ? -6.753 7.203 -17.261 1.00 68.06 655 ASP A CA 1
ATOM 4796 C C . ASP A 1 655 ? -5.378 7.463 -17.887 1.00 68.06 655 ASP A C 1
ATOM 4798 O O . ASP A 1 655 ? -5.011 8.620 -18.086 1.00 68.06 655 ASP A O 1
ATOM 4802 N N . VAL A 1 656 ? -4.630 6.412 -18.250 1.00 75.38 656 VAL A N 1
ATOM 4803 C CA . VAL A 1 656 ? -3.343 6.522 -18.948 1.00 75.38 656 VAL A CA 1
ATOM 4804 C C . VAL A 1 656 ? -3.509 6.200 -20.434 1.00 75.38 656 VAL A C 1
ATOM 4806 O O . VAL A 1 656 ? -3.907 5.101 -20.821 1.00 75.38 656 VAL A O 1
ATOM 4809 N N . ARG A 1 657 ? -3.167 7.158 -21.300 1.00 82.81 657 ARG A N 1
ATOM 4810 C CA . ARG A 1 657 ? -3.173 6.994 -22.760 1.00 82.81 657 ARG A CA 1
ATOM 4811 C C . ARG A 1 657 ? -1.749 6.862 -23.283 1.00 82.81 657 ARG A C 1
ATOM 4813 O O . ARG A 1 657 ? -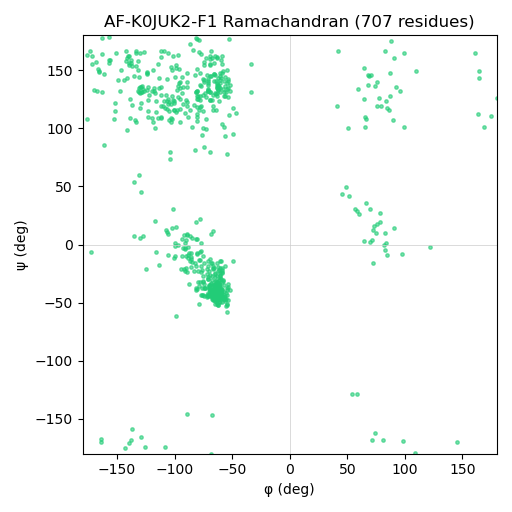0.946 7.775 -23.127 1.00 82.81 657 ARG A O 1
ATOM 4820 N N . PHE A 1 658 ? -1.460 5.768 -23.980 1.00 81.69 658 PHE A N 1
ATOM 4821 C CA . PHE A 1 658 ? -0.171 5.557 -24.639 1.00 81.69 658 PHE A CA 1
ATOM 4822 C C . PHE A 1 658 ? -0.225 5.966 -26.114 1.00 81.69 658 PHE A C 1
ATOM 4824 O O . PHE A 1 658 ? -1.196 5.680 -26.818 1.00 81.69 658 PHE A O 1
ATOM 4831 N N . GLY A 1 659 ? 0.836 6.612 -26.587 1.00 83.94 659 GLY A N 1
ATOM 4832 C CA . GLY A 1 659 ? 1.052 6.955 -27.988 1.00 83.94 659 GLY A CA 1
ATOM 4833 C C . GLY A 1 659 ? 2.510 6.755 -28.388 1.00 83.94 659 GLY A C 1
ATOM 4834 O O . GLY A 1 659 ? 3.400 6.675 -27.546 1.00 83.94 659 GLY A O 1
ATOM 4835 N N . THR A 1 660 ? 2.771 6.677 -29.686 1.00 85.31 660 THR A N 1
ATOM 4836 C CA . THR A 1 660 ? 4.129 6.634 -30.243 1.00 85.31 660 THR A CA 1
ATOM 4837 C C . THR A 1 660 ? 4.209 7.672 -31.342 1.00 85.31 660 THR A C 1
ATOM 4839 O O . THR A 1 660 ? 3.287 7.765 -32.152 1.00 85.31 660 THR A O 1
ATOM 4842 N N . ILE A 1 661 ? 5.292 8.451 -31.389 1.00 87.12 661 ILE A N 1
ATOM 4843 C CA . ILE A 1 661 ? 5.432 9.459 -32.442 1.00 87.12 661 ILE A CA 1
ATOM 4844 C C . ILE A 1 661 ? 5.414 8.805 -33.837 1.00 87.12 661 ILE A C 1
ATOM 4846 O O . ILE A 1 661 ? 5.946 7.704 -34.015 1.00 87.12 661 ILE A O 1
ATOM 4850 N N . PRO A 1 662 ? 4.813 9.458 -34.845 1.00 85.06 662 PRO A N 1
ATOM 4851 C CA . PRO A 1 662 ? 4.752 8.906 -36.188 1.00 85.06 662 PRO A CA 1
ATOM 4852 C C . PRO A 1 662 ? 6.152 8.848 -36.806 1.00 85.06 662 PRO A C 1
ATOM 4854 O O . PRO A 1 662 ? 6.825 9.869 -36.939 1.00 85.06 662 PRO A O 1
ATOM 4857 N N . VAL A 1 663 ? 6.559 7.657 -37.242 1.00 83.56 663 VAL A N 1
ATOM 4858 C CA . VAL A 1 663 ? 7.828 7.415 -37.945 1.00 83.56 663 VAL A CA 1
ATOM 4859 C C . VAL A 1 663 ? 7.584 6.871 -39.348 1.00 83.56 663 VAL A C 1
ATOM 4861 O O . VAL A 1 663 ? 6.578 6.208 -39.610 1.00 83.56 663 VAL A O 1
ATOM 4864 N N . GLY A 1 664 ? 8.493 7.177 -40.272 1.00 76.44 664 GLY A N 1
ATOM 4865 C CA . GLY A 1 664 ? 8.501 6.583 -41.605 1.00 76.44 664 GLY A CA 1
ATOM 4866 C C . GLY A 1 664 ? 9.136 5.191 -41.619 1.00 76.44 664 GLY A C 1
ATOM 4867 O O . GLY A 1 664 ? 9.643 4.696 -40.613 1.00 76.44 664 GLY A O 1
ATOM 4868 N N . THR A 1 665 ? 9.121 4.542 -42.781 1.00 68.00 665 THR A N 1
ATOM 4869 C CA . THR A 1 665 ? 9.767 3.237 -42.967 1.00 68.00 665 THR A CA 1
ATOM 4870 C C . THR A 1 665 ? 11.295 3.370 -42.962 1.00 68.00 665 THR A C 1
ATOM 4872 O O . THR A 1 665 ? 11.801 4.313 -43.578 1.00 68.00 665 THR A O 1
ATOM 4875 N N . PRO A 1 666 ? 12.037 2.430 -42.341 1.00 60.91 666 PRO A N 1
ATOM 4876 C CA . PRO A 1 666 ? 13.497 2.452 -42.345 1.00 60.91 666 PRO A CA 1
ATOM 4877 C C . PRO A 1 666 ? 14.040 2.439 -43.777 1.00 60.91 666 PRO A C 1
ATOM 4879 O O . PRO A 1 666 ? 13.606 1.635 -44.605 1.00 60.91 666 PRO A O 1
ATOM 4882 N N . VAL A 1 667 ? 15.006 3.308 -44.069 1.00 56.97 667 VAL A N 1
ATOM 4883 C CA . VAL A 1 667 ? 15.703 3.305 -45.360 1.00 56.97 667 VAL A CA 1
ATOM 4884 C C . VAL A 1 667 ? 16.924 2.394 -45.230 1.00 56.97 667 VAL A C 1
ATOM 4886 O O . VAL A 1 667 ? 17.765 2.595 -44.358 1.00 56.97 667 VAL A O 1
ATOM 4889 N N . ALA A 1 668 ? 17.040 1.384 -46.099 1.00 50.03 668 ALA A N 1
ATOM 4890 C CA . ALA A 1 668 ? 18.059 0.327 -46.003 1.00 50.03 668 ALA A CA 1
ATOM 4891 C C . ALA A 1 668 ? 19.526 0.818 -46.042 1.00 50.03 668 ALA A C 1
ATOM 4893 O O . ALA A 1 668 ? 20.427 0.055 -45.714 1.00 50.03 668 ALA A O 1
ATOM 4894 N N . ALA A 1 669 ? 19.770 2.068 -46.444 1.00 50.12 669 ALA A N 1
ATOM 4895 C CA . ALA A 1 669 ? 21.101 2.659 -46.585 1.00 50.12 669 ALA A CA 1
ATOM 4896 C C . ALA A 1 669 ? 21.621 3.379 -45.322 1.00 50.12 669 ALA A C 1
ATOM 4898 O O . ALA A 1 669 ? 22.745 3.869 -45.339 1.00 50.12 669 ALA A O 1
ATOM 4899 N N . GLU A 1 670 ? 20.825 3.483 -44.251 1.00 53.38 670 GLU A N 1
ATOM 4900 C CA . GLU A 1 670 ? 21.128 4.352 -43.101 1.00 53.38 670 GLU A CA 1
ATOM 4901 C C . GLU A 1 670 ? 21.035 3.614 -41.754 1.00 53.38 670 GLU A C 1
ATOM 4903 O O . GLU A 1 670 ? 20.433 4.123 -40.812 1.00 53.38 670 GLU A O 1
ATOM 4908 N N . ASP A 1 671 ? 21.598 2.403 -41.661 1.00 58.53 671 ASP A N 1
ATOM 4909 C CA . ASP A 1 671 ? 21.805 1.652 -40.404 1.00 58.53 671 ASP A CA 1
ATOM 4910 C C . ASP A 1 671 ? 20.590 1.625 -39.450 1.00 58.53 671 ASP A C 1
ATOM 4912 O O . ASP A 1 671 ? 20.706 1.827 -38.237 1.00 58.53 671 ASP A O 1
ATOM 4916 N N . GLY A 1 672 ? 19.395 1.401 -40.006 1.00 64.31 672 GLY A N 1
ATOM 4917 C CA . GLY A 1 672 ? 18.160 1.274 -39.226 1.00 64.31 672 GLY A CA 1
ATOM 4918 C C . GLY A 1 672 ? 17.627 2.582 -38.629 1.00 64.31 672 GLY A C 1
ATOM 4919 O O . GLY A 1 672 ? 16.729 2.533 -37.794 1.00 64.31 672 GLY A O 1
ATOM 4920 N N . VAL A 1 673 ? 18.136 3.748 -39.044 1.00 78.50 673 VAL A N 1
ATOM 4921 C CA . VAL A 1 673 ? 17.616 5.056 -38.619 1.00 78.50 673 VAL A CA 1
ATOM 4922 C C . VAL A 1 673 ? 16.222 5.298 -39.210 1.00 78.50 673 VAL A C 1
ATOM 4924 O O . VAL A 1 673 ? 15.995 5.146 -40.413 1.00 78.50 673 VAL A O 1
ATOM 4927 N N . LEU A 1 674 ? 15.284 5.702 -38.355 1.00 80.81 674 LEU A N 1
ATOM 4928 C CA . LEU A 1 674 ? 13.893 5.962 -38.706 1.00 80.81 674 LEU A CA 1
ATOM 4929 C C . LEU A 1 674 ? 13.722 7.424 -39.149 1.00 80.81 674 LEU A C 1
ATOM 4931 O O . LEU A 1 674 ? 13.984 8.337 -38.357 1.00 80.81 674 LEU A O 1
ATOM 4935 N N . PRO A 1 675 ? 13.278 7.689 -40.391 1.00 84.12 675 PRO A N 1
ATOM 4936 C CA . PRO A 1 675 ? 12.980 9.046 -40.819 1.00 84.12 675 PRO A CA 1
ATOM 4937 C C . PRO A 1 675 ? 11.747 9.573 -40.079 1.00 84.12 675 PRO A C 1
ATOM 4939 O O . PRO A 1 675 ? 10.791 8.836 -39.819 1.00 84.12 675 PRO A O 1
ATOM 4942 N N . VAL A 1 676 ? 11.756 10.866 -39.773 1.00 88.19 676 VAL A N 1
ATOM 4943 C CA . VAL A 1 676 ? 10.669 11.541 -39.066 1.00 88.19 676 VAL A CA 1
ATOM 4944 C C . VAL A 1 676 ? 10.349 12.870 -39.734 1.00 88.19 676 VAL A C 1
ATOM 4946 O O . VAL A 1 676 ? 11.234 13.556 -40.242 1.00 88.19 676 VAL A O 1
ATOM 4949 N N . ASP A 1 677 ? 9.070 13.224 -39.731 1.00 88.19 677 ASP A N 1
ATOM 4950 C CA . ASP A 1 677 ? 8.589 14.539 -40.136 1.00 88.19 677 ASP A CA 1
ATOM 4951 C C . ASP A 1 677 ? 8.207 15.309 -38.869 1.00 88.19 677 ASP A C 1
ATOM 4953 O O . ASP A 1 677 ? 7.203 15.004 -38.223 1.00 88.19 677 ASP A O 1
ATOM 4957 N N . GLY A 1 678 ? 9.022 16.300 -38.503 1.00 85.94 678 GLY A N 1
ATOM 4958 C CA . GLY A 1 678 ? 8.834 17.069 -37.273 1.00 85.94 678 GLY A CA 1
ATOM 4959 C C . GLY A 1 678 ? 7.521 17.856 -37.223 1.00 85.94 678 GLY A C 1
ATOM 4960 O O . GLY A 1 678 ? 7.034 18.159 -36.137 1.00 85.94 678 GLY A O 1
ATOM 4961 N N . GLN A 1 679 ? 6.900 18.186 -38.360 1.00 87.06 679 GLN A N 1
ATOM 4962 C CA . GLN A 1 679 ? 5.580 18.820 -38.351 1.00 87.06 679 GLN A CA 1
ATOM 4963 C C . GLN A 1 679 ? 4.495 17.792 -38.031 1.00 87.06 679 GLN A C 1
ATOM 4965 O O . GLN A 1 679 ? 3.652 18.042 -37.173 1.00 87.06 679 GLN A O 1
ATOM 4970 N N . ARG A 1 680 ? 4.565 16.601 -38.640 1.00 88.69 680 ARG A N 1
ATOM 4971 C CA . ARG A 1 680 ? 3.644 15.499 -38.318 1.00 88.69 680 ARG A CA 1
ATOM 4972 C C . ARG A 1 680 ? 3.774 15.029 -36.874 1.00 88.69 680 ARG A C 1
ATOM 4974 O O . ARG A 1 680 ? 2.757 14.697 -36.274 1.00 88.69 680 ARG A O 1
ATOM 4981 N N . VAL A 1 681 ? 4.988 15.005 -36.319 1.00 89.88 681 VAL A N 1
ATOM 4982 C CA . VAL A 1 681 ? 5.196 14.689 -34.898 1.00 89.88 681 VAL A CA 1
ATOM 4983 C C . VAL A 1 681 ? 4.520 15.726 -34.017 1.00 89.88 681 VAL A C 1
ATOM 4985 O O . VAL A 1 681 ? 3.706 15.343 -33.188 1.00 89.88 681 VAL A O 1
ATOM 4988 N N . ARG A 1 682 ? 4.785 17.020 -34.233 1.00 90.25 682 ARG A N 1
ATOM 4989 C CA . ARG A 1 682 ? 4.176 18.101 -33.443 1.00 90.25 682 ARG A CA 1
ATOM 4990 C C . ARG A 1 682 ? 2.652 18.074 -33.489 1.00 90.25 682 ARG A C 1
ATOM 4992 O O . ARG A 1 682 ? 2.022 18.155 -32.444 1.00 90.25 682 ARG A O 1
ATOM 4999 N N . THR A 1 683 ? 2.060 17.887 -34.670 1.00 87.00 683 THR A N 1
ATOM 5000 C CA . THR A 1 683 ? 0.601 17.748 -34.801 1.00 87.00 683 THR A CA 1
ATOM 5001 C C . THR A 1 683 ? 0.086 16.515 -34.064 1.00 87.00 683 THR A C 1
ATOM 5003 O O . THR A 1 683 ? -0.855 16.623 -33.292 1.00 87.00 683 THR A O 1
ATOM 5006 N N . HIS A 1 684 ? 0.725 15.354 -34.236 1.00 87.69 684 HIS A N 1
ATOM 5007 C CA . HIS A 1 684 ? 0.292 14.129 -33.565 1.00 87.69 684 HIS A CA 1
ATOM 5008 C C . HIS A 1 684 ? 0.403 14.218 -32.039 1.00 87.69 684 HIS A C 1
ATOM 5010 O O . HIS A 1 684 ? -0.487 13.757 -31.331 1.00 87.69 684 HIS A O 1
ATOM 5016 N N . VAL A 1 685 ? 1.487 14.807 -31.530 1.00 87.38 685 VAL A N 1
ATOM 5017 C CA . VAL A 1 685 ? 1.669 15.033 -30.096 1.00 87.38 685 VAL A CA 1
ATOM 5018 C C . VAL A 1 685 ? 0.606 16.009 -29.597 1.00 87.38 685 VAL A C 1
ATOM 5020 O O . VAL A 1 685 ? -0.111 15.663 -28.670 1.00 87.38 685 VAL A O 1
ATOM 5023 N N . ALA A 1 686 ? 0.391 17.149 -30.257 1.00 85.81 686 ALA A N 1
ATOM 5024 C CA . ALA A 1 686 ? -0.677 18.082 -29.887 1.00 85.81 686 ALA A CA 1
ATOM 5025 C C . ALA A 1 686 ? -2.072 17.418 -29.859 1.00 85.81 686 ALA A C 1
ATOM 5027 O O . ALA A 1 686 ? -2.827 17.617 -28.907 1.00 85.81 686 ALA A O 1
ATOM 5028 N N . ASP A 1 687 ? -2.392 16.565 -30.838 1.00 84.81 687 ASP A N 1
ATOM 5029 C CA . ASP A 1 687 ? -3.652 15.807 -30.888 1.00 84.81 687 ASP A CA 1
ATOM 5030 C C . ASP A 1 687 ? -3.773 14.775 -29.752 1.00 84.81 687 ASP A C 1
ATOM 5032 O O . ASP A 1 687 ? -4.868 14.505 -29.255 1.00 84.81 687 ASP A O 1
ATOM 5036 N N . LEU A 1 688 ? -2.659 14.161 -29.340 1.00 81.81 688 LEU A N 1
ATOM 5037 C CA . LEU A 1 688 ? -2.638 13.227 -28.212 1.00 81.81 688 LEU A CA 1
ATOM 5038 C C . LEU A 1 688 ? -2.851 13.938 -26.872 1.00 81.81 688 LEU A C 1
ATOM 5040 O O . LEU A 1 688 ? -3.488 13.352 -25.993 1.00 81.81 688 LEU A O 1
ATOM 5044 N N . LEU A 1 689 ? -2.329 15.161 -26.735 1.00 76.75 689 LEU A N 1
ATOM 5045 C CA . LEU A 1 689 ? -2.393 15.969 -25.512 1.00 76.75 689 LEU A CA 1
ATOM 5046 C C . LEU A 1 689 ? -3.689 16.795 -25.402 1.00 76.75 689 LEU A C 1
ATOM 5048 O O . LEU A 1 689 ? -4.067 17.194 -24.302 1.00 76.75 689 LEU A O 1
ATOM 5052 N N . THR A 1 690 ? -4.405 17.020 -26.509 1.00 70.19 690 THR A N 1
ATOM 5053 C CA . THR A 1 690 ? -5.707 17.707 -26.509 1.00 70.19 690 THR A CA 1
ATOM 5054 C C . THR A 1 690 ? -6.822 16.733 -26.091 1.00 70.19 690 THR A C 1
ATOM 5056 O O . THR A 1 690 ? -6.938 15.650 -26.675 1.00 70.19 690 THR A O 1
ATOM 5059 N N . PRO A 1 691 ? -7.675 17.064 -25.100 1.00 53.41 691 PRO A N 1
ATOM 5060 C CA . PRO A 1 691 ? -8.802 16.209 -24.736 1.00 53.41 691 PRO A CA 1
ATOM 5061 C C . PRO A 1 691 ? -9.779 16.087 -25.919 1.00 53.41 691 PRO A C 1
ATOM 5063 O O . PRO A 1 691 ? -10.041 17.084 -26.596 1.00 53.41 691 PRO A O 1
ATOM 5066 N N . PRO A 1 692 ? -10.339 14.896 -26.195 1.00 46.53 692 PRO A N 1
ATOM 5067 C CA . PRO A 1 692 ? -11.329 14.764 -27.255 1.00 46.53 692 PRO A CA 1
ATOM 5068 C C . PRO A 1 692 ? -12.561 15.612 -26.914 1.00 46.53 692 PRO A C 1
ATOM 5070 O O . PRO A 1 692 ? -13.059 15.560 -25.790 1.00 46.53 692 PRO A O 1
ATOM 5073 N N . ALA A 1 693 ? -13.064 16.373 -27.892 1.00 37.56 693 ALA A N 1
ATOM 5074 C CA . ALA A 1 693 ? -14.392 16.972 -27.809 1.00 37.56 693 ALA A CA 1
ATOM 5075 C C . ALA A 1 693 ? -15.423 15.864 -27.538 1.00 37.56 693 ALA A C 1
ATOM 5077 O O . ALA A 1 693 ? -15.309 14.780 -28.115 1.00 37.56 693 ALA A O 1
ATOM 5078 N N . GLU A 1 694 ? -16.401 16.126 -26.665 1.00 36.91 694 GLU A N 1
ATOM 5079 C CA . GLU A 1 694 ? -17.509 15.217 -26.352 1.00 36.91 694 GLU A CA 1
ATOM 5080 C C . GLU A 1 694 ? -18.182 14.697 -27.631 1.00 36.91 694 GLU A C 1
ATOM 5082 O O . GLU A 1 694 ? -19.083 15.308 -28.199 1.00 36.91 694 GLU A O 1
ATOM 5087 N N . VAL A 1 695 ? -17.753 13.522 -28.080 1.00 31.50 695 VAL A N 1
ATOM 5088 C CA . VAL A 1 695 ? -18.507 12.664 -28.982 1.00 31.50 695 VAL A CA 1
ATOM 5089 C C . VAL A 1 695 ? -18.403 11.270 -28.399 1.00 31.50 695 VAL A C 1
ATOM 5091 O O . VAL A 1 695 ? -17.346 10.635 -28.438 1.00 31.50 695 VAL A O 1
ATOM 5094 N N . ALA A 1 696 ? -19.519 10.809 -27.834 1.00 34.50 696 ALA A N 1
ATOM 5095 C CA . ALA A 1 696 ? -19.711 9.443 -27.380 1.00 34.50 696 ALA A CA 1
ATOM 5096 C C . ALA A 1 696 ? -19.451 8.475 -28.545 1.00 34.50 696 ALA A C 1
ATOM 5098 O O . ALA A 1 696 ? -20.326 8.174 -29.352 1.00 34.50 696 ALA A O 1
ATOM 5099 N N . THR A 1 697 ? -18.217 7.997 -28.623 1.00 27.81 697 THR A N 1
ATOM 5100 C CA . THR A 1 697 ? -17.800 6.875 -29.457 1.00 27.81 697 THR A CA 1
ATOM 5101 C C . THR A 1 697 ? -17.205 5.864 -28.484 1.00 27.81 697 THR A C 1
ATOM 5103 O O . THR A 1 697 ? -16.400 6.270 -27.641 1.00 27.81 697 THR A O 1
ATOM 5106 N N . PRO A 1 698 ? -17.615 4.582 -28.507 1.00 32.03 698 PRO A N 1
ATOM 5107 C CA . PRO A 1 698 ? -17.128 3.613 -27.537 1.00 32.03 698 PRO A CA 1
ATOM 5108 C C . PRO A 1 698 ? -15.605 3.582 -27.599 1.00 32.03 698 PRO A C 1
ATOM 5110 O O . PRO A 1 698 ? -15.027 3.459 -28.681 1.00 32.03 698 PRO A O 1
ATOM 5113 N N . ALA A 1 699 ? -14.981 3.739 -26.430 1.00 31.45 699 ALA A N 1
ATOM 5114 C CA . ALA A 1 699 ? -13.545 3.668 -26.255 1.00 31.45 699 ALA A CA 1
ATOM 5115 C C . ALA A 1 699 ? -13.022 2.434 -26.996 1.00 31.45 699 ALA A C 1
ATOM 5117 O O . ALA A 1 699 ? -13.346 1.294 -26.656 1.00 31.45 699 ALA A O 1
ATOM 5118 N N . THR A 1 700 ? -12.245 2.665 -28.050 1.00 30.16 700 THR A N 1
ATOM 5119 C CA . THR A 1 700 ? -11.476 1.613 -28.697 1.00 30.16 700 THR A CA 1
ATOM 5120 C C . THR A 1 700 ? -10.544 1.026 -27.653 1.00 30.16 700 THR A C 1
ATOM 5122 O O . THR A 1 700 ? -9.554 1.654 -27.301 1.00 30.16 700 THR A O 1
ATOM 5125 N N . GLY A 1 701 ? -10.918 -0.156 -27.164 1.00 30.69 701 GLY A N 1
ATOM 5126 C CA . GLY A 1 701 ? -10.073 -1.135 -26.495 1.00 30.69 701 GLY A CA 1
ATOM 5127 C C . GLY A 1 701 ? -9.220 -0.598 -25.355 1.00 30.69 701 GLY A C 1
ATOM 5128 O O . GLY A 1 701 ? -8.105 -0.135 -25.575 1.00 30.69 701 GLY A O 1
ATOM 5129 N N . ARG A 1 702 ? -9.696 -0.822 -24.128 1.00 37.09 702 ARG A N 1
ATOM 5130 C CA . ARG A 1 702 ? -8.843 -1.081 -22.963 1.00 37.09 702 ARG A CA 1
ATOM 5131 C C . ARG A 1 702 ? -7.591 -1.855 -23.415 1.00 37.09 702 ARG A C 1
ATOM 5133 O O . ARG A 1 702 ? -7.759 -2.875 -24.098 1.00 37.09 702 ARG A O 1
ATOM 5140 N N . PRO A 1 703 ? -6.363 -1.472 -23.035 1.00 42.00 703 PRO A N 1
ATOM 5141 C CA . PRO A 1 703 ? -5.343 -2.480 -22.884 1.00 42.00 703 PRO A CA 1
ATOM 5142 C C . PRO A 1 703 ? -5.764 -3.301 -21.657 1.00 42.00 703 PRO A C 1
ATOM 5144 O O . PRO A 1 703 ? -5.245 -3.134 -20.567 1.00 42.00 703 PRO A O 1
ATOM 5147 N N . ASP A 1 704 ? -6.710 -4.235 -21.827 1.00 42.38 704 ASP A N 1
ATOM 5148 C CA . ASP A 1 704 ? -6.421 -5.538 -21.234 1.00 42.38 704 ASP A CA 1
ATOM 5149 C C . ASP A 1 704 ? -5.030 -5.873 -21.770 1.00 42.38 704 ASP A C 1
ATOM 5151 O O . ASP A 1 704 ? -4.781 -5.576 -22.943 1.00 42.38 704 ASP A O 1
ATOM 5155 N N . ALA A 1 705 ? -4.125 -6.401 -20.948 1.00 48.72 705 ALA A N 1
ATOM 5156 C CA . ALA A 1 705 ? -2.807 -6.853 -21.376 1.00 48.72 705 ALA A CA 1
ATOM 5157 C C . ALA A 1 705 ? -2.949 -7.873 -22.524 1.00 48.72 705 ALA A C 1
ATOM 5159 O O . ALA A 1 705 ? -2.891 -9.084 -22.330 1.00 48.72 705 ALA A O 1
ATOM 5160 N N . ARG A 1 706 ? -3.200 -7.379 -23.739 1.00 63.25 706 ARG A N 1
ATOM 5161 C CA . ARG A 1 706 ? -3.219 -8.133 -24.971 1.00 63.25 706 ARG A CA 1
ATOM 5162 C C . ARG A 1 706 ? -1.789 -8.542 -25.117 1.00 63.25 706 ARG A C 1
ATOM 5164 O O . ARG A 1 706 ? -0.890 -7.702 -25.142 1.00 63.25 706 ARG A O 1
ATOM 5171 N N . CYS A 1 707 ? -1.615 -9.844 -25.130 1.00 75.75 707 CYS A N 1
ATOM 5172 C CA . CYS A 1 707 ? -0.310 -10.429 -25.192 1.00 75.75 707 CYS A CA 1
ATOM 5173 C C . CYS A 1 707 ? 0.446 -9.804 -26.375 1.00 75.75 707 CYS A C 1
ATOM 5175 O O . CYS A 1 707 ? -0.112 -9.592 -27.458 1.00 75.75 707 CYS A O 1
ATOM 5177 N N . VAL A 1 708 ? 1.677 -9.378 -26.120 1.00 81.06 708 VAL A N 1
ATOM 5178 C CA . VAL A 1 708 ? 2.540 -8.742 -27.117 1.00 81.06 708 VAL A CA 1
ATOM 5179 C C . VAL A 1 708 ? 3.462 -9.792 -27.718 1.00 81.06 708 VAL A C 1
ATOM 5181 O O . VAL A 1 708 ? 3.739 -10.819 -27.097 1.00 81.06 708 VAL A O 1
ATOM 5184 N N . ASN A 1 709 ? 3.868 -9.582 -28.970 1.00 71.69 709 ASN A N 1
ATOM 5185 C CA . ASN A 1 709 ? 4.824 -10.471 -29.633 1.00 71.69 709 ASN A CA 1
ATOM 5186 C C . ASN A 1 709 ? 6.214 -10.276 -29.084 1.00 71.69 709 ASN A C 1
ATOM 5188 O O . ASN A 1 709 ? 6.583 -9.106 -28.862 1.00 71.69 709 ASN A O 1
#

Sequence (709 aa):
MPGYSIVDVVGRGGFGVVYRAVQVTVDREVAIKVDSRVVLDEDDRRRFLREARAAGRLSGHPHVVDLYDAGVLPDGRPYLVMELCTGGSLFDRLQDAGPLPVAEACALGVKIADALTAAHEVGVLHRDIKPANILVNRYSMYGLADFGLAALAEPGRESSASLTALTPAYAPPEAFRQEKPTAQADVYALAATLHALITGRPPRFPEAGVPSLPEIIRLHDEPVPALPGVPEAVTAVLLKALATDPAQRHASAADFRDALAAAALEADTATPATPAGTATPGTAATPAGADPAETADSAAGGDPAETTDSASAATVLVGPDDPGPTRSFGFGPRRDEEATLGRVIAPEPAADPPEEVTELVEGRRPRRWRTLGRGVVAAAAAVVLVAAGITWIVVSNLDGDVRQAGVLDVPNSPDATDGATDILLVGSDSRTDTNGTPLSDDVLRQLRTEQSPGSNTDTVLLVRVPDDGRRTVVVSIPRDVRVTMPAGGTGPLRKVFDSARTAPGREGDLAGRKALVQTVQELTGVRVDRFAEVNLHGFVLVSQAIGGVDVCLNAAVRDAGSGADFPAGHQSVSGADALSFLRQRNGLPRGELDHIARQQAFLGGLADKLLTARTLADPAAVADLVTALRKSMVIDESWDLLGFAAHLRDLTAADVRFGTIPVGTPVAAEDGVLPVDGQRVRTHVADLLTPPAEVATPATGRPDARCVN

Radius of gyration: 37.94 Å; Cα contacts (8 Å, |Δi|>4): 1046; chains: 1; bounding box: 92×102×141 Å

Foldseek 3Di:
DPQKAFDAWPDQDPFFTWTWIARNVVRDTWIKGWGPDFDPDPVLQVVLVVLLVLLQVLAPQLAAWHWPDWHADPRRIIMTITHDQPQAWQVVVCVPPNADDLLVLLVVLLSVLVSLQVSVVSPWAQQEQARRQFGQHPVRGTHGHRTPSLPSQDPPDDDPSQVLRYPLLLFALVSVVVDDDDQLRSLSSSLQRSVCRHPVGGWQADPDDDDASVRSNVSLVPQGDDDPPHQPQQRVLSSQSNHNDSVSHQPHSVSSSVSSVVSSVVVVVPPDDDDDDDDDDDDDDDDDDDDDDDDDDDDDDDDDDDDDDDDDDDDDDDDDDDDDDDDDDDDDDDDDDDDDDDDDDDYDDDYDDDDDDDDDDDDDDDPPPVVVVVVVVVVVVVVVVVVVVVVCVVVVVLVDDFADADLQVAPPFADDPDQKAKEKEWEKQDQAFSQLHHHDPVLCVLLVHDDDPDIFTLWIWIWIGGNVLAFIEIETEQQLAWWAEPVGDIGGNRCNLVRQQPDRGDVSNSSSSSSSQVGCCLLQVHGHNKYKYFYLQLQQQLCVLLVFFKAAACAFDDDPVLRAGGGGGIDGAGRSNLSSQLPDQPPDPVGSVLSVVSVVLRVLRVQQSCQPLVCLSSSVSVVSNVVSRSRGMNIYNPDDPVVVSVSSNSDHSVSYHYHYFDWDDADPVRPRRTYHDSVSSNVVSVVSPDDDDDDPDPPDDDPPNPHGD

pLDDT: mean 72.79, std 21.08, range [26.12, 98.44]

Organism: Saccharothrix espanaensis (strain ATCC 51144 / DSM 44229 / JCM 9112 / NBRC 15066 / NRRL 15764) (NCBI:txid1179773)

Secondary structure (DSSP, 8-state):
-TTEEEEEEEEEETTEEEEEEEETTTTEEEEEEE-SS---SHHHHHHHHHHHHHHHTTTT-TTB--EEEEEE-TTS-EEEEEE--TT-BHHHHHHHH-PPPHHHHHHHHHHHHHHHHHHHHTT------SGGGEEE-TTS-EEE---STT----SSS--TTSSTT--TTT--HHHHTTPPP-HHHHHHHHHHHHHHHHHSS-TT--SSS---HHHHHHHTTSPPPP-TTS-HHHHHHHHHHT-SSGGGS-SSHHHHHHHHHHHHHHHHHSS--PPP--------------------------------------------------------------------------------------PPPPTTHHHHHHHHHHHHHHHHHHHHHHHHHHHHHTSSS--BTTTT--TTPPP--SSEEEEEEEEE---B-TTSPBPPHHHHHHTT----S---EEEEEEEEEETTSPPEEEEE--TTBEEE-TTSSEEEGGGHHHHH--SSSHHHHHHHHHHHHHHHHHHH-----EEEEEEHHHHHHHHHHTT-EEEEESS-EEETTTTEEE-SEEEEE-HHHHHHHHT--SS-TTTHHHHHHHHHHHHHHHHHHHHSTTTSS-HHHHHHHHHHHHHHEEEBTT--HHHHHHHGGG--GGGEEEEE----PPPTTSTTPBP--HHHHHHHHHHHHSPPPS-----S-----PPB-

Solvent-accessible surface area (backbone atoms only — not comparable to full-atom values): 41755 Å² total; per-residue (Å²): 104,93,65,42,47,77,74,50,75,76,43,79,54,99,66,22,41,31,27,34,26,33,35,63,91,73,75,37,75,28,26,36,39,36,35,71,60,62,50,88,50,72,66,56,47,53,48,52,54,51,52,51,52,57,50,35,71,48,40,84,41,87,27,33,52,35,48,79,47,74,53,65,46,98,82,29,25,38,34,37,31,28,61,51,48,74,60,46,24,45,40,57,48,38,71,77,67,41,48,43,59,63,71,58,46,46,59,48,48,32,48,48,21,49,40,47,35,60,32,49,75,75,72,44,61,47,78,57,50,40,40,70,34,32,28,19,28,85,82,76,42,58,19,46,46,78,62,40,76,77,66,79,63,66,93,87,58,88,72,78,65,65,66,80,62,48,61,71,71,27,52,42,67,52,59,80,71,70,51,83,87,50,64,41,44,45,39,19,6,46,33,27,31,47,39,18,40,51,71,63,42,41,66,64,60,65,97,70,78,81,77,49,70,72,49,53,62,54,40,56,78,50,77,71,67,86,62,87,95,52,50,66,57,46,48,53,51,41,52,34,27,56,39,68,52,63,88,65,26,45,84,37,30,53,57,43,22,54,50,46,51,51,22,52,54,50,48,63,68,69,53,81,83,76,80,90,79,90,84,85,91,83,84,88,79,87,84,88,84,83,89,89,85,79,81,89,80,90,74,87,79,82,86,87,84,88,88,85,88,82,87,86,86,87,88,84,86,88,89,85,85,88,81,90,86,91,83,93,83,90,84,88,82,86,83,89,79,84,89,82,89,87,87,87,86,88,82,91,92,84,91,87,89,89,90,80,96,75,93,80,84,85,80,82,84,75,84,63,64,67,60,53,55,52,52,53,54,54,50,51,52,51,51,51,50,50,51,51,49,50,49,47,50,54,57,57,58,69,71,64,74,54,67,48,81,64,52,74,74,48,81,89,66,50,81,81,90,77,62,50,50,28,31,39,40,34,33,31,61,34,64,36,50,81,84,65,48,72,59,52,71,70,57,30,56,61,62,63,50,78,95,68,94,76,49,42,45,77,40,42,33,44,35,36,42,39,74,82,76,54,64,30,35,38,37,38,47,69,42,39,31,52,37,75,33,90,90,58,65,73,42,40,49,30,47,35,32,53,71,40,35,83,47,92,54,75,70,14,51,44,40,8,47,25,48,41,54,42,47,50,27,71,42,41,63,48,42,62,77,40,49,39,36,32,26,53,68,24,50,24,47,40,33,45,55,68,72,31,30,49,40,31,24,66,52,62,44,75,27,85,86,34,65,29,75,44,69,52,42,77,48,73,36,35,23,52,53,37,49,12,64,62,54,47,76,68,94,46,96,63,43,70,60,35,41,49,50,44,47,50,44,42,52,48,26,40,38,40,55,54,38,35,75,65,43,70,67,30,68,62,52,44,49,47,38,52,50,31,44,58,67,22,29,49,34,48,68,85,68,60,64,66,65,49,56,54,66,50,67,84,41,49,53,90,35,54,46,79,48,63,64,65,64,52,77,61,47,92,88,51,88,68,32,22,45,58,51,54,65,61,24,26,52,52,47,51,60,68,73,46,79,79,74,96,64,100,62,84,78,82,67,76,81,61,78,66,49,37,112

Mean predicted aligned error: 21.2 Å

InterPro domains:
  IPR000719 Protein kinase domain [PF00069] (4-251)
  IPR000719 Protein kinase domain [PS50011] (4-261)
  IPR000719 Protein kinase domain [SM00220] (4-261)
  IPR004474 Cell envelope-related transcriptional attenuator domain [PF03816] (456-610)
  IPR004474 Cell envelope-related transcriptional attenuator domain [TIGR00350] (456-610)
  IPR008271 Serine/threonine-protein kinase, active site [PS00108] (124-136)
  IPR011009 Protein kinase-like domain superfamily [SSF56112] (2-261)
  IPR017441 Protein kinase, ATP binding site [PS00107] (10-33)
  IPR050922 LytR/CpsA/Psr cell wall biosynthesis [PTHR33392] (364-692)